Protein 2IP2 (pdb70)

Secondary structure (DSSP, 8-state):
-HHHHHHHHHHHHHHHHHHHHHHHHHTTHHHHHHTT--SHHHHHHHHT--HHHHHHHHHHHHHTTSEEEETTTEEEE-HHHHTTSSSTT-SHHHHHHHTTHHHHHTTTHHHHHHH---HHHHHHSS-HHHHHHH-HHHHHHHHHHHGGGHHHHHHHHHHS--TT-EEEEET-TT-HHHHHHHHH-TT-EEEEEE-TT-THHHHHHTHHHHHTTSEEEEES-TTT---SS-SEEEEES-GGG--HHHHHHHHHHHHHHSPTT-EEEEEE--B-SSS--HHHHHHHHHHHHHHS--PPBHHHHHHHHHHTTEEEEEEEEETTTEEEEEEEE-/-HHHHHHHHHHHHHHHHHHHHHHHHHHTHHHHHHTT--SHHHHHHHHT--HHHHHHHHHHHHHTTSEEEETTTEEEE-HHHHTTSSSTT-SHHHHHHIIIIIHHHHTTHHHHHHH-S-HHHHHHSS-HHHHHHHSTTHHHHHHHHHGGGHHHHHHHHHHS--TT-EEEEET-TT-HHHHHHHHH-TT-EEEEEE-TT--HHHHHHTHHHHHTTSEEEEE--TTT---SS-SEEEEES-GGG--HHHHHHHHHHHHHHSPTT-EEEEEE--B-SSS--HHHHHHHHHHHHHH---PPBHHHHHHHHHHTTEEEEEEEEETTTEEEEEEEE-

Solvent-accessible surface area: 27232 Å² total; per-residue (Å²): 138,87,63,9,2,162,59,0,6,58,8,13,0,6,6,3,17,10,7,0,1,9,0,2,2,100,25,13,0,3,46,38,8,87,86,48,55,47,19,5,106,71,0,5,89,53,26,52,22,58,34,82,41,2,64,16,0,0,59,1,1,41,24,41,134,1,1,92,42,66,37,224,130,11,12,43,13,16,89,10,0,65,10,3,61,102,69,150,49,13,0,47,48,4,3,31,2,21,10,67,11,5,8,33,0,0,60,30,0,6,98,0,4,47,68,20,42,13,0,0,63,56,45,74,69,38,65,5,130,52,23,23,195,151,26,109,90,2,14,126,66,27,75,58,3,59,48,1,11,19,34,1,14,72,50,0,11,167,51,19,55,0,150,72,95,38,1,4,1,0,22,14,34,21,0,22,4,0,47,3,0,7,122,56,34,91,66,1,157,6,35,0,4,31,129,140,86,54,15,51,77,0,128,113,41,1,65,94,27,45,92,34,147,110,6,57,27,55,32,22,44,32,40,110,135,10,27,87,107,2,44,10,0,0,0,14,96,31,3,29,137,24,94,76,71,18,0,63,119,0,0,13,29,0,68,127,16,11,16,68,118,1,63,0,0,0,0,18,44,2,1,37,67,105,158,24,43,51,34,4,0,0,9,0,1,13,47,8,0,6,34,45,20,108,30,48,24,23,116,90,3,48,70,2,3,41,135,2,24,7,47,51,91,85,81,28,105,12,26,26,64,8,44,0,0,3,0,20,105,112,123,120,70,10,5,154,62,0,11,53,6,13,0,6,6,3,20,11,6,0,0,12,0,1,1,118,24,14,0,2,41,39,7,87,91,48,56,47,21,7,108,68,0,6,86,58,28,52,22,59,30,72,43,2,67,9,0,0,49,1,3,42,19,45,126,2,1,93,37,63,34,221,132,13,13,45,11,26,89,7,0,64,22,3,61,102,69,175,66,12,2,49,48,3,3,26,1,24,11,62,6,7,8,32,0,0,57,26,0,2,76,0,4,48,71,23,43,14,0,0,63,78,45,63,66,38,66,6,112,48,9,27,189,128,24,116,73,0,20,137,60,24,75,54,2,73,74,3,23,23,30,4,37,84,26,0,14,187,63,18,64,0,160,57,98,24,0,3,2,0,32,16,39,22,0,21,5,0,46,3,0,1,111,58,38,97,65,2,160,5,34,0,6,29,112,117,86,60,15,43,82,0,126,113,30,0,62,96,24,45,85,50,157,54,9,54,30,45,33,15,40,41,36,133,130,10,29,85,102,2,40,5,0,0,0,14,147,6,1,34,111,20,96,73,66,10,0,57,122,0,0,11,33,0,59,116,23,13,21,71,126,1,70,0,0,0,3,12,45,1,2,33,70,89,164,24,39,51,37,3,1,0,12,1,0,13,47,9,0,8,39,56,18,119,24,29,14,21,90,70,1,44,81,1,1,42,139,2,22,6,47,46,98,91,83,29,106,10,24,27,58,17,44,0,1,6,0,11,104,113

Organism: Pseudomonas aeruginosa (strain ATCC 15692 / DSM 22644 / CIP 104116 / JCM 14847 / LMG 12228 / 1C / PRS 101 / PAO1) (NCBI:txid208964)

InterPro domains:
  IPR001077 O-methyltransferase, C-terminal domain [PF00891] (115-314)
  IPR012967 Caffeic acid 3-O-methyltransferase-like, dimerisation domain [PF08100] (15-88)
  IPR016461 O-methyltransferase-like [PIRSF005739] (4-323)
  IPR016461 O-methyltransferase-like [PS51683] (13-333)
  IPR029063 S-adenosyl-L-methionine-dependent methyltransferase superfamily [G3DSA:3.40.50.150] (89-334)
  IPR029063 S-adenosyl-L-methionine-dependent methyltransferase superfamily [SSF53335] (95-330)
  IPR036388 Winged helix-like DNA-binding domain superfamily [G3DSA:1.10.10.10] (1-88)
  IPR036390 Winged helix DNA-binding domain superfamily [SSF46785] (10-89)

CATH classification: 1.10.10.10 (+1 more: 3.40.50.150)

Nearest PDB structures (foldseek):
  2ip2-assembly1_B  TM=9.983E-01  e=3.965E-62  Pseudomonas aeruginosa PAO1
  6c5b-assembly1_B  TM=8.135E-01  e=4.284E-31  Lysobacter antibioticus
  4d7k-assembly1_A  TM=7.795E-01  e=5.431E-27  Streptomyces davaonensis JCM 4913
  7pga-assembly1_A  TM=7.526E-01  e=9.394E-25  Streptomyces peucetius
  1x19-assembly1_A  TM=7.764E-01  e=3.365E-16  Chlorobaculum tepidum TLS

B-factor: mean 32.58, std 8.49, range [13.43, 64.19]

GO terms:
  GO:0008757 S-adenosylmethionine-dependent methyltransferase activity (F, IDA)
  GO:0102168 5-methyl-phenazine-1-carboxylate N-methyltransferase activity (F, IDA)
  GO:0042802 identical protein binding (F, IDA)
  GO:0042803 protein homodimerization activity (F, IDA)
  GO:0106220 pyocyanine biosynthetic process (P, IDA)
  GO:1904047 S-adenosyl-L-methionine binding (F, IDA)
  GO:0005515 protein binding (F, IPI)

Structure (mmCIF, N/CA/C/O backbone):
data_2IP2
#
_entry.id   2IP2
#
_cell.length_a   46.970
_cell.length_b   62.410
_cell.length_c   68.750
_cell.angle_alpha   97.47
_cell.angle_beta   105.37
_cell.angle_gamma   108.09
#
_symmetry.space_group_name_H-M   'P 1'
#
loop_
_entity.id
_entity.type
_entity.pdbx_description
1 polymer 'Probable phenazine-specific methyltransferase'
2 water water
#
loop_
_atom_site.group_PDB
_atom_site.id
_atom_site.type_symbol
_atom_site.label_atom_id
_atom_site.label_alt_id
_atom_site.label_comp_id
_atom_site.label_asym_id
_atom_site.label_entity_id
_atom_site.label_seq_id
_atom_site.pdbx_PDB_ins_cod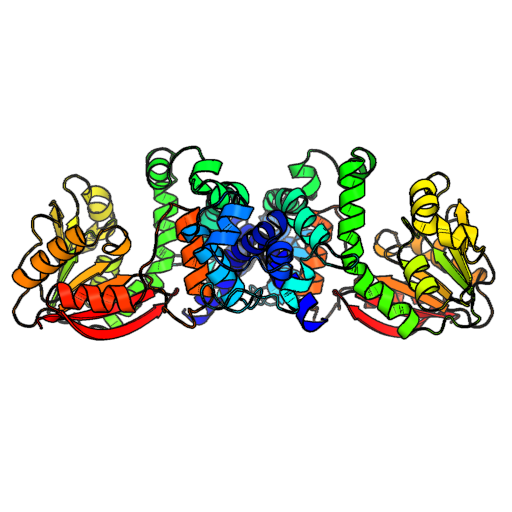e
_atom_site.Cartn_x
_atom_site.Cartn_y
_atom_site.Cartn_z
_atom_site.occupancy
_atom_site.B_iso_or_equiv
_atom_site.auth_seq_id
_atom_site.auth_comp_id
_atom_site.auth_asym_id
_atom_site.auth_atom_id
_atom_site.pdbx_PDB_model_num
ATOM 1 N N . ASN A 1 5 ? -36.414 31.714 11.500 1.00 48.89 5 ASN A N 1
ATOM 2 C CA . ASN A 1 5 ? -37.395 32.722 11.981 1.00 47.15 5 ASN A CA 1
ATOM 3 C C . ASN A 1 5 ? -36.914 34.132 11.689 1.00 45.35 5 ASN A C 1
ATOM 4 O O . ASN A 1 5 ? -35.737 34.453 11.960 1.00 44.30 5 ASN A O 1
ATOM 9 N N . LEU A 1 6 ? -37.849 34.958 11.187 1.00 41.41 6 LEU A N 1
ATOM 10 C CA . LEU A 1 6 ? -37.571 36.232 10.535 1.00 38.25 6 LEU A CA 1
ATOM 11 C C . LEU A 1 6 ? -36.633 37.108 11.363 1.00 35.90 6 LEU A C 1
ATOM 12 O O . LEU A 1 6 ? -35.644 37.570 10.857 1.00 33.28 6 LEU A O 1
ATOM 17 N N . ALA A 1 7 ? -37.063 37.465 12.579 1.00 34.70 7 ALA A N 1
ATOM 18 C CA . ALA A 1 7 ? -36.431 38.457 13.406 1.00 33.70 7 ALA A CA 1
ATOM 19 C C . ALA A 1 7 ? -34.982 38.063 13.781 1.00 32.87 7 ALA A C 1
ATOM 20 O O . ALA A 1 7 ? -34.046 38.909 1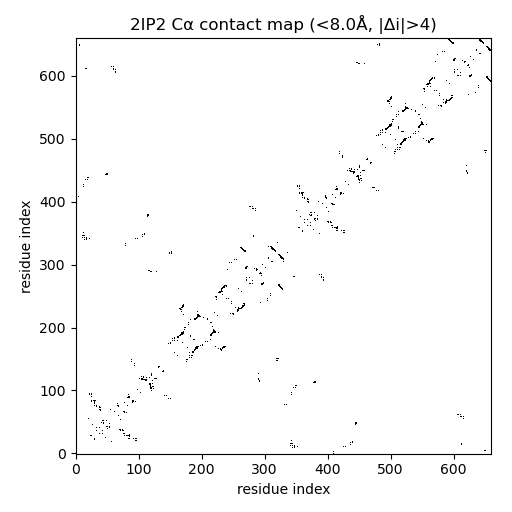3.740 1.00 31.74 7 ALA A O 1
ATOM 22 N N . ALA A 1 8 ? -34.811 36.796 14.143 1.00 30.35 8 ALA A N 1
ATOM 23 C CA . ALA A 1 8 ? -33.484 36.284 14.447 1.00 30.75 8 ALA A CA 1
ATOM 24 C C . ALA A 1 8 ? -32.572 36.315 13.211 1.00 29.19 8 ALA A C 1
ATOM 25 O O . ALA A 1 8 ? -31.378 36.641 13.333 1.00 28.01 8 ALA A O 1
ATOM 27 N N . ALA A 1 9 ? -33.106 35.888 12.071 1.00 27.34 9 ALA A N 1
ATOM 28 C CA . ALA A 1 9 ? -32.332 35.874 10.822 1.00 27.70 9 ALA A CA 1
ATOM 29 C C . ALA A 1 9 ? -31.906 37.301 10.462 1.00 27.61 9 ALA A C 1
ATOM 30 O O . ALA A 1 9 ? -30.761 37.495 10.065 1.00 26.59 9 ALA A O 1
ATOM 32 N N . ARG A 1 10 ? -32.785 38.277 10.668 1.00 27.49 10 ARG A N 1
ATOM 33 C CA . ARG A 1 10 ? -32.483 39.659 10.291 1.00 30.70 10 ARG A CA 1
ATOM 34 C C . ARG A 1 10 ? -31.329 40.172 11.196 1.00 29.76 10 ARG A C 1
ATOM 35 O O . ARG A 1 10 ? -30.422 40.864 10.747 1.00 28.51 10 ARG A O 1
ATOM 43 N N . ASN A 1 11 ? -31.377 39.780 12.460 1.00 28.04 11 ASN A N 1
ATOM 44 C CA . ASN A 1 11 ? -30.349 40.176 13.418 1.00 27.92 11 ASN A CA 1
ATOM 45 C C . ASN A 1 11 ? -29.013 39.526 13.068 1.00 26.66 11 ASN A C 1
ATOM 46 O O . ASN A 1 11 ? -27.956 40.186 13.060 1.00 26.14 11 ASN A O 1
ATOM 51 N N . LEU A 1 12 ? -29.046 38.241 12.752 1.00 25.48 12 LEU A N 1
ATOM 52 C CA . LEU A 1 12 ? -27.796 37.558 12.471 1.00 24.81 12 LEU A CA 1
ATOM 53 C C . LEU A 1 12 ? -27.167 38.182 11.248 1.00 23.95 12 LEU A C 1
ATOM 54 O O . LEU A 1 12 ? -25.975 38.420 11.218 1.00 22.31 12 LEU A O 1
ATOM 59 N N . ILE A 1 13 ? -27.959 38.387 10.194 1.00 24.01 13 ILE A N 1
ATOM 60 C CA . ILE A 1 13 ? -27.386 38.965 8.961 1.00 23.49 13 ILE A CA 1
ATOM 61 C C . ILE A 1 13 ? -26.775 40.376 9.247 1.00 23.72 13 ILE A C 1
ATOM 62 O O . ILE A 1 13 ? -25.710 40.768 8.712 1.00 21.44 13 ILE A O 1
ATOM 67 N N . GLN A 1 14 ? -27.475 41.171 10.044 1.00 21.74 14 GLN A N 1
ATOM 68 C CA . GLN A 1 14 ? -26.890 42.464 10.483 1.00 23.68 14 GLN A CA 1
ATOM 69 C C . GLN A 1 14 ? -25.475 42.292 11.071 1.00 22.23 14 GLN A C 1
ATOM 70 O O . GLN A 1 14 ? -24.541 43.000 10.705 1.00 23.16 14 GLN A O 1
ATOM 76 N N . VAL A 1 15 ? -25.291 41.266 11.897 1.00 21.45 15 VAL A N 1
ATOM 77 C CA . VAL A 1 15 ? -23.987 41.131 12.553 1.00 21.31 15 VAL A CA 1
ATOM 78 C C . VAL A 1 15 ? -22.964 40.616 11.564 1.00 21.60 15 VAL A C 1
ATOM 79 O O . VAL A 1 15 ? -21.836 41.116 11.507 1.00 20.92 15 VAL A O 1
ATOM 83 N N . VAL A 1 16 ? -23.369 39.617 10.802 1.00 19.54 16 VAL A N 1
ATOM 84 C CA . VAL A 1 16 ? -22.460 38.980 9.847 1.00 21.56 16 VAL A CA 1
ATOM 85 C C . VAL A 1 16 ? -21.968 40.012 8.811 1.00 21.96 16 VAL A C 1
ATOM 86 O O . VAL A 1 16 ? -20.790 40.046 8.490 1.00 22.08 16 VAL A O 1
ATOM 90 N N . THR A 1 17 ? -22.856 40.897 8.374 1.00 20.74 17 THR A N 1
ATOM 91 C CA . THR A 1 17 ? -22.511 41.828 7.266 1.00 20.33 17 THR A CA 1
ATOM 92 C C . THR A 1 17 ? -21.965 43.158 7.779 1.00 20.52 17 THR A C 1
ATOM 93 O O . THR A 1 17 ? -21.513 44.063 6.978 1.00 19.61 17 THR A O 1
ATOM 97 N N . GLY A 1 18 ? -21.967 43.312 9.105 1.00 19.01 18 GLY A N 1
ATOM 98 C CA . GLY A 1 18 ? -21.456 44.510 9.724 1.00 19.51 18 GLY A CA 1
ATOM 99 C C . GLY A 1 18 ? -20.028 44.781 9.246 1.00 18.50 18 GLY A C 1
ATOM 100 O O . GLY A 1 18 ? -19.653 45.948 9.069 1.00 20.54 18 GLY A O 1
ATOM 101 N N . GLU A 1 19 ? -19.256 43.721 9.046 1.00 18.12 19 GLU A N 1
ATOM 102 C CA . GLU A 1 19 ? -17.847 43.900 8.604 1.00 18.78 19 GLU A CA 1
ATOM 103 C C . GLU A 1 19 ? -17.823 44.756 7.287 1.00 17.64 19 GLU A C 1
ATOM 104 O O . GLU A 1 19 ? -16.956 45.580 7.071 1.00 19.37 19 GLU A O 1
ATOM 110 N N . TRP A 1 20 ? -18.786 44.564 6.398 1.00 17.65 20 TRP A N 1
ATOM 111 C CA . TRP A 1 20 ? -18.702 45.317 5.116 1.00 18.36 20 TRP A CA 1
ATOM 112 C C . TRP A 1 20 ? -18.890 46.837 5.336 1.00 19.19 20 TRP A C 1
ATOM 113 O O . TRP A 1 20 ? -18.293 47.692 4.611 1.00 19.17 20 TRP A O 1
ATOM 124 N N . LYS A 1 21 ? -19.760 47.208 6.300 1.00 17.12 21 LYS A N 1
ATOM 125 C CA . LYS A 1 21 ? -19.905 48.608 6.642 1.00 19.17 21 LYS A CA 1
ATOM 126 C C . LYS A 1 21 ? -18.563 49.153 7.150 1.00 19.42 21 LYS A C 1
ATOM 127 O O . LYS A 1 21 ? -18.215 50.286 6.825 1.00 18.89 21 LYS A O 1
ATOM 133 N N . SER A 1 22 ? -17.878 48.409 8.023 1.00 19.69 22 SER A N 1
ATOM 134 C CA . SER A 1 22 ? -16.540 48.880 8.499 1.00 18.13 22 SER A CA 1
ATOM 135 C C . SER A 1 22 ? -15.645 49.134 7.299 1.00 20.20 22 SER A C 1
ATOM 136 O O . SER A 1 22 ? -14.951 50.163 7.228 1.00 20.22 22 SER A O 1
ATOM 139 N N . ARG A 1 23 ? -15.695 48.222 6.317 1.00 20.04 23 ARG A N 1
ATOM 140 C CA . ARG A 1 23 ? -14.815 48.360 5.121 1.00 19.50 23 ARG A CA 1
ATOM 141 C C . ARG A 1 23 ? -15.237 49.592 4.334 1.00 20.76 23 ARG A C 1
ATOM 142 O O . ARG A 1 23 ? -14.374 50.316 3.878 1.00 20.58 23 ARG A O 1
ATOM 150 N N . CYS A 1 24 ? -16.545 49.827 4.167 1.00 21.75 24 CYS A N 1
ATOM 151 C CA . CYS A 1 24 ? -17.029 51.037 3.472 1.00 20.17 24 CYS A CA 1
ATOM 152 C C . CYS A 1 24 ? -16.579 52.339 4.155 1.00 21.11 24 CYS A C 1
ATOM 153 O O . CYS A 1 24 ? -16.144 53.273 3.480 1.00 20.16 24 CYS A O 1
ATOM 156 N N . VAL A 1 25 ? -16.591 52.408 5.491 1.00 19.41 25 VAL A N 1
ATOM 157 C CA . VAL A 1 25 ? -16.111 53.645 6.165 1.00 19.33 25 VAL A CA 1
ATOM 158 C C . VAL A 1 25 ? -14.598 53.754 6.001 1.00 20.86 25 VAL A C 1
ATOM 159 O O . VAL A 1 25 ? -14.053 54.857 5.783 1.00 19.96 25 VAL A O 1
ATOM 163 N N . TYR A 1 26 ? -13.916 52.606 6.052 1.00 19.19 26 TYR A N 1
ATOM 164 C CA . TYR A 1 26 ? -12.446 52.630 5.860 1.00 19.62 26 TYR A CA 1
ATOM 165 C C . TYR A 1 26 ? -12.117 53.218 4.461 1.00 20.50 26 TYR A C 1
ATOM 166 O O . TYR A 1 26 ? -11.271 54.106 4.311 1.00 20.49 26 TYR A O 1
ATOM 175 N N . VAL A 1 27 ? -12.840 52.745 3.460 1.00 18.71 27 VAL A N 1
ATOM 176 C CA . VAL A 1 27 ? -12.665 53.243 2.144 1.00 19.26 27 VAL A CA 1
ATOM 177 C C . VAL A 1 27 ? -12.934 54.728 2.020 1.00 18.93 27 VAL A C 1
ATOM 178 O O . VAL A 1 27 ? -12.131 55.463 1.432 1.00 20.09 27 VAL A O 1
ATOM 182 N N . ALA A 1 28 ? -14.060 55.197 2.527 1.00 17.96 28 ALA A N 1
ATOM 183 C CA . ALA A 1 28 ? -14.357 56.648 2.477 1.00 20.10 28 ALA A CA 1
ATOM 184 C C . ALA A 1 28 ? -13.206 57.448 3.128 1.00 20.84 28 ALA A C 1
ATOM 185 O O . ALA A 1 28 ? -12.851 58.548 2.655 1.00 20.12 28 ALA A O 1
ATOM 187 N N . THR A 1 29 ? -12.655 56.886 4.214 1.00 20.04 29 THR A N 1
ATOM 188 C CA . THR A 1 29 ? -11.535 57.516 4.943 1.00 20.61 29 THR A CA 1
ATOM 189 C C . THR A 1 29 ? -10.229 57.533 4.123 1.00 21.20 29 THR A C 1
ATOM 190 O O . THR A 1 29 ? -9.633 58.601 3.948 1.00 22.50 29 THR A O 1
ATOM 194 N N . ARG A 1 30 ? -9.774 56.393 3.647 1.00 22.31 30 ARG A N 1
ATOM 195 C CA . ARG A 1 30 ? -8.592 56.291 2.781 1.00 24.13 30 ARG A CA 1
ATOM 196 C C . ARG A 1 30 ? -8.725 57.242 1.593 1.00 24.64 30 ARG A C 1
ATOM 197 O O . ARG A 1 30 ? -7.757 57.882 1.222 1.00 26.37 30 ARG A O 1
ATOM 205 N N . LEU A 1 31 ? -9.913 57.318 0.995 1.00 23.97 31 LEU A N 1
ATOM 206 C CA . LEU A 1 31 ? -10.114 58.196 -0.175 1.00 25.06 31 LEU A CA 1
ATOM 207 C C . LEU A 1 31 ? -10.238 59.701 0.156 1.00 24.51 31 LEU A C 1
ATOM 208 O O . LEU A 1 31 ? -10.216 60.537 -0.779 1.00 26.52 31 LEU A O 1
ATOM 213 N N . GLY A 1 32 ? -10.379 60.022 1.435 1.00 23.70 32 GLY A N 1
ATOM 214 C CA . GLY A 1 32 ? -10.531 61.419 1.906 1.00 25.18 32 GLY A CA 1
ATOM 215 C C . GLY A 1 32 ? -11.831 62.069 1.428 1.00 24.41 32 GLY A C 1
ATOM 216 O O . GLY A 1 32 ? -11.914 63.281 1.284 1.00 23.39 32 GLY A O 1
ATOM 217 N N . LEU A 1 33 ? -12.877 61.269 1.262 1.00 23.04 33 LEU A N 1
ATOM 218 C CA . LEU A 1 33 ? -14.203 61.785 0.831 1.00 25.00 33 LEU A CA 1
ATOM 219 C C . LEU A 1 33 ? -14.768 62.908 1.720 1.00 24.06 33 LEU A C 1
ATOM 220 O O . LEU A 1 33 ? -15.331 63.880 1.237 1.00 24.28 33 LEU A O 1
ATOM 225 N N . ALA A 1 34 ? -14.614 62.765 3.017 1.00 24.68 34 ALA A N 1
ATOM 226 C CA . ALA A 1 34 ? -15.076 63.790 3.910 1.00 24.32 34 ALA A CA 1
ATOM 227 C C . ALA A 1 34 ? -14.369 65.143 3.713 1.00 24.72 34 ALA A C 1
ATOM 228 O O . ALA A 1 34 ? -15.032 66.184 3.795 1.00 26.47 34 ALA A O 1
ATOM 230 N N . ASP A 1 35 ? -13.057 65.120 3.500 1.00 24.40 35 ASP A N 1
ATOM 231 C CA . ASP A 1 35 ? -12.257 66.319 3.159 1.00 25.76 35 ASP A CA 1
ATOM 232 C C . ASP A 1 35 ? -12.658 66.913 1.824 1.00 26.32 35 ASP A C 1
ATOM 233 O O . ASP A 1 35 ? -12.919 68.122 1.731 1.00 26.35 35 ASP A O 1
ATOM 238 N N . LEU A 1 36 ? -12.728 66.061 0.799 1.00 26.12 36 LEU A N 1
ATOM 239 C CA . LEU A 1 36 ? -13.198 66.501 -0.515 1.00 25.56 36 LEU A CA 1
ATOM 240 C C . LEU A 1 36 ? -14.551 67.176 -0.418 1.00 26.03 36 LEU A C 1
ATOM 241 O O . LEU A 1 36 ? -14.742 68.294 -0.945 1.00 25.60 36 LEU A O 1
ATOM 246 N N . ILE A 1 37 ? -15.500 66.512 0.223 1.00 26.00 37 ILE A N 1
ATOM 247 C CA . ILE A 1 37 ? -16.852 67.071 0.381 1.00 27.19 37 ILE A CA 1
ATOM 248 C C . ILE A 1 37 ? -16.880 68.398 1.121 1.00 28.71 37 ILE A C 1
ATOM 249 O O . ILE A 1 37 ? -17.586 69.335 0.671 1.00 30.59 37 ILE A O 1
ATOM 254 N N . GLU A 1 38 ? -16.137 68.505 2.225 1.00 29.49 38 GLU A N 1
ATOM 255 C CA . GLU A 1 38 ? -16.099 69.756 2.989 1.00 30.21 38 GLU A CA 1
ATOM 256 C C . GLU A 1 38 ? -15.592 70.907 2.133 1.00 31.03 38 GLU A C 1
ATOM 257 O O . GLU A 1 38 ? -16.044 72.047 2.282 1.00 29.18 38 GLU A O 1
ATOM 263 N N . SER A 1 39 ? -14.681 70.610 1.221 1.00 31.19 39 SER A N 1
ATOM 264 C CA . SER A 1 39 ? -14.122 71.669 0.328 1.00 32.13 39 SER A CA 1
ATOM 265 C C . SER A 1 39 ? -15.025 72.006 -0.867 1.00 32.21 39 SER A C 1
ATOM 266 O O . SER A 1 39 ? -14.665 72.852 -1.713 1.00 33.13 39 SER A O 1
ATOM 269 N N . GLY A 1 40 ? -16.161 71.318 -0.958 1.00 32.60 40 GLY A N 1
ATOM 270 C CA . GLY A 1 40 ? -17.169 71.545 -2.008 1.00 32.69 40 GLY A CA 1
ATOM 271 C C . GLY A 1 40 ? -17.143 70.643 -3.224 1.00 31.51 40 GLY A C 1
ATOM 272 O O . GLY A 1 40 ? -17.851 70.878 -4.202 1.00 31.23 40 GLY A O 1
ATOM 273 N N . ILE A 1 41 ? -16.324 69.590 -3.183 1.00 30.79 41 ILE A N 1
ATOM 274 C CA . ILE A 1 41 ? -16.305 68.607 -4.263 1.00 29.77 41 ILE A CA 1
ATOM 275 C C . ILE A 1 41 ? -17.371 67.574 -3.836 1.00 30.22 41 ILE A C 1
ATOM 276 O O . ILE A 1 41 ? -17.175 66.793 -2.870 1.00 30.66 41 ILE A O 1
ATOM 281 N N . ASP A 1 42 ? -18.524 67.642 -4.466 1.00 31.08 42 ASP A N 1
ATOM 282 C CA . ASP A 1 42 ? -19.729 67.161 -3.784 1.00 31.02 42 ASP A CA 1
ATOM 283 C C . ASP A 1 42 ? -20.771 66.524 -4.712 1.00 28.91 42 ASP A C 1
ATOM 284 O O . ASP A 1 42 ? -21.956 66.368 -4.356 1.00 30.23 42 ASP A O 1
ATOM 289 N N . SER A 1 43 ? -20.300 66.089 -5.865 1.00 26.75 43 SER A N 1
ATOM 290 C CA . SER A 1 43 ? -21.113 65.185 -6.702 1.00 26.85 43 SER A CA 1
ATOM 291 C C . SER A 1 43 ? -20.383 63.869 -7.006 1.00 25.40 43 SER A C 1
ATOM 292 O O . SER A 1 43 ? -19.154 63.790 -6.895 1.00 25.27 43 SER A O 1
ATOM 295 N N . ASP A 1 44 ? -21.116 62.869 -7.488 1.00 25.11 44 ASP A N 1
ATOM 296 C CA . ASP A 1 44 ? -20.486 61.566 -7.862 1.00 24.95 44 ASP A CA 1
ATOM 297 C C . ASP A 1 44 ? -19.410 61.785 -8.897 1.00 24.93 44 ASP A C 1
ATOM 298 O O . ASP A 1 44 ? -18.339 61.237 -8.795 1.00 25.76 44 ASP A O 1
ATOM 303 N N . GLU A 1 45 ? -19.694 62.636 -9.877 1.00 25.47 45 GLU A N 1
ATOM 304 C CA . GLU A 1 45 ? -18.760 62.914 -10.954 1.00 27.48 45 GLU A CA 1
ATOM 305 C C . GLU A 1 45 ? -17.449 63.614 -10.490 1.00 25.64 45 GLU A C 1
ATOM 306 O O . GLU A 1 45 ? -16.336 63.193 -10.831 1.00 25.79 45 GLU A O 1
ATOM 312 N N . THR A 1 46 ? -17.582 64.690 -9.725 1.00 26.55 46 THR A N 1
ATOM 313 C CA . THR A 1 46 ? -16.383 65.395 -9.258 1.00 27.10 46 THR A CA 1
ATOM 314 C C . THR A 1 46 ? -15.624 64.614 -8.184 1.00 25.63 46 THR A C 1
ATOM 315 O O . THR A 1 46 ? -14.416 64.591 -8.194 1.00 26.61 46 THR A O 1
ATOM 319 N N . LEU A 1 47 ? -16.354 63.911 -7.320 1.00 25.71 47 LEU A N 1
ATOM 320 C CA . LEU A 1 47 ? -15.679 62.981 -6.366 1.00 25.64 47 LEU A CA 1
ATOM 321 C C . LEU A 1 47 ? -14.875 61.874 -7.087 1.00 24.55 47 LEU A C 1
ATOM 322 O O . LEU A 1 47 ? -13.713 61.665 -6.799 1.00 24.64 47 LEU A O 1
ATOM 327 N N . ALA A 1 48 ? -15.490 61.233 -8.090 1.00 24.87 48 ALA A N 1
ATOM 328 C CA . ALA A 1 48 ? -14.847 60.212 -8.892 1.00 24.43 48 ALA A CA 1
ATOM 329 C C . ALA A 1 48 ? -13.583 60.650 -9.596 1.00 25.06 48 ALA A C 1
ATOM 330 O O . ALA A 1 48 ? -12.564 59.921 -9.582 1.00 26.25 48 ALA A O 1
ATOM 332 N N . ALA A 1 49 ? -13.631 61.852 -10.195 1.00 25.75 49 ALA A N 1
ATOM 333 C CA . ALA A 1 49 ? -12.482 62.417 -10.894 1.00 25.46 49 ALA A CA 1
ATOM 334 C C . ALA A 1 49 ? -11.408 62.703 -9.878 1.00 25.73 49 ALA A C 1
ATOM 335 O O . ALA A 1 49 ? -10.193 62.504 -10.130 1.00 27.18 49 ALA A O 1
ATOM 337 N N . ALA A 1 50 ? -11.844 63.137 -8.715 1.00 24.52 50 ALA A N 1
ATOM 338 C CA . ALA A 1 50 ? -10.889 63.517 -7.678 1.00 25.48 50 ALA A CA 1
ATOM 339 C C . ALA A 1 50 ? -10.096 62.313 -7.103 1.00 25.75 50 ALA A C 1
ATOM 340 O O . ALA A 1 50 ? -8.948 62.476 -6.739 1.00 26.53 50 ALA A O 1
ATOM 342 N N . VAL A 1 51 ? -10.707 61.129 -7.069 1.00 24.95 51 VAL A N 1
ATOM 343 C CA . VAL A 1 51 ? -10.059 59.964 -6.418 1.00 26.11 51 VAL A CA 1
ATOM 344 C C . VAL A 1 51 ? -9.606 58.872 -7.397 1.00 27.15 51 VAL A C 1
ATOM 345 O O . VAL A 1 51 ? -8.874 57.950 -6.998 1.00 28.17 51 VAL A O 1
ATOM 349 N N . GLY A 1 52 ? -10.002 58.994 -8.668 1.00 27.54 52 GLY A N 1
ATOM 350 C CA . GLY A 1 52 ? -9.669 57.998 -9.721 1.00 28.86 52 GLY A CA 1
ATOM 351 C C . GLY A 1 52 ? -10.636 56.806 -9.702 1.00 28.05 52 GLY A C 1
ATOM 352 O O . GLY A 1 52 ? -10.232 55.658 -9.778 1.00 29.48 52 GLY A O 1
ATOM 353 N N . SER A 1 53 ? -11.916 57.111 -9.617 1.00 27.98 53 SER A N 1
ATOM 354 C CA . SER A 1 53 ? -12.960 56.121 -9.627 1.00 28.12 53 SER A CA 1
ATOM 355 C C . SER A 1 53 ? -13.929 56.505 -10.727 1.00 28.74 53 SER A C 1
ATOM 356 O O . SER A 1 53 ? -13.582 57.235 -11.630 1.00 29.18 53 SER A O 1
ATOM 359 N N . ASP A 1 54 ? -15.125 55.960 -10.689 1.00 29.20 54 ASP A N 1
ATOM 360 C CA . ASP A 1 54 ? -16.104 56.225 -11.714 1.00 30.51 54 ASP A CA 1
ATOM 361 C C . ASP A 1 54 ? -17.371 56.665 -10.995 1.00 29.44 54 ASP A C 1
ATOM 362 O O . ASP A 1 54 ? -17.573 56.325 -9.834 1.00 27.55 54 ASP A O 1
ATOM 367 N N . ALA A 1 55 ? -18.191 57.480 -11.645 1.00 28.11 55 ALA A N 1
ATOM 368 C CA . ALA A 1 55 ? -19.320 58.108 -10.988 1.00 25.93 55 ALA A CA 1
ATOM 369 C C . ALA A 1 55 ? -20.302 57.065 -10.405 1.00 26.61 55 ALA A C 1
ATOM 370 O O . ALA A 1 55 ? -20.810 57.257 -9.304 1.00 25.35 55 ALA A O 1
ATOM 372 N N . GLU A 1 56 ? -20.500 55.962 -11.128 1.00 25.39 56 GLU A N 1
ATOM 373 C CA . GLU A 1 56 ? -21.440 54.916 -10.704 1.00 28.05 56 GLU A CA 1
ATOM 374 C C . GLU A 1 56 ? -20.998 54.263 -9.393 1.00 27.18 56 GLU A C 1
ATOM 375 O O . GLU A 1 56 ? -21.824 54.060 -8.496 1.00 28.15 56 GLU A O 1
ATOM 381 N N . ARG A 1 57 ? -19.699 54.000 -9.258 1.00 25.92 57 ARG A N 1
ATOM 382 C CA . ARG A 1 57 ? -19.202 53.358 -8.025 1.00 24.82 57 ARG A CA 1
ATOM 383 C C . ARG A 1 57 ? -19.248 54.312 -6.881 1.00 25.21 57 ARG A C 1
ATOM 384 O O . ARG A 1 57 ? -19.610 53.938 -5.775 1.00 25.18 57 ARG A O 1
ATOM 392 N N . ILE A 1 58 ? -18.874 55.574 -7.127 1.00 23.78 58 ILE A N 1
ATOM 393 C CA . ILE A 1 58 ? -19.028 56.565 -6.079 1.00 24.20 58 ILE A CA 1
ATOM 394 C C . ILE A 1 58 ? -20.457 56.710 -5.632 1.00 23.67 58 ILE A C 1
ATOM 395 O O . ILE A 1 58 ? -20.743 56.791 -4.412 1.00 24.30 58 ILE A O 1
ATOM 400 N N . HIS A 1 59 ? -21.350 56.719 -6.597 1.00 23.26 59 HIS A N 1
ATOM 401 C CA . HIS A 1 59 ? -22.761 56.808 -6.305 1.00 24.09 59 HIS A CA 1
ATOM 402 C C . HIS A 1 59 ? -23.203 55.703 -5.359 1.00 23.63 59 HIS A C 1
ATOM 403 O O . HIS A 1 59 ? -23.968 55.955 -4.373 1.00 24.81 59 HIS A O 1
ATOM 410 N N . ARG A 1 60 ? -22.768 54.471 -5.644 1.00 22.48 60 ARG A N 1
ATOM 411 C CA . ARG A 1 60 ? -23.229 53.339 -4.835 1.00 23.14 60 ARG A CA 1
ATOM 412 C C . ARG A 1 60 ? -22.622 53.343 -3.432 1.00 21.97 60 ARG A C 1
ATOM 413 O O . ARG A 1 60 ? -23.279 52.987 -2.413 1.00 22.23 60 ARG A O 1
ATOM 421 N N . LEU A 1 61 ? -21.349 53.711 -3.371 1.00 20.02 61 LEU A N 1
ATOM 422 C CA . LEU A 1 61 ? -20.721 53.874 -2.059 1.00 21.22 61 LEU A CA 1
ATOM 423 C C . LEU A 1 61 ? -21.436 54.952 -1.249 1.00 21.65 61 LEU A C 1
ATOM 424 O O . LEU A 1 61 ? -21.734 54.771 -0.068 1.00 21.47 61 LEU A O 1
ATOM 429 N N . MET A 1 62 ? -21.647 56.132 -1.868 1.00 22.55 62 MET A N 1
ATOM 430 C CA . MET A 1 62 ? -22.213 57.264 -1.133 1.00 22.39 62 MET A CA 1
ATOM 431 C C . MET A 1 62 ? -23.677 56.959 -0.721 1.00 23.07 62 MET A C 1
ATOM 432 O O . MET A 1 62 ? -24.060 57.338 0.370 1.00 24.73 62 MET A O 1
ATOM 437 N N . ARG A 1 63 ? -24.466 56.320 -1.600 1.00 22.95 63 ARG A N 1
ATOM 438 C CA . ARG A 1 63 ? -25.822 55.888 -1.283 1.00 23.72 63 ARG A CA 1
ATOM 439 C C . ARG A 1 63 ? -25.847 55.064 0.025 1.00 23.00 63 ARG A C 1
ATOM 440 O O . ARG A 1 63 ? -26.683 55.303 0.919 1.00 22.78 63 ARG A O 1
ATOM 448 N N . LEU A 1 64 ? -24.917 54.112 0.112 1.00 22.48 64 LEU A N 1
ATOM 449 C CA . LEU A 1 64 ? -24.745 53.288 1.302 1.00 23.58 64 LEU A CA 1
ATOM 450 C C . LEU A 1 64 ? -24.405 54.125 2.548 1.00 23.54 64 LEU A C 1
ATOM 451 O O . LEU A 1 64 ? -25.037 53.990 3.605 1.00 24.11 64 LEU A O 1
ATOM 460 N N . LEU A 1 65 ? -23.389 54.989 2.445 1.00 23.53 65 LEU A N 1
ATOM 461 C CA . LEU A 1 65 ? -22.920 55.723 3.623 1.00 22.81 65 LEU A CA 1
ATOM 462 C C . LEU A 1 65 ? -24.008 56.690 4.093 1.00 24.95 65 LEU A C 1
ATOM 463 O O . LEU A 1 65 ? -24.190 56.859 5.304 1.00 26.97 65 LEU A O 1
ATOM 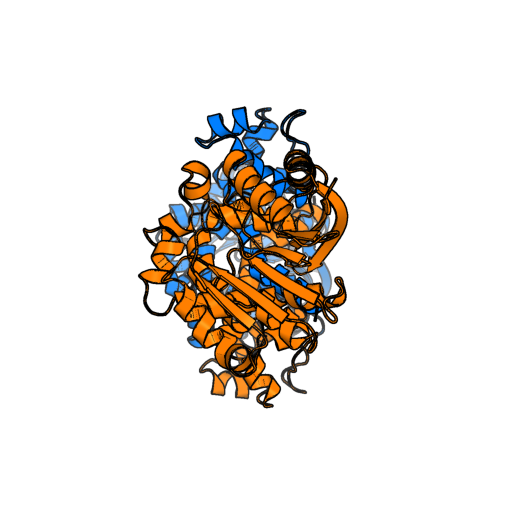468 N N . VAL A 1 66 ? -24.674 57.347 3.150 1.00 26.21 66 VAL A N 1
ATOM 469 C CA . VAL A 1 66 ? -25.804 58.309 3.489 1.00 26.16 66 VAL A CA 1
ATOM 470 C C . VAL A 1 66 ? -26.956 57.549 4.173 1.00 27.01 66 VAL A C 1
ATOM 471 O O . VAL A 1 66 ? -27.565 58.049 5.154 1.00 25.92 66 VAL A O 1
ATOM 475 N N . ALA A 1 67 ? -27.259 56.351 3.668 1.00 26.25 67 ALA A N 1
ATOM 476 C CA . ALA A 1 67 ? -28.372 55.550 4.245 1.00 26.88 67 ALA A CA 1
ATOM 477 C C . ALA A 1 67 ? -28.070 55.191 5.704 1.00 28.08 67 ALA A C 1
ATOM 478 O O . ALA A 1 67 ? -28.981 55.094 6.540 1.00 29.58 67 ALA A O 1
ATOM 480 N N . PHE A 1 68 ? -26.786 55.075 6.049 1.00 26.39 68 PHE A N 1
ATOM 481 C CA . PHE A 1 68 ? -26.377 54.842 7.411 1.00 27.36 68 PHE A CA 1
ATOM 482 C C . PHE A 1 68 ? -25.975 56.157 8.113 1.00 28.10 68 PHE A C 1
ATOM 483 O O . PHE A 1 68 ? -25.276 56.168 9.140 1.00 29.25 68 PHE A O 1
ATOM 491 N N . GLU A 1 69 ? -26.423 57.295 7.575 1.00 28.46 69 GLU A N 1
ATOM 492 C CA . GLU A 1 69 ? -26.237 58.592 8.270 1.00 30.98 69 GLU A CA 1
ATOM 493 C C . GLU A 1 69 ? -24.800 58.978 8.514 1.00 30.05 69 GLU A C 1
ATOM 494 O O . GLU A 1 69 ? -24.485 59.738 9.429 1.00 30.70 69 GLU A O 1
ATOM 500 N N . ILE A 1 70 ? -23.921 58.480 7.662 1.00 28.85 70 ILE A N 1
ATOM 501 C CA . ILE A 1 70 ? -22.524 58.872 7.712 1.00 28.29 70 ILE A CA 1
ATOM 502 C C . ILE A 1 70 ? -22.282 60.130 6.917 1.00 30.86 70 ILE A C 1
ATOM 503 O O . ILE A 1 70 ? -21.740 61.096 7.468 1.00 33.17 70 ILE A O 1
ATOM 508 N N . PHE A 1 71 ? -22.654 60.167 5.650 1.00 29.37 71 PHE A N 1
ATOM 509 C CA . PHE A 1 71 ? -22.766 61.490 4.977 1.00 28.60 71 PHE A CA 1
ATOM 510 C C . PHE A 1 71 ? -24.270 61.859 4.812 1.00 29.78 71 PHE A C 1
ATOM 511 O O . PHE A 1 71 ? -25.141 61.064 5.171 1.00 27.31 71 PHE A O 1
ATOM 519 N N . GLN A 1 72 ? -24.559 63.026 4.220 1.00 29.69 72 GLN A N 1
ATOM 520 C CA . GLN A 1 72 ? -25.943 63.389 3.883 1.00 31.58 72 GLN A CA 1
ATOM 521 C C . GLN A 1 72 ? -26.028 64.067 2.528 1.00 31.95 72 GLN A C 1
ATOM 522 O O . GLN A 1 72 ? -25.000 64.381 1.923 1.00 30.62 72 GLN A O 1
ATOM 528 N N . GLY A 1 73 ? -27.260 64.286 2.078 1.00 31.53 73 GLY A N 1
ATOM 529 C CA . GLY A 1 73 ? -27.535 64.950 0.803 1.00 33.14 73 GLY A CA 1
ATOM 530 C C . GLY A 1 73 ? -27.490 63.971 -0.340 1.00 32.33 73 GLY A C 1
ATOM 531 O O . GLY A 1 73 ? -27.594 62.776 -0.128 1.00 32.11 73 GLY A O 1
ATOM 532 N N . ASP A 1 74 ? -27.278 64.473 -1.551 1.00 33.23 74 ASP A N 1
ATOM 533 C CA . ASP A 1 74 ? -27.340 63.625 -2.753 1.00 34.08 74 ASP A CA 1
ATOM 534 C C . ASP A 1 74 ? -26.502 64.235 -3.845 1.00 32.64 74 ASP A C 1
ATOM 535 O O . ASP A 1 74 ? -26.030 65.311 -3.654 1.00 31.08 74 ASP A O 1
ATOM 540 N N . THR A 1 75 ? -26.252 63.526 -4.936 1.00 32.28 75 THR A N 1
ATOM 541 C CA . THR A 1 75 ? -25.330 64.024 -5.950 1.00 33.95 75 THR A CA 1
ATOM 542 C C . THR A 1 75 ? -25.804 65.322 -6.650 1.00 35.93 75 THR A C 1
ATOM 543 O O . THR A 1 75 ? -24.987 66.131 -7.036 1.00 35.22 75 THR A O 1
ATOM 547 N N . ARG A 1 76 ? -27.113 65.478 -6.818 1.00 38.44 76 ARG A N 1
ATOM 548 C CA . ARG A 1 76 ? -27.638 66.612 -7.581 1.00 41.80 76 ARG A CA 1
ATOM 549 C C . ARG A 1 76 ? -27.430 67.910 -6.807 1.00 42.29 76 ARG A C 1
ATOM 550 O O . ARG A 1 76 ? -26.754 68.812 -7.288 1.00 43.14 76 ARG A O 1
ATOM 558 N N . ASP A 1 77 ? -27.978 67.959 -5.581 1.00 42.28 77 ASP A N 1
ATOM 559 C CA . ASP A 1 77 ? -27.851 69.155 -4.749 1.00 42.77 77 ASP A CA 1
ATOM 560 C C . ASP A 1 77 ? -26.482 69.214 -4.076 1.00 41.71 77 ASP A C 1
ATOM 561 O O . ASP A 1 77 ? -26.044 70.283 -3.614 1.00 41.86 77 ASP A O 1
ATOM 566 N N . GLY A 1 78 ? -25.801 68.067 -4.022 1.00 39.10 78 GLY A N 1
ATOM 567 C CA . GLY A 1 78 ? -24.490 67.997 -3.423 1.00 36.17 78 GLY A CA 1
ATOM 568 C C . GLY A 1 78 ? -24.473 67.199 -2.126 1.00 33.77 78 GLY A C 1
ATOM 569 O O . GLY A 1 78 ? -25.393 67.251 -1.353 1.00 31.72 78 GLY A O 1
ATOM 570 N N . TYR A 1 79 ? -23.468 66.421 -1.896 1.00 31.21 79 TYR A N 1
ATOM 571 C CA . TYR A 1 79 ? -23.257 65.701 -0.623 1.00 28.62 79 TYR A CA 1
ATOM 572 C C . TYR A 1 79 ? -22.757 66.661 0.430 1.00 28.52 79 TYR A C 1
ATOM 573 O O . TYR A 1 79 ? -22.176 67.689 0.094 1.00 26.63 79 TYR A O 1
ATOM 582 N N . ALA A 1 80 ? -22.886 66.293 1.708 1.00 27.50 80 ALA A N 1
ATOM 583 C CA . ALA A 1 80 ? -22.441 67.177 2.779 1.00 26.96 80 ALA A CA 1
ATOM 584 C C . ALA A 1 80 ? -22.052 66.305 3.982 1.00 26.82 80 ALA A C 1
ATOM 585 O O . ALA A 1 80 ? -22.573 65.192 4.143 1.00 26.48 80 ALA A O 1
ATOM 587 N N . ASN A 1 81 ? -21.155 66.808 4.822 1.00 26.66 81 ASN A N 1
ATOM 588 C CA . ASN A 1 81 ? -20.813 66.085 6.047 1.00 27.69 81 ASN A CA 1
ATOM 589 C C . ASN A 1 81 ? -21.939 66.064 7.097 1.00 29.60 81 ASN A C 1
ATOM 590 O O . ASN A 1 81 ? -22.849 66.916 7.066 1.00 29.09 81 ASN A O 1
ATOM 595 N N . THR A 1 82 ? -21.855 65.083 8.008 1.00 30.44 82 THR A N 1
ATOM 596 C CA . THR A 1 82 ? -22.729 64.933 9.172 1.00 30.47 82 THR A CA 1
ATOM 597 C C . THR A 1 82 ? -21.817 64.979 10.417 1.00 32.45 82 THR A C 1
ATOM 598 O O . THR A 1 82 ? -20.580 64.922 10.269 1.00 32.23 82 THR A O 1
ATOM 602 N N . PRO A 1 83 ? -22.381 65.143 11.642 1.00 32.42 83 PRO A N 1
ATOM 603 C CA . PRO A 1 83 ? -21.481 64.982 12.798 1.00 32.40 83 PRO A CA 1
ATOM 604 C C . PRO A 1 83 ? -20.600 63.699 12.762 1.00 31.44 83 PRO A C 1
ATOM 605 O O . PRO A 1 83 ? -19.433 63.762 13.165 1.00 29.99 83 PRO A O 1
ATOM 609 N N . THR A 1 84 ? -21.144 62.593 12.263 1.00 30.49 84 THR A N 1
ATOM 610 C CA . THR A 1 84 ? -20.389 61.341 12.160 1.00 30.90 84 THR A CA 1
ATOM 611 C C . THR A 1 84 ? -19.222 61.488 11.136 1.00 29.73 84 THR A C 1
ATOM 612 O O . THR A 1 84 ? -18.073 61.166 11.465 1.00 28.06 84 THR A O 1
ATOM 616 N N . SER A 1 85 ? -19.514 61.982 9.926 1.00 28.76 85 SER A N 1
ATOM 617 C CA . SER A 1 85 ? -18.458 62.063 8.884 1.00 27.87 85 SER A CA 1
ATOM 618 C C . SER A 1 85 ? -17.378 63.138 9.150 1.00 27.25 85 SER A C 1
ATOM 619 O O . SER A 1 85 ? -16.230 63.016 8.737 1.00 26.85 85 SER A O 1
ATOM 622 N N . HIS A 1 86 ? -17.760 64.204 9.835 1.00 27.31 86 HIS A N 1
ATOM 623 C CA . HIS A 1 86 ? -16.772 65.186 10.356 1.00 28.13 86 HIS A CA 1
ATOM 624 C C . HIS A 1 86 ? -15.672 64.520 11.164 1.00 27.06 86 HIS A C 1
ATOM 625 O O . HIS A 1 86 ? -14.526 64.925 11.132 1.00 25.05 86 HIS A O 1
ATOM 632 N N . LEU A 1 87 ? -16.020 63.443 11.851 1.00 27.41 87 LEU A N 1
ATOM 633 C CA . LEU A 1 87 ? -15.004 62.695 12.597 1.00 28.56 87 LEU A CA 1
ATOM 634 C C . LEU A 1 87 ? -14.027 61.935 11.718 1.00 27.74 87 LEU A C 1
ATOM 635 O O . LEU A 1 87 ? -12.996 61.431 12.199 1.00 29.47 87 LEU A O 1
ATOM 640 N N . LEU A 1 88 ? -14.336 61.833 10.430 1.00 27.19 88 LEU A N 1
ATOM 641 C CA . LEU A 1 88 ? -13.408 61.207 9.511 1.00 26.55 88 LEU A CA 1
ATOM 642 C C . LEU A 1 88 ? -12.447 62.167 8.847 1.00 26.68 88 LEU A C 1
ATOM 643 O O . LEU A 1 88 ? -11.510 61.734 8.137 1.00 27.00 88 LEU A O 1
ATOM 648 N N . ARG A 1 89 ? -12.699 63.481 8.999 1.00 28.70 89 ARG A N 1
ATOM 649 C CA . ARG A 1 89 ? -11.879 64.494 8.320 1.00 30.06 89 ARG A CA 1
ATOM 650 C C . ARG A 1 89 ? -10.462 64.571 8.860 1.00 31.22 89 ARG A C 1
ATOM 651 O O . ARG A 1 89 ? -10.180 64.227 10.018 1.00 31.88 89 ARG A O 1
ATOM 659 N N . ASP A 1 90 ? -9.574 65.067 8.032 1.00 31.31 90 ASP A N 1
ATOM 660 C CA . ASP A 1 90 ? -8.184 65.176 8.394 1.00 34.29 90 ASP A CA 1
ATOM 661 C C . ASP A 1 90 ? -7.985 66.452 9.241 1.00 35.35 90 ASP A C 1
ATOM 662 O O . ASP A 1 90 ? -7.455 67.426 8.760 1.00 35.29 90 ASP A O 1
ATOM 667 N N . VAL A 1 91 ? -8.454 66.407 10.494 1.00 37.85 91 VAL A N 1
ATOM 668 C CA . VAL A 1 91 ? -8.409 67.528 11.428 1.00 39.92 91 VAL A CA 1
ATOM 669 C C . VAL A 1 91 ? -7.908 67.001 12.795 1.00 40.75 91 VAL A C 1
ATOM 670 O O . VAL A 1 91 ? -8.124 65.837 13.159 1.00 40.26 91 VAL A O 1
ATOM 674 N N . GLU A 1 92 ? -7.237 67.872 13.537 1.00 41.98 92 GLU A N 1
ATOM 675 C CA . GLU A 1 92 ? -6.521 67.508 14.776 1.00 43.23 92 GLU A CA 1
ATOM 676 C C . GLU A 1 92 ? -7.095 66.372 15.624 1.00 43.07 92 GLU A C 1
ATOM 677 O O . GLU A 1 92 ? -6.392 65.365 15.882 1.00 44.06 92 GLU A O 1
ATOM 688 N N . GLY A 1 93 ? -8.340 66.506 16.068 1.00 41.96 93 GLY A N 1
ATOM 689 C CA . GLY A 1 93 ? -8.885 65.509 16.987 1.00 42.50 93 GLY A CA 1
ATOM 690 C C . GLY A 1 93 ? -9.923 64.562 16.405 1.00 41.86 93 GLY A C 1
ATOM 691 O O . GLY A 1 93 ? -10.892 64.220 17.080 1.00 42.64 93 GLY A O 1
ATOM 692 N N . SER A 1 94 ? -9.746 64.152 15.140 1.00 39.73 94 SER A N 1
ATOM 693 C CA . SER A 1 94 ? -10.770 63.308 14.503 1.00 36.82 94 SER A CA 1
ATOM 694 C C . SER A 1 94 ? -10.457 61.834 14.769 1.00 35.34 94 SER A C 1
ATOM 695 O O . SER A 1 94 ? -9.413 61.489 15.337 1.00 35.75 94 SER A O 1
ATOM 698 N N . PHE A 1 95 ? -11.354 60.966 14.299 1.00 32.54 95 PHE A N 1
ATOM 699 C CA . PHE A 1 95 ? -11.134 59.500 14.329 1.00 29.51 95 PHE A CA 1
ATOM 700 C C . PHE A 1 95 ? -10.400 58.980 13.090 1.00 28.14 95 PHE A C 1
ATOM 701 O O . PHE A 1 95 ? -10.174 57.756 12.938 1.00 24.13 95 PHE A O 1
ATOM 709 N N . ARG A 1 96 ? -9.988 59.928 12.233 1.00 25.58 96 ARG A N 1
ATOM 710 C CA . ARG A 1 96 ? -9.450 59.556 10.911 1.00 24.98 96 ARG A CA 1
ATOM 711 C C . ARG A 1 96 ? -8.292 58.571 11.019 1.00 24.10 96 ARG A C 1
ATOM 712 O O . ARG A 1 96 ? -8.321 57.514 10.407 1.00 22.25 96 ARG A O 1
ATOM 720 N N . ASP A 1 97 ? -7.244 58.915 11.779 1.00 22.10 97 ASP A N 1
ATOM 721 C CA . ASP A 1 97 ? -6.092 58.014 11.873 1.00 23.43 97 ASP A CA 1
ATOM 722 C C . ASP A 1 97 ? -6.423 56.717 12.575 1.00 22.50 97 ASP A C 1
ATOM 723 O O . ASP A 1 97 ? -5.766 55.726 12.323 1.00 23.39 97 ASP A O 1
ATOM 728 N N . MET A 1 98 ? -7.355 56.765 13.517 1.00 21.27 98 MET A N 1
ATOM 729 C CA . MET A 1 98 ? -7.807 55.513 14.186 1.00 22.92 98 MET A CA 1
ATOM 730 C C . MET A 1 98 ? -8.501 54.583 13.164 1.00 22.76 98 MET A C 1
ATOM 731 O O . MET A 1 98 ? -8.167 53.383 13.056 1.00 21.38 98 MET A O 1
ATOM 736 N N . VAL A 1 99 ? -9.405 55.138 12.368 1.00 22.46 99 VAL A N 1
ATOM 737 C CA . VAL A 1 99 ? -10.091 54.338 11.303 1.00 22.27 99 VAL A CA 1
ATOM 738 C C . VAL A 1 99 ? -9.085 53.636 10.371 1.00 21.89 99 VAL A C 1
ATOM 739 O O . VAL A 1 99 ? -9.220 52.448 10.027 1.00 22.31 99 VAL A O 1
ATOM 743 N N . LEU A 1 100 ? -8.071 54.389 9.946 1.00 22.52 100 LEU A N 1
ATOM 744 C CA . LEU A 1 100 ? -7.050 53.862 9.020 1.00 22.31 100 LEU A CA 1
ATOM 745 C C . LEU A 1 100 ? -6.256 52.736 9.651 1.00 21.91 100 LEU A C 1
ATOM 746 O O . LEU A 1 100 ? -6.124 51.686 9.035 1.00 21.14 100 LEU A O 1
ATOM 751 N N . PHE A 1 101 ? -5.782 52.935 10.887 1.00 20.45 101 PHE A N 1
ATOM 752 C CA . PHE A 1 101 ? -4.984 51.903 11.580 1.00 20.14 101 PHE A CA 1
ATOM 753 C C . PHE A 1 101 ? -5.843 50.674 11.840 1.00 19.78 101 PHE A C 1
ATOM 754 O O . PHE A 1 101 ? -5.449 49.535 11.620 1.00 21.42 101 PHE A O 1
ATOM 762 N N . TYR A 1 102 ? -7.092 50.910 12.200 1.00 20.07 102 TYR A N 1
ATOM 763 C CA . TYR A 1 102 ? -7.979 49.777 12.532 1.00 20.78 102 TYR A CA 1
ATOM 764 C C . TYR A 1 102 ? -8.328 48.975 11.291 1.00 20.84 102 TYR A C 1
ATOM 765 O O . TYR A 1 102 ? -8.439 47.738 11.328 1.00 20.24 102 TYR A O 1
ATOM 774 N N . GLY A 1 103 ? -8.433 49.691 10.165 1.00 19.77 103 GLY A N 1
ATOM 775 C CA . GLY A 1 103 ? -8.742 49.062 8.859 1.00 21.70 103 GLY A CA 1
ATOM 776 C C . GLY A 1 103 ? -7.553 48.471 8.125 1.00 22.95 103 GLY A C 1
ATOM 777 O O . GLY A 1 103 ? -7.723 47.868 7.065 1.00 23.22 103 GLY A O 1
ATOM 778 N N . GLU A 1 104 ? -6.371 48.572 8.725 1.00 22.20 104 GLU A N 1
ATOM 779 C CA . GLU A 1 104 ? -5.136 48.048 8.125 1.00 21.65 104 GLU A CA 1
ATOM 780 C C . GLU A 1 104 ? -4.591 47.057 9.100 1.00 21.60 104 GLU A C 1
ATOM 781 O O . GLU A 1 104 ? -5.025 45.909 9.087 1.00 21.17 104 GLU A O 1
ATOM 787 N N . GLU A 1 105 ? -3.682 47.480 10.015 1.00 21.98 105 GLU A N 1
ATOM 788 C CA . GLU A 1 105 ? -3.083 46.550 10.939 1.00 23.16 105 GLU A CA 1
ATOM 789 C C . GLU A 1 105 ? -4.121 45.712 11.719 1.00 21.50 105 GLU A C 1
ATOM 790 O O . GLU A 1 105 ? -3.939 44.518 11.863 1.00 21.00 105 GLU A O 1
ATOM 796 N N . PHE A 1 106 ? -5.152 46.340 12.278 1.00 20.42 106 PHE A N 1
ATOM 797 C CA . PHE A 1 106 ? -6.101 45.515 13.056 1.00 19.60 106 PHE A CA 1
ATOM 798 C C . PHE A 1 106 ? -7.090 44.677 12.237 1.00 18.87 106 PHE A C 1
ATOM 799 O O . PHE A 1 106 ? -7.612 43.657 12.718 1.00 19.42 106 PHE A O 1
ATOM 807 N N . HIS A 1 107 ? -7.338 45.090 11.012 1.00 19.15 107 HIS A N 1
ATOM 808 C CA . HIS A 1 107 ? -8.086 44.210 10.069 1.00 19.55 107 HIS A CA 1
ATOM 809 C C . HIS A 1 107 ? -7.248 42.946 9.789 1.00 19.45 107 HIS A C 1
ATOM 810 O O . HIS A 1 107 ? -7.765 41.815 9.773 1.00 20.18 107 HIS A O 1
ATOM 817 N N . ALA A 1 108 ? -5.946 43.142 9.553 1.00 20.37 108 ALA A N 1
ATOM 818 C CA . ALA A 1 108 ? -5.065 41.988 9.437 1.00 20.39 108 ALA A CA 1
ATOM 819 C C . ALA A 1 108 ? -5.068 41.120 10.680 1.00 19.55 108 ALA A C 1
ATOM 820 O O . ALA A 1 108 ? -5.093 39.875 10.593 1.00 20.54 108 ALA A O 1
ATOM 822 N N . ALA A 1 109 ? -5.038 41.764 11.836 1.00 19.88 109 ALA A N 1
ATOM 823 C CA . ALA A 1 109 ? -4.998 41.064 13.172 1.00 19.79 109 ALA A CA 1
ATOM 824 C C . ALA A 1 109 ? -6.213 40.215 13.425 1.00 20.62 109 ALA A C 1
ATOM 825 O O . ALA A 1 109 ? -6.162 39.143 14.125 1.00 21.16 109 ALA A O 1
ATOM 827 N N . TRP A 1 110 ? -7.350 40.737 12.967 1.00 18.93 110 TRP A N 1
ATOM 828 C CA . TRP A 1 110 ? -8.609 40.073 13.209 1.00 18.38 110 TRP A CA 1
ATOM 829 C C . TRP A 1 110 ? -8.948 39.013 12.184 1.00 18.52 110 TRP A C 1
ATOM 830 O O . TRP A 1 110 ? -9.980 38.322 12.282 1.00 19.21 110 TRP A O 1
ATOM 841 N N . THR A 1 111 ? -8.106 38.853 11.172 1.00 19.29 111 THR A N 1
ATOM 842 C CA . THR A 1 111 ? -8.340 37.785 10.191 1.00 19.68 111 THR A CA 1
ATOM 843 C C . THR A 1 111 ? -8.148 36.385 10.853 1.00 20.10 111 THR A C 1
ATOM 844 O O . THR A 1 111 ? -9.062 35.591 10.829 1.00 20.84 111 THR A O 1
ATOM 848 N N . PRO A 1 112 ? -6.976 36.109 11.509 1.00 21.40 112 PRO A N 1
ATOM 849 C CA . PRO A 1 112 ? -6.828 34.767 12.147 1.00 21.30 112 PRO A CA 1
ATOM 850 C C . PRO A 1 112 ? -7.449 34.661 13.532 1.00 22.13 112 PRO A C 1
ATOM 851 O O . PRO A 1 112 ? -6.897 34.006 14.453 1.00 22.56 112 PRO A O 1
ATOM 855 N N . ALA A 1 113 ? -8.627 35.250 13.708 1.00 21.70 113 ALA A N 1
ATOM 856 C CA . ALA A 1 113 ? -9.195 35.333 15.037 1.00 21.59 113 ALA A CA 1
ATOM 857 C C . ALA A 1 113 ? -9.460 33.918 15.622 1.00 22.70 113 ALA A C 1
ATOM 858 O O . ALA A 1 113 ? -9.374 33.705 16.840 1.00 21.79 113 ALA A O 1
ATOM 860 N N . CYS A 1 114 ? -9.838 32.976 14.763 1.00 22.54 114 CYS A N 1
ATOM 861 C CA . CYS A 1 114 ? -10.131 31.603 15.257 1.00 23.43 114 CYS A CA 1
ATOM 862 C C . CYS A 1 114 ? -8.868 30.968 15.844 1.00 22.79 114 CYS A C 1
ATOM 863 O O . CYS A 1 114 ? -8.853 30.566 16.989 1.00 22.79 114 CYS A O 1
ATOM 866 N N . GLU A 1 115 ? -7.798 30.978 15.059 1.00 23.55 115 GLU A N 1
ATOM 867 C CA . GLU A 1 115 ? -6.534 30.379 15.472 1.00 25.12 115 GLU A CA 1
ATOM 868 C C . GLU A 1 115 ? -6.024 31.082 16.772 1.00 24.64 115 GLU A C 1
ATOM 869 O O . GLU A 1 115 ? -5.462 30.430 17.699 1.00 25.92 115 GLU A O 1
ATOM 880 N N . ALA A 1 116 ? -6.265 32.391 16.854 1.00 23.83 116 ALA A N 1
ATOM 881 C CA . ALA A 1 116 ? -5.854 33.240 17.980 1.00 22.75 116 ALA A CA 1
ATOM 882 C C . ALA A 1 116 ? -6.571 32.805 19.256 1.00 22.56 116 ALA A C 1
ATOM 883 O O . ALA A 1 116 ? -5.924 32.554 20.275 1.00 22.31 116 ALA A O 1
ATOM 885 N N . LEU A 1 117 ? -7.901 32.699 19.221 1.00 21.66 117 LEU A N 1
ATOM 886 C CA . LEU A 1 117 ? -8.630 32.382 20.447 1.00 21.82 117 LEU A CA 1
ATOM 887 C C . LEU A 1 117 ? -8.403 30.927 20.903 1.00 22.98 117 LEU A C 1
ATOM 888 O O . LEU A 1 117 ? -8.540 30.626 22.104 1.00 24.36 117 LEU A O 1
ATOM 893 N N . LEU A 1 118 ? -8.114 30.049 19.959 1.00 25.49 118 LEU A N 1
ATOM 894 C CA . LEU A 1 118 ? -7.748 28.650 20.294 1.00 25.80 118 LEU A CA 1
ATOM 895 C C . LEU A 1 118 ? -6.342 28.605 20.927 1.00 26.05 118 LEU A C 1
ATOM 896 O O . LEU A 1 118 ? -6.167 28.160 22.074 1.00 26.78 118 LEU A O 1
ATOM 901 N N . SER A 1 119 ? -5.350 29.110 20.205 1.00 24.90 119 SER A N 1
ATOM 902 C CA . SER A 1 119 ? -3.930 28.953 20.606 1.00 25.77 119 SER A CA 1
ATOM 903 C C . SER A 1 119 ? -3.522 29.885 21.779 1.00 25.60 119 SER A C 1
ATOM 904 O O . SER A 1 119 ? -2.578 29.621 22.551 1.00 24.82 119 SER A O 1
ATOM 907 N N . GLY A 1 120 ? -4.189 31.025 21.875 1.00 24.82 120 GLY A N 1
ATOM 908 C CA . GLY A 1 120 ? -3.736 32.060 22.791 1.00 25.41 120 GLY A CA 1
ATOM 909 C C . GLY A 1 120 ? -2.726 33.058 22.244 1.00 24.42 120 GLY A C 1
ATOM 910 O O . GLY A 1 120 ? -2.381 34.004 22.947 1.00 23.96 120 GLY A O 1
ATOM 911 N N . THR A 1 121 ? -2.273 32.875 20.999 1.00 24.73 121 THR A N 1
ATOM 912 C CA . THR A 1 121 ? -1.372 33.825 20.362 1.00 25.10 121 THR A CA 1
ATOM 913 C C . THR A 1 121 ? -2.276 34.907 19.770 1.00 24.32 121 THR A C 1
ATOM 914 O O . THR A 1 121 ? -3.190 34.598 19.049 1.00 24.67 121 THR A O 1
ATOM 918 N N . PRO A 1 122 ? -2.037 36.174 20.100 1.00 25.17 122 PRO A N 1
ATOM 919 C CA . PRO A 1 122 ? -2.880 37.284 19.600 1.00 23.54 122 PRO A CA 1
ATOM 920 C C . PRO A 1 122 ? -2.925 37.239 18.067 1.00 22.52 122 PRO A C 1
ATOM 921 O O . PRO A 1 122 ? -1.944 36.880 17.440 1.00 22.67 122 PRO A O 1
ATOM 925 N N . GLY A 1 123 ? -4.086 37.519 17.476 1.00 22.53 123 GLY A N 1
ATOM 926 C CA . GLY A 1 123 ? -4.185 37.587 16.009 1.00 20.15 123 GLY A CA 1
ATOM 927 C C . GLY A 1 123 ? -3.173 38.529 15.384 1.00 21.32 123 GLY A C 1
ATOM 928 O O . GLY A 1 123 ? -2.635 38.230 14.308 1.00 22.95 123 GLY A O 1
ATOM 929 N N . PHE A 1 124 ? -2.842 39.607 16.084 1.00 20.32 124 PHE A N 1
ATOM 930 C CA . PHE A 1 124 ? -1.816 40.521 15.533 1.00 22.46 124 PHE A CA 1
ATOM 931 C C . PHE A 1 124 ? -0.493 39.717 15.313 1.00 22.34 124 PHE A C 1
ATOM 932 O O . PHE A 1 124 ? 0.120 39.769 14.252 1.00 22.80 124 PHE A O 1
ATOM 940 N N . GLU A 1 125 ? -0.089 38.983 16.332 1.00 22.81 125 GLU A N 1
ATOM 941 C CA . GLU A 1 125 ? 1.149 38.180 16.254 1.00 23.11 125 GLU A CA 1
ATOM 942 C C . GLU A 1 125 ? 1.040 37.090 15.175 1.00 23.81 125 GLU A C 1
ATOM 943 O O . GLU A 1 125 ? 2.012 36.836 14.393 1.00 24.04 125 GLU A O 1
ATOM 949 N N . LEU A 1 126 ? -0.127 36.409 15.105 1.00 23.14 126 LEU A N 1
ATOM 950 C CA . LEU A 1 126 ? -0.313 35.454 14.008 1.00 23.96 126 LEU A CA 1
ATOM 951 C C . LEU A 1 126 ? -0.157 36.089 12.630 1.00 25.67 126 LEU A C 1
ATOM 952 O O . LEU A 1 126 ? 0.507 35.519 11.753 1.00 26.85 126 LEU A O 1
ATOM 957 N N . ALA A 1 127 ? -0.785 37.255 12.443 1.00 25.25 127 ALA A N 1
ATOM 958 C CA . ALA A 1 127 ? -0.808 37.974 11.163 1.00 26.53 127 ALA A CA 1
ATOM 959 C C . ALA A 1 127 ? 0.572 38.519 10.749 1.00 27.03 127 ALA A C 1
ATOM 960 O O . ALA A 1 127 ? 0.905 38.535 9.565 1.00 28.46 127 ALA A O 1
ATOM 962 N N . PHE A 1 128 ? 1.330 39.023 11.713 1.00 26.33 128 PHE A N 1
ATOM 963 C CA . PHE A 1 128 ? 2.556 39.807 11.349 1.00 27.42 128 PHE A CA 1
ATOM 964 C C . PHE A 1 128 ? 3.824 38.997 11.670 1.00 28.56 128 PHE A C 1
ATOM 965 O O . PHE A 1 128 ? 4.950 39.363 11.253 1.00 29.22 128 PHE A O 1
ATOM 973 N N . GLY A 1 129 ? 3.652 37.919 12.428 1.00 28.56 129 GLY A N 1
ATOM 974 C CA . GLY A 1 129 ? 4.798 37.075 12.800 1.00 30.17 129 GLY A CA 1
ATOM 975 C C . GLY A 1 129 ? 5.661 37.760 13.852 1.00 29.85 129 GLY A C 1
ATOM 976 O O . GLY A 1 129 ? 6.872 37.476 13.961 1.00 31.05 129 GLY A O 1
ATOM 977 N N . GLU A 1 130 ? 5.048 38.651 14.616 1.00 29.75 130 GLU A N 1
ATOM 978 C CA . GLU A 1 130 ? 5.752 39.544 15.536 1.00 29.65 130 GLU A CA 1
ATOM 979 C C . GLU A 1 130 ? 4.772 40.145 16.548 1.00 29.57 130 GLU A C 1
ATOM 980 O O . GLU A 1 130 ? 3.638 40.521 16.165 1.00 29.87 130 GLU A O 1
ATOM 986 N N . ASP A 1 131 ? 5.175 40.288 17.808 1.00 27.61 131 ASP A N 1
ATOM 987 C CA . ASP A 1 131 ? 4.239 40.817 18.760 1.00 28.91 131 ASP A CA 1
ATOM 988 C C . ASP A 1 131 ? 4.014 42.308 18.535 1.00 27.68 131 ASP A C 1
ATOM 989 O O . ASP A 1 131 ? 4.893 43.012 18.008 1.00 26.44 131 ASP A O 1
ATOM 994 N N . PHE A 1 132 ? 2.833 42.779 18.926 1.00 27.10 132 PHE A N 1
ATOM 995 C CA . PHE A 1 132 ? 2.384 44.141 18.630 1.00 27.16 132 PHE A CA 1
ATOM 996 C C . PHE A 1 132 ? 3.366 45.262 19.065 1.00 26.47 132 PHE A C 1
ATOM 997 O O . PHE A 1 132 ? 3.728 46.130 18.258 1.00 26.28 132 PHE A O 1
ATOM 1005 N N . TYR A 1 133 ? 3.726 45.277 20.343 1.00 27.60 133 TYR A N 1
ATOM 1006 C CA . TYR A 1 133 ? 4.629 46.332 20.836 1.00 29.95 133 TYR A CA 1
ATOM 1007 C C . TYR A 1 133 ? 6.044 46.196 20.292 1.00 29.18 133 TYR A C 1
ATOM 1008 O O . TYR A 1 133 ? 6.692 47.215 20.073 1.00 31.01 133 TYR A O 1
ATOM 1017 N N . SER A 1 134 ? 6.484 44.976 20.013 1.00 28.36 134 SER A N 1
ATOM 1018 C CA . SER A 1 134 ? 7.797 44.812 19.317 1.00 28.98 134 SER A CA 1
ATOM 1019 C C . SER A 1 134 ? 7.744 45.433 17.931 1.00 28.88 134 SER A C 1
ATOM 1020 O O . SER A 1 134 ? 8.688 46.152 17.544 1.00 27.67 134 SER A O 1
ATOM 1023 N N . TYR A 1 135 ? 6.649 45.147 17.199 1.00 28.48 135 TYR A N 1
ATOM 1024 C CA . TYR A 1 135 ? 6.356 45.763 15.869 1.00 29.11 135 TYR A CA 1
ATOM 1025 C C . TYR A 1 135 ? 6.358 47.286 15.881 1.00 28.16 135 TYR A C 1
ATOM 1026 O O . TYR A 1 135 ? 6.936 47.891 14.972 1.00 28.87 135 TYR A O 1
ATOM 1035 N N . LEU A 1 136 ? 5.663 47.903 16.844 1.00 28.09 136 LEU A N 1
ATOM 1036 C CA . LEU A 1 136 ? 5.604 49.372 16.970 1.00 29.04 136 LEU A CA 1
ATOM 1037 C C . LEU A 1 136 ? 6.980 50.002 17.249 1.00 30.64 136 LEU A C 1
ATOM 1038 O O . LEU A 1 136 ? 7.323 51.015 16.634 1.00 30.60 136 LEU A O 1
ATOM 1043 N N . LYS A 1 137 ? 7.730 49.376 18.149 1.00 32.70 137 LYS A N 1
ATOM 1044 C CA . LYS A 1 137 ? 9.061 49.886 18.524 1.00 34.55 137 LYS A CA 1
ATOM 1045 C C . LYS A 1 137 ? 10.017 49.700 17.343 1.00 35.33 137 LYS A C 1
ATOM 1046 O O . LYS A 1 137 ? 10.862 50.557 17.099 1.00 35.82 137 LYS A O 1
ATOM 1057 N N . ARG A 1 138 ? 9.870 48.607 16.606 1.00 36.23 138 ARG A N 1
ATOM 1058 C CA . ARG A 1 138 ? 10.757 48.350 15.458 1.00 37.93 138 ARG A CA 1
ATOM 1059 C C . ARG A 1 138 ? 10.448 49.224 14.249 1.00 39.17 138 ARG A C 1
ATOM 1060 O O . ARG A 1 138 ? 11.374 49.699 13.552 1.00 38.68 138 ARG A O 1
ATOM 1068 N N . CYS A 1 139 ? 9.158 49.439 13.987 1.00 38.87 139 CYS A N 1
ATOM 1069 C CA . CYS A 1 139 ? 8.747 50.092 12.756 1.00 38.90 139 CYS A CA 1
ATOM 1070 C C . CYS A 1 139 ? 8.296 51.483 13.126 1.00 39.29 139 CYS A C 1
ATOM 1071 O O . CYS A 1 139 ? 7.139 51.691 13.532 1.00 39.31 139 CYS A O 1
ATOM 1076 N N . PRO A 1 140 ? 9.208 52.461 12.990 1.00 38.76 140 PRO A N 1
ATOM 1077 C CA . PRO A 1 140 ? 8.863 53.812 13.399 1.00 37.38 140 PRO A CA 1
ATOM 1078 C C . PRO A 1 140 ? 7.581 54.389 12.750 1.00 35.47 140 PRO A C 1
ATOM 1079 O O . PRO A 1 140 ? 6.831 55.080 13.427 1.00 33.75 140 PRO A O 1
ATOM 1083 N N . ASP A 1 141 ? 7.342 54.109 11.464 1.00 35.05 141 ASP A N 1
ATOM 1084 C CA . ASP A 1 141 ? 6.139 54.638 10.795 1.00 33.56 141 ASP A CA 1
ATOM 1085 C C . ASP A 1 141 ? 4.876 54.048 11.423 1.00 31.83 141 ASP A C 1
ATOM 1086 O O . ASP A 1 141 ? 3.902 54.760 11.569 1.00 30.25 141 ASP A O 1
ATOM 1095 N N . ALA A 1 142 ? 4.924 52.764 11.802 1.00 30.38 142 ALA A N 1
ATOM 1096 C CA . ALA A 1 142 ? 3.758 52.091 12.409 1.00 30.09 142 ALA A CA 1
ATOM 1097 C C . ALA A 1 142 ? 3.535 52.680 13.802 1.00 28.73 142 ALA A C 1
ATOM 1098 O O . ALA A 1 142 ? 2.409 53.045 14.192 1.00 28.05 142 ALA A O 1
ATOM 1100 N N . GLY A 1 143 ? 4.631 52.838 14.524 1.00 27.79 143 GLY A N 1
ATOM 1101 C CA . GLY A 1 143 ? 4.586 53.499 15.822 1.00 27.42 143 GLY A CA 1
ATOM 1102 C C . GLY A 1 143 ? 3.964 54.901 15.758 1.00 27.70 143 GLY A C 1
ATOM 1103 O O . GLY A 1 143 ? 3.080 55.222 16.555 1.00 26.99 143 GLY A O 1
ATOM 1104 N N . ARG A 1 144 ? 4.438 55.725 14.819 1.00 26.91 144 ARG A N 1
ATOM 1105 C CA . ARG A 1 144 ? 3.834 57.032 14.529 1.00 27.80 144 ARG A CA 1
ATOM 1106 C C . ARG A 1 144 ? 2.326 56.957 14.250 1.00 26.88 144 ARG A C 1
ATOM 1107 O O . ARG A 1 144 ? 1.519 57.671 14.848 1.00 26.74 144 ARG A O 1
ATOM 1122 N N . ARG A 1 145 ? 1.944 56.073 13.354 1.00 25.55 145 ARG A N 1
ATOM 1123 C CA . ARG A 1 145 ? 0.506 55.911 13.057 1.00 24.69 145 ARG A CA 1
ATOM 1124 C C . ARG A 1 145 ? -0.341 55.443 14.227 1.00 24.03 145 ARG A C 1
ATOM 1125 O O . ARG A 1 145 ? -1.558 55.834 14.378 1.00 23.65 145 ARG A O 1
ATOM 1133 N N . PHE A 1 146 ? 0.251 54.599 15.070 1.00 23.91 146 PHE A N 1
ATOM 1134 C CA . PHE A 1 146 ? -0.545 54.080 16.193 1.00 24.55 146 PHE A CA 1
ATOM 1135 C C . PHE A 1 146 ? -0.833 55.196 17.199 1.00 25.01 146 PHE A C 1
ATOM 1136 O O . PHE A 1 146 ? -1.964 55.286 17.770 1.00 25.73 146 PHE A O 1
ATOM 1144 N N . LEU A 1 147 ? 0.181 56.044 17.430 1.00 27.53 147 LEU A N 1
ATOM 1145 C CA . LEU A 1 147 ? 0.035 57.187 18.305 1.00 27.82 147 LEU A CA 1
ATOM 1146 C C . LEU A 1 147 ? -1.076 58.112 17.775 1.00 28.32 147 LEU A C 1
ATOM 1147 O O . LEU A 1 147 ? -1.933 58.538 18.538 1.00 28.19 147 LEU A O 1
ATOM 1152 N N . LEU A 1 148 ? -1.077 58.395 16.473 1.00 27.43 148 LEU A N 1
ATOM 1153 C CA . LEU A 1 148 ? -2.148 59.188 15.866 1.00 28.85 148 LEU A CA 1
ATOM 1154 C C . LEU A 1 148 ? -3.511 58.484 16.032 1.00 28.44 148 LEU A C 1
ATOM 1155 O O . LEU A 1 148 ? -4.540 59.117 16.266 1.00 28.05 148 LEU A O 1
ATOM 1160 N N . ALA A 1 149 ? -3.521 57.170 15.917 1.00 27.26 149 ALA A N 1
ATOM 1161 C CA . ALA A 1 149 ? -4.789 56.454 16.136 1.00 28.64 149 ALA A CA 1
ATOM 1162 C C . ALA A 1 149 ? -5.260 56.563 17.595 1.00 29.56 149 ALA A C 1
ATOM 1163 O O . ALA A 1 149 ? -6.465 56.630 17.874 1.00 30.15 149 ALA A O 1
ATOM 1165 N N . MET A 1 150 ? -4.311 56.561 18.534 1.00 29.88 150 MET A N 1
ATOM 1166 C CA . MET A 1 150 ? -4.659 56.632 19.972 1.00 31.29 150 MET A CA 1
ATOM 1167 C C . MET A 1 150 ? -5.170 58.021 20.372 1.00 33.60 150 MET A C 1
ATOM 1168 O O . MET A 1 150 ? -5.882 58.176 21.369 1.00 34.18 150 MET A O 1
ATOM 1173 N N . LYS A 1 151 ? -4.861 59.022 19.554 1.00 35.16 151 LYS A N 1
ATOM 1174 C CA . LYS A 1 151 ? -5.455 60.347 19.738 1.00 37.14 151 LYS A CA 1
ATOM 1175 C C . LYS A 1 151 ? -6.986 60.398 19.736 1.00 38.56 151 LYS A C 1
ATOM 1176 O O . LYS A 1 151 ? -7.572 61.331 20.337 1.00 37.81 151 LYS A O 1
ATOM 1182 N N . ALA A 1 152 ? -7.648 59.420 19.100 1.00 39.27 152 ALA A N 1
ATOM 1183 C CA . ALA A 1 152 ? -9.119 59.388 19.119 1.00 42.20 152 ALA A CA 1
ATOM 1184 C C . ALA A 1 152 ? -9.631 59.357 20.571 1.00 43.90 152 ALA A C 1
ATOM 1185 O O . ALA A 1 152 ? -10.701 59.897 20.889 1.00 45.15 152 ALA A O 1
ATOM 1187 N N . SER A 1 153 ? -8.828 58.774 21.450 1.00 45.46 153 SER A N 1
ATOM 1188 C CA . SER A 1 153 ? -9.150 58.664 22.883 1.00 47.26 153 SER A CA 1
ATOM 1189 C C . SER A 1 153 ? -8.829 59.922 23.713 1.00 47.23 153 SER A C 1
ATOM 1190 O O . SER A 1 153 ? -9.118 59.971 24.906 1.00 47.67 153 SER A O 1
ATOM 1193 N N . ASN A 1 154 ? -8.278 60.949 23.061 1.00 46.94 154 ASN A N 1
ATOM 1194 C CA . ASN A 1 154 ? -8.193 62.290 23.643 1.00 46.21 154 ASN A CA 1
ATOM 1195 C C . ASN A 1 154 ? -9.578 62.833 23.985 1.00 46.45 154 ASN A C 1
ATOM 1196 O O . ASN A 1 154 ? -9.707 63.761 24.790 1.00 44.52 154 ASN A O 1
ATOM 1201 N N . LEU A 1 155 ? -10.612 62.216 23.392 1.00 45.93 155 LEU A N 1
ATOM 1202 C CA . LEU A 1 155 ? -11.997 62.507 23.772 1.00 45.64 155 LEU A CA 1
ATOM 1203 C C . LEU A 1 155 ? -12.180 62.338 25.285 1.00 44.18 155 LEU A C 1
ATOM 1204 O O . LEU A 1 155 ? -12.812 63.175 25.941 1.00 44.88 155 LEU A O 1
ATOM 1209 N N . ALA A 1 156 ? -11.633 61.263 25.834 1.00 41.68 156 ALA A N 1
ATOM 1210 C CA . ALA A 1 156 ? -11.808 60.984 27.253 1.00 40.13 156 ALA A CA 1
ATOM 1211 C C . ALA A 1 156 ? -10.924 61.941 28.055 1.00 39.13 156 ALA A C 1
ATOM 1212 O O . ALA A 1 156 ? -11.382 62.529 29.050 1.00 39.35 156 ALA A O 1
ATOM 1214 N N . PHE A 1 157 ? -9.677 62.104 27.606 1.00 36.25 157 PHE A N 1
ATOM 1215 C CA . PHE A 1 157 ? -8.704 62.958 28.308 1.00 34.39 157 PHE A CA 1
ATOM 1216 C C . PHE A 1 157 ? -9.193 64.397 28.445 1.00 33.89 157 PHE A C 1
ATOM 1217 O O . PHE A 1 157 ? -8.873 65.028 29.430 1.00 33.27 157 PHE A O 1
ATOM 1225 N N . HIS A 1 158 ? -9.906 64.926 27.441 1.00 32.91 158 HIS A N 1
ATOM 1226 C CA . HIS A 1 158 ? -10.355 66.309 27.484 1.00 34.33 158 HIS A CA 1
ATOM 1227 C C . HIS A 1 158 ? -11.448 66.502 28.516 1.00 34.63 158 HIS A C 1
ATOM 1228 O O . HIS A 1 158 ? -11.627 67.627 29.023 1.00 34.57 158 HIS A O 1
ATOM 1235 N N . GLU A 1 159 ? -12.185 65.427 28.820 1.00 35.03 159 GLU A N 1
ATOM 1236 C CA . GLU A 1 159 ? -13.176 65.461 29.925 1.00 35.51 159 GLU A CA 1
ATOM 1237 C C . GLU A 1 159 ? -12.539 65.527 31.287 1.00 35.05 159 GLU A C 1
ATOM 1238 O O . GLU A 1 159 ? -13.144 66.068 32.199 1.00 34.72 159 GLU A O 1
ATOM 1244 N N . ILE A 1 160 ? -11.342 64.974 31.440 1.00 34.21 160 ILE A N 1
ATOM 1245 C CA . ILE A 1 160 ? -10.742 64.872 32.780 1.00 33.82 160 ILE A CA 1
ATOM 1246 C C . ILE A 1 160 ? -10.622 66.231 33.527 1.00 34.14 160 ILE A C 1
ATOM 1247 O O . ILE A 1 160 ? -11.130 66.383 34.663 1.00 34.91 160 ILE A O 1
ATOM 1252 N N . PRO A 1 161 ? -9.973 67.233 32.903 1.00 35.25 161 PRO A N 1
ATOM 1253 C CA . PRO A 1 161 ? -9.875 68.530 33.587 1.00 35.09 161 PRO A CA 1
ATOM 1254 C C . PRO A 1 161 ? -11.200 69.297 33.684 1.00 36.89 161 PRO A C 1
ATOM 1255 O O . PRO A 1 161 ? -11.221 70.369 34.325 1.00 36.17 161 PRO A O 1
ATOM 1259 N N . ARG A 1 162 ? -12.258 68.806 33.021 1.00 37.60 162 ARG A N 1
ATOM 1260 C CA . ARG A 1 162 ? -13.625 69.331 33.230 1.00 39.90 162 ARG A CA 1
ATOM 1261 C C . ARG A 1 162 ? -14.265 68.672 34.449 1.00 39.89 162 ARG A C 1
ATOM 1262 O O . ARG A 1 162 ? -15.108 69.283 35.098 1.00 41.63 162 ARG A O 1
ATOM 1270 N N . LEU A 1 163 ? -13.890 67.431 34.761 1.00 38.83 163 LEU A N 1
ATOM 1271 C CA . LEU A 1 163 ? -14.439 66.751 35.961 1.00 37.21 163 LEU A CA 1
ATOM 1272 C C . LEU A 1 163 ? -13.608 66.986 37.231 1.00 36.61 163 LEU A C 1
ATOM 1273 O O . LEU A 1 163 ? -14.142 66.929 38.339 1.00 37.26 163 LEU A O 1
ATOM 1278 N N . LEU A 1 164 ? -12.314 67.220 37.083 1.00 34.95 164 LEU A N 1
ATOM 1279 C CA . LEU A 1 164 ? -11.461 67.474 38.228 1.00 34.78 164 LEU A CA 1
ATOM 1280 C C . LEU A 1 164 ? -10.959 68.896 38.151 1.00 36.07 164 LEU A C 1
ATOM 1281 O O . LEU A 1 164 ? -10.769 69.432 37.063 1.00 35.89 164 LEU A O 1
ATOM 1286 N N . ASP A 1 165 ? -10.719 69.507 39.311 1.00 36.34 165 ASP A N 1
ATOM 1287 C CA . ASP A 1 165 ? -10.230 70.856 39.346 1.00 37.88 165 ASP A CA 1
ATOM 1288 C C . ASP A 1 165 ? -8.685 70.854 39.422 1.00 37.43 165 ASP A C 1
ATOM 1289 O O . ASP A 1 165 ? -8.109 70.478 40.424 1.00 37.39 165 ASP A O 1
ATOM 1294 N N . PHE A 1 166 ? -8.013 71.249 38.349 1.00 36.68 166 PHE A N 1
ATOM 1295 C CA . PHE A 1 166 ? -6.557 71.360 38.379 1.00 37.30 166 PHE A CA 1
ATOM 1296 C C . PHE A 1 166 ? -6.078 72.781 38.665 1.00 38.91 166 PHE A C 1
ATOM 1297 O O . PHE A 1 166 ? -4.873 73.026 38.700 1.00 38.74 166 PHE A O 1
ATOM 1305 N N . ARG A 1 167 ? -7.015 73.727 38.839 1.00 41.12 167 ARG A N 1
ATOM 1306 C CA . ARG A 1 167 ? -6.615 75.117 39.114 1.00 43.18 167 ARG A CA 1
ATOM 1307 C C . ARG A 1 167 ? -5.796 75.149 40.405 1.00 43.61 167 ARG A C 1
ATOM 1308 O O . ARG A 1 167 ? -6.224 74.654 41.470 1.00 43.76 167 ARG A O 1
ATOM 1316 N N . GLY A 1 168 ? -4.588 75.676 40.274 1.00 44.32 168 GLY A N 1
ATOM 1317 C CA . GLY A 1 168 ? -3.722 75.873 41.425 1.00 44.22 168 GLY A CA 1
ATOM 1318 C C . GLY A 1 168 ? -2.984 74.611 41.773 1.00 44.25 168 GLY A C 1
ATOM 1319 O O . GLY A 1 168 ? -1.998 74.684 42.484 1.00 46.00 168 GLY A O 1
ATOM 1320 N N . ARG A 1 169 ? -3.432 73.462 41.257 1.00 42.65 169 ARG A N 1
ATOM 1321 C CA . ARG A 1 169 ? -2.939 72.181 41.753 1.00 41.15 169 ARG A CA 1
ATOM 1322 C C . ARG A 1 169 ? -1.778 71.575 40.954 1.00 37.73 169 ARG A C 1
ATOM 1323 O O . ARG A 1 169 ? -1.473 72.004 39.847 1.00 37.49 169 ARG A O 1
ATOM 1331 N N . SER A 1 170 ? -1.122 70.590 41.547 1.00 35.21 170 SER A N 1
ATOM 1332 C CA . SER A 1 170 ? -0.019 69.899 40.879 1.00 33.58 170 SER A CA 1
ATOM 1333 C C . SER A 1 170 ? -0.456 68.447 40.542 1.00 31.64 170 SER A C 1
ATOM 1334 O O . SER A 1 170 ? -1.146 67.794 41.316 1.00 30.81 170 SER A O 1
ATOM 1337 N N . PHE A 1 171 ? -0.036 67.932 39.404 1.00 29.86 171 PHE A N 1
ATOM 1338 C CA . PHE A 1 171 ? -0.326 66.538 39.160 1.00 28.29 171 PHE A CA 1
ATOM 1339 C C . PHE A 1 171 ? 0.917 65.765 38.754 1.00 26.60 171 PHE A C 1
ATOM 1340 O O . PHE A 1 171 ? 1.923 66.380 38.378 1.00 26.84 171 PHE A O 1
ATOM 1348 N N . VAL A 1 172 ? 0.834 64.427 38.822 1.00 25.04 172 VAL A N 1
ATOM 1349 C CA . VAL A 1 172 ? 1.927 63.526 38.371 1.00 25.80 172 VAL A CA 1
ATOM 1350 C C . VAL A 1 172 ? 1.302 62.504 37.439 1.00 28.07 172 VAL A C 1
ATOM 1351 O O . VAL A 1 172 ? 0.395 61.764 37.841 1.00 28.15 172 VAL A O 1
ATOM 1355 N N . ASP A 1 173 ? 1.755 62.503 36.193 1.00 27.98 173 ASP A N 1
ATOM 1356 C CA . ASP A 1 173 ? 1.265 61.612 35.161 1.00 30.24 173 ASP A CA 1
ATOM 1357 C C . ASP A 1 173 ? 2.181 60.380 35.192 1.00 32.34 173 ASP A C 1
ATOM 1358 O O . ASP A 1 173 ? 3.268 60.408 34.627 1.00 32.58 173 ASP A O 1
ATOM 1363 N N . VAL A 1 174 ? 1.764 59.316 35.897 1.00 32.01 174 VAL A N 1
ATOM 1364 C CA . VAL A 1 174 ? 2.630 58.153 36.022 1.00 35.52 174 VAL A CA 1
ATOM 1365 C C . VAL A 1 174 ? 2.451 57.204 34.787 1.00 36.55 174 VAL A C 1
ATOM 1366 O O . VAL A 1 174 ? 1.347 56.749 34.479 1.00 38.52 174 VAL A O 1
ATOM 1370 N N . GLY A 1 175 ? 3.521 56.925 34.065 1.00 37.42 175 GLY A N 1
ATOM 1371 C CA . GLY A 1 175 ? 3.438 56.136 32.843 1.00 37.67 175 GLY A CA 1
ATOM 1372 C C . GLY A 1 175 ? 2.870 56.938 31.704 1.00 38.85 175 GLY A C 1
ATOM 1373 O O . GLY A 1 175 ? 2.027 56.458 30.942 1.00 38.68 175 GLY A O 1
ATOM 1374 N N . GLY A 1 176 ? 3.318 58.175 31.570 1.00 38.27 176 GLY A N 1
ATOM 1375 C CA . GLY A 1 176 ? 2.637 59.098 30.661 1.00 36.95 176 GLY A CA 1
ATOM 1376 C C . GLY A 1 176 ? 2.789 58.896 29.158 1.00 36.39 176 GLY A C 1
ATOM 1377 O O . GLY A 1 176 ? 2.020 59.527 28.365 1.00 35.80 176 GLY A O 1
ATOM 1378 N N . GLY A 1 177 ? 3.779 58.077 28.748 1.00 35.74 177 GLY A N 1
ATOM 1379 C CA . GLY A 1 177 ? 3.947 57.750 27.314 1.00 34.09 177 GLY A CA 1
ATOM 1380 C C . GLY A 1 177 ? 4.318 58.972 26.471 1.00 33.76 177 GLY A C 1
ATOM 1381 O O . GLY A 1 177 ? 5.289 59.661 26.787 1.00 32.23 177 GLY A O 1
ATOM 1382 N N . SER A 1 178 ? 3.557 59.233 25.407 1.00 32.41 178 SER A N 1
ATOM 1383 C CA . SER A 1 178 ? 3.773 60.411 24.567 1.00 33.70 178 SER A CA 1
ATOM 1384 C C . SER A 1 178 ? 3.288 61.694 25.236 1.00 32.91 178 SER A C 1
ATOM 1385 O O . SER A 1 178 ? 3.588 62.771 24.772 1.00 34.05 178 SER A O 1
ATOM 1388 N N . GLY A 1 179 ? 2.511 61.566 26.307 1.00 32.01 179 GLY A N 1
ATOM 1389 C CA . GLY A 1 179 ? 2.108 62.735 27.083 1.00 30.00 179 GLY A CA 1
ATOM 1390 C C . GLY A 1 179 ? 0.780 63.385 26.777 1.00 29.78 179 GLY A C 1
ATOM 1391 O O . GLY A 1 179 ? 0.557 64.538 27.159 1.00 28.97 179 GLY A O 1
ATOM 1392 N N . GLU A 1 180 ? -0.129 62.682 26.094 1.00 29.38 180 GLU A N 1
ATOM 1393 C CA . GLU A 1 180 ? -1.380 63.345 25.687 1.00 28.30 180 GLU A CA 1
ATOM 1394 C C . GLU A 1 180 ? -2.254 63.797 26.850 1.00 28.27 180 GLU A C 1
ATOM 1395 O O . GLU A 1 180 ? -2.908 64.828 26.758 1.00 27.01 180 GLU A O 1
ATOM 1401 N N . LEU A 1 181 ? -2.279 63.009 27.926 1.00 28.13 181 LEU A N 1
ATOM 1402 C CA . LEU A 1 181 ? -3.086 63.360 29.107 1.00 28.95 181 LEU A CA 1
ATOM 1403 C C . LEU A 1 181 ? -2.570 64.626 29.785 1.00 29.90 181 LEU A C 1
ATOM 1404 O O . LEU A 1 181 ? -3.336 65.585 30.061 1.00 30.01 181 LEU A O 1
ATOM 1409 N N . THR A 1 182 ? -1.261 64.661 29.992 1.00 29.22 182 THR A N 1
ATOM 1410 C CA . THR A 1 182 ? -0.615 65.864 30.533 1.00 30.11 182 THR A CA 1
ATOM 1411 C C . THR A 1 182 ? -0.920 67.080 29.637 1.00 30.74 182 THR A C 1
ATOM 1412 O O . THR A 1 182 ? -1.307 68.145 30.133 1.00 30.95 182 THR A O 1
ATOM 1416 N N . LYS A 1 183 ? -0.791 66.906 28.322 1.00 30.52 183 LYS A N 1
ATOM 1417 C CA . LYS A 1 183 ? -1.040 68.024 27.424 1.00 31.84 183 LYS A CA 1
ATOM 1418 C C . LYS A 1 183 ? -2.505 68.493 27.458 1.00 30.95 183 LYS A C 1
ATOM 1419 O O . LYS A 1 183 ? -2.744 69.689 27.527 1.00 32.46 183 LYS A O 1
ATOM 1425 N N . ALA A 1 184 ? -3.469 67.555 27.431 1.00 30.28 184 ALA A N 1
ATOM 1426 C CA . ALA A 1 184 ? -4.894 67.867 27.605 1.00 28.58 184 ALA A CA 1
ATOM 1427 C C . ALA A 1 184 ? -5.119 68.682 28.903 1.00 29.99 184 ALA A C 1
ATOM 1428 O O . ALA A 1 184 ? -5.806 69.741 28.902 1.00 29.40 184 ALA A O 1
ATOM 1430 N N . ILE A 1 185 ? -4.471 68.280 29.987 1.00 29.05 185 ILE A N 1
ATOM 1431 C CA . ILE A 1 185 ? -4.691 68.983 31.250 1.00 30.65 185 ILE A CA 1
ATOM 1432 C C . ILE A 1 185 ? -4.173 70.435 31.178 1.00 32.63 185 ILE A C 1
ATOM 1433 O O . ILE A 1 185 ? -4.901 71.386 31.530 1.00 33.65 185 ILE A O 1
ATOM 1438 N N . LEU A 1 186 ? -2.936 70.606 30.716 1.00 34.75 186 LEU A N 1
ATOM 1439 C CA . LEU A 1 186 ? -2.342 71.931 30.671 1.00 36.79 186 LEU A CA 1
ATOM 1440 C C . LEU A 1 186 ? -2.979 72.841 29.624 1.00 38.13 186 LEU A C 1
ATOM 1441 O O . LEU A 1 186 ? -2.920 74.079 29.768 1.00 39.34 186 LEU A O 1
ATOM 1446 N N . GLN A 1 187 ? -3.594 72.261 28.590 1.00 38.35 187 GLN A N 1
ATOM 1447 C CA . GLN A 1 187 ? -4.249 73.103 27.612 1.00 39.38 187 GLN A CA 1
ATOM 1448 C C . GLN A 1 187 ? -5.603 73.597 28.138 1.00 40.00 187 GLN A C 1
ATOM 1449 O O . GLN A 1 187 ? -6.000 74.717 27.852 1.00 40.64 187 GLN A O 1
ATOM 1460 N N . ALA A 1 188 ? -6.266 72.782 28.963 1.00 39.41 188 ALA A N 1
ATOM 1461 C CA . ALA A 1 188 ? -7.551 73.139 29.576 1.00 38.95 188 ALA A CA 1
ATOM 1462 C C . ALA A 1 188 ? -7.370 74.117 30.747 1.00 39.28 188 ALA A C 1
ATOM 1463 O O . ALA A 1 188 ? -8.199 75.018 30.961 1.00 39.90 188 ALA A O 1
ATOM 1465 N N . GLU A 1 189 ? -6.287 73.940 31.495 1.00 38.67 189 GLU A N 1
ATOM 1466 C CA . GLU A 1 189 ? -6.075 74.687 32.715 1.00 38.90 189 GLU A CA 1
ATOM 1467 C C . GLU A 1 189 ? -4.647 75.210 32.704 1.00 39.64 189 GLU A C 1
ATOM 1468 O O . GLU A 1 189 ? -3.727 74.547 33.148 1.00 39.05 189 GLU A O 1
ATOM 1479 N N . PRO A 1 190 ? -4.467 76.437 32.174 1.00 41.59 190 PRO A N 1
ATOM 1480 C CA . PRO A 1 190 ? -3.135 76.990 31.939 1.00 41.60 190 PRO A CA 1
ATOM 1481 C C . PRO A 1 190 ? -2.355 77.180 33.249 1.00 41.74 190 PRO A C 1
ATOM 1482 O O . PRO A 1 190 ? -1.118 77.206 33.233 1.00 42.47 190 PRO A O 1
ATOM 1486 N N . SER A 1 191 ? -3.057 77.255 34.372 1.00 41.19 191 SER A N 1
ATOM 1487 C CA . SER A 1 191 ? -2.388 77.407 35.675 1.00 40.88 191 SER A CA 1
ATOM 1488 C C . SER A 1 191 ? -2.043 76.058 36.402 1.00 40.76 191 SER A C 1
ATOM 1489 O O . SER A 1 191 ? -1.534 76.047 37.548 1.00 42.35 191 SER A O 1
ATOM 1492 N N . ALA A 1 192 ? -2.339 74.931 35.765 1.00 38.99 192 ALA A N 1
ATOM 1493 C CA . ALA A 1 192 ? -1.992 73.627 36.343 1.00 37.96 192 ALA A CA 1
ATOM 1494 C C . ALA A 1 192 ? -0.483 73.459 36.204 1.00 37.96 192 ALA A C 1
ATOM 1495 O O . ALA A 1 192 ? 0.109 74.013 35.280 1.00 37.72 192 ALA A O 1
ATOM 1497 N N . ARG A 1 193 ? 0.138 72.714 37.112 1.00 36.92 193 ARG A N 1
ATOM 1498 C CA . ARG A 1 193 ? 1.546 72.356 36.950 1.00 37.11 193 ARG A CA 1
ATOM 1499 C C . ARG A 1 193 ? 1.661 70.854 37.146 1.00 36.83 193 ARG A C 1
ATOM 1500 O O . ARG A 1 193 ? 0.939 70.285 37.962 1.00 35.50 193 ARG A O 1
ATOM 1515 N N . GLY A 1 194 ? 2.560 70.221 36.397 1.00 36.81 194 GLY A N 1
ATOM 1516 C CA . GLY A 1 194 ? 2.614 68.778 36.385 1.00 35.66 194 GLY A CA 1
ATOM 1517 C C . GLY A 1 194 ? 3.978 68.195 36.101 1.00 34.58 194 GLY A C 1
ATOM 1518 O O . GLY A 1 194 ? 4.846 68.849 35.520 1.00 32.69 194 GLY A O 1
ATOM 1519 N N . VAL A 1 195 ? 4.123 66.938 36.498 1.00 32.83 195 VAL A N 1
ATOM 1520 C CA . VAL A 1 195 ? 5.281 66.121 36.194 1.00 32.32 195 VAL A CA 1
ATOM 1521 C C . VAL A 1 195 ? 4.820 64.868 35.466 1.00 32.97 195 VAL A C 1
ATOM 1522 O O . VAL A 1 195 ? 3.844 64.196 35.886 1.00 32.57 195 VAL A O 1
ATOM 1526 N N . MET A 1 196 ? 5.497 64.557 34.376 1.00 32.60 196 MET A N 1
ATOM 1527 C CA . MET A 1 196 ? 5.282 63.281 33.735 1.00 34.59 196 MET A CA 1
ATOM 1528 C C . MET A 1 196 ? 6.467 62.365 33.992 1.00 34.37 196 MET A C 1
ATOM 1529 O O . MET A 1 196 ? 7.622 62.688 33.684 1.00 33.55 196 MET A O 1
ATOM 1538 N N . LEU A 1 197 ? 6.150 61.200 34.535 1.00 35.16 197 LEU A N 1
ATOM 1539 C CA . LEU A 1 197 ? 7.109 60.134 34.754 1.00 33.98 197 LEU A CA 1
ATOM 1540 C C . LEU A 1 197 ? 6.981 59.086 33.648 1.00 36.24 197 LEU A C 1
ATOM 1541 O O . LEU A 1 197 ? 5.890 58.678 33.282 1.00 37.56 197 LEU A O 1
ATOM 1546 N N . ASP A 1 198 ? 8.104 58.623 33.147 1.00 39.30 198 ASP A N 1
ATOM 1547 C CA . ASP A 1 198 ? 8.151 57.368 32.404 1.00 43.00 198 ASP A CA 1
ATOM 1548 C C . ASP A 1 198 ? 9.532 56.776 32.621 1.00 44.08 198 ASP A C 1
ATOM 1549 O O . ASP A 1 198 ? 10.314 57.343 33.377 1.00 43.99 198 ASP A O 1
ATOM 1554 N N . ARG A 1 199 ? 9.800 55.624 31.997 1.00 46.48 199 ARG A N 1
ATOM 1555 C CA . ARG A 1 199 ? 11.074 54.880 32.151 1.00 49.08 199 ARG A CA 1
ATOM 1556 C C . ARG A 1 199 ? 12.216 55.688 31.540 1.00 49.78 199 ARG A C 1
ATOM 1557 O O . ARG A 1 199 ? 12.038 56.287 30.484 1.00 50.31 199 ARG A O 1
ATOM 1565 N N . GLU A 1 200 ? 13.387 55.743 32.170 1.00 51.33 200 GLU A N 1
ATOM 1566 C CA . GLU A 1 200 ? 14.461 56.527 31.534 1.00 52.23 200 GLU A CA 1
ATOM 1567 C C . GLU A 1 200 ? 14.857 55.899 30.191 1.00 52.07 200 GLU A C 1
ATOM 1568 O O . GLU A 1 200 ? 14.928 54.656 30.058 1.00 51.86 200 GLU A O 1
ATOM 1574 N N . GLY A 1 201 ? 15.048 56.757 29.194 1.00 50.68 201 GLY A N 1
ATOM 1575 C CA . GLY A 1 201 ? 15.295 56.285 27.845 1.00 49.87 201 GLY A CA 1
ATOM 1576 C C . GLY A 1 201 ? 14.026 56.225 27.015 1.00 49.47 201 GLY A C 1
ATOM 1577 O O . GLY A 1 201 ? 14.084 55.933 25.817 1.00 49.93 201 GLY A O 1
ATOM 1578 N N . SER A 1 202 ? 12.875 56.501 27.638 1.00 48.24 202 SER A N 1
ATOM 1579 C CA . SER A 1 202 ? 11.593 56.454 26.926 1.00 47.12 202 SER A CA 1
ATOM 1580 C C . SER A 1 202 ? 11.016 57.831 26.633 1.00 45.74 202 SER A C 1
ATOM 1581 O O . SER A 1 202 ? 10.048 57.957 25.880 1.00 45.66 202 SER A O 1
ATOM 1584 N N . LEU A 1 203 ? 11.656 58.853 27.195 1.00 44.48 203 LEU A N 1
ATOM 1585 C CA . LEU A 1 203 ? 11.135 60.239 27.194 1.00 42.54 203 LEU A CA 1
ATOM 1586 C C . LEU A 1 203 ? 11.263 61.022 25.881 1.00 42.15 203 LEU A C 1
ATOM 1587 O O . LEU A 1 203 ? 10.711 62.113 25.758 1.00 40.89 203 LEU A O 1
ATOM 1592 N N . GLY A 1 204 ? 11.977 60.448 24.913 1.00 41.03 204 GLY A N 1
ATOM 1593 C CA . GLY A 1 204 ? 12.144 61.040 23.585 1.00 40.51 204 GLY A CA 1
ATOM 1594 C C . GLY A 1 204 ? 10.857 61.574 22.985 1.00 40.56 204 GLY A C 1
ATOM 1595 O O . GLY A 1 204 ? 10.773 62.759 22.624 1.00 40.09 204 GLY A O 1
ATOM 1596 N N . VAL A 1 205 ? 9.850 60.711 22.887 1.00 39.81 205 VAL A N 1
ATOM 1597 C CA . VAL A 1 205 ? 8.580 61.069 22.233 1.00 39.73 205 VAL A CA 1
ATOM 1598 C C . VAL A 1 205 ? 7.901 62.236 22.936 1.00 39.19 205 VAL A C 1
ATOM 1599 O O . VAL A 1 205 ? 7.505 63.225 22.295 1.00 38.43 205 VAL A O 1
ATOM 1603 N N . ALA A 1 206 ? 7.804 62.120 24.254 1.00 37.68 206 ALA A N 1
ATOM 1604 C CA . ALA A 1 206 ? 7.189 63.147 25.085 1.00 37.13 206 ALA A CA 1
ATOM 1605 C C . ALA A 1 206 ? 7.973 64.469 25.087 1.00 37.01 206 ALA A C 1
ATOM 1606 O O . ALA A 1 206 ? 7.398 65.558 25.196 1.00 35.55 206 ALA A O 1
ATOM 1608 N N . ARG A 1 207 ? 9.283 64.375 24.987 1.00 35.78 207 ARG A N 1
ATOM 1609 C CA . ARG A 1 207 ? 10.124 65.568 25.024 1.00 37.93 207 ARG A CA 1
ATOM 1610 C C . ARG A 1 207 ? 9.794 66.367 23.772 1.00 37.62 207 ARG A C 1
ATOM 1611 O O . ARG A 1 207 ? 9.743 67.599 23.801 1.00 37.91 207 ARG A O 1
ATOM 1619 N N . ASP A 1 208 ? 9.504 65.647 22.693 1.00 36.98 208 ASP A N 1
ATOM 1620 C CA . ASP A 1 208 ? 9.085 66.249 21.441 1.00 37.37 208 ASP A CA 1
ATOM 1621 C C . ASP A 1 208 ? 7.619 66.713 21.456 1.00 36.60 208 ASP A C 1
ATOM 1622 O O . ASP A 1 208 ? 7.311 67.879 21.115 1.00 35.70 208 ASP A O 1
ATOM 1627 N N . ASN A 1 209 ? 6.721 65.809 21.876 1.00 33.72 209 ASN A N 1
ATOM 1628 C CA . ASN A 1 209 ? 5.285 66.081 21.836 1.00 32.84 209 ASN A CA 1
ATOM 1629 C C . ASN A 1 209 ? 4.893 67.237 22.748 1.00 31.81 209 ASN A 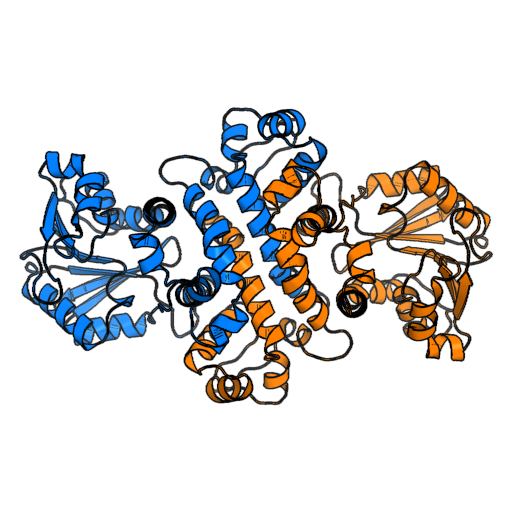C 1
ATOM 1630 O O . ASN A 1 209 ? 3.949 67.984 22.468 1.00 32.79 209 ASN A O 1
ATOM 1635 N N . LEU A 1 210 ? 5.645 67.381 23.831 1.00 31.11 210 LEU A N 1
ATOM 1636 C CA . LEU A 1 210 ? 5.439 68.381 24.852 1.00 31.34 210 LEU A CA 1
ATOM 1637 C C . LEU A 1 210 ? 6.466 69.510 24.796 1.00 30.56 210 LEU A C 1
ATOM 1638 O O . LEU A 1 210 ? 6.620 70.214 25.793 1.00 29.07 210 LEU A O 1
ATOM 1643 N N . SER A 1 211 ? 7.139 69.704 23.657 1.00 31.89 211 SER A N 1
ATOM 1644 C CA . SER A 1 211 ? 8.201 70.705 23.608 1.00 32.84 211 SER A CA 1
ATOM 1645 C C . SER A 1 211 ? 7.770 72.087 24.107 1.00 33.04 211 SER A C 1
ATOM 1646 O O . SER A 1 211 ? 8.476 72.702 24.923 1.00 34.10 211 SER A O 1
ATOM 1649 N N . SER A 1 212 ? 6.622 72.570 23.633 1.00 32.89 212 SER A N 1
ATOM 1650 C CA . SER A 1 212 ? 6.177 73.908 23.967 1.00 33.09 212 SER A CA 1
ATOM 1651 C C . SER A 1 212 ? 6.008 74.040 25.459 1.00 32.49 212 SER A C 1
ATOM 1652 O O . SER A 1 212 ? 6.514 74.985 26.067 1.00 31.57 212 SER A O 1
ATOM 1655 N N . LEU A 1 213 ? 5.314 73.060 26.053 1.00 32.15 213 LEU A N 1
ATOM 1656 C CA . LEU A 1 213 ? 4.923 73.151 27.457 1.00 32.00 213 LEU A CA 1
ATOM 1657 C C . LEU A 1 213 ? 6.149 73.015 28.336 1.00 31.34 213 LEU A C 1
ATOM 1658 O O . LEU A 1 213 ? 6.238 73.673 29.348 1.00 32.42 213 LEU A O 1
ATOM 1667 N N . LEU A 1 214 ? 7.115 72.208 27.906 1.00 31.77 214 LEU A N 1
ATOM 1668 C CA . LEU A 1 214 ? 8.401 72.101 28.590 1.00 32.84 214 LEU A CA 1
ATOM 1669 C C . LEU A 1 214 ? 9.185 73.438 28.541 1.00 33.68 214 LEU A C 1
ATOM 1670 O O . LEU A 1 214 ? 9.834 73.836 29.522 1.00 32.86 214 LEU A O 1
ATOM 1675 N N . ALA A 1 215 ? 9.074 74.123 27.403 1.00 34.61 215 ALA A N 1
ATOM 1676 C CA . ALA A 1 215 ? 9.731 75.422 27.199 1.00 35.03 215 ALA A CA 1
ATOM 1677 C C . ALA A 1 215 ? 9.089 76.505 28.078 1.00 36.20 215 ALA A C 1
ATOM 1678 O O . ALA A 1 215 ? 9.785 77.417 28.533 1.00 36.18 215 ALA A O 1
ATOM 1680 N N . GLY A 1 216 ? 7.769 76.403 28.289 1.00 36.09 216 GLY A N 1
ATOM 1681 C CA . GLY A 1 216 ? 7.022 77.255 29.239 1.00 37.59 216 GLY A CA 1
ATOM 1682 C C . GLY A 1 216 ? 7.280 76.944 30.707 1.00 38.79 216 GLY A C 1
ATOM 1683 O O . GLY A 1 216 ? 6.803 77.665 31.606 1.00 39.48 216 GLY A O 1
ATOM 1684 N N . GLU A 1 217 ? 8.034 75.865 30.986 1.00 40.12 217 GLU A N 1
ATOM 1685 C CA . GLU A 1 217 ? 8.325 75.441 32.393 1.00 40.74 217 GLU A CA 1
ATOM 1686 C C . GLU A 1 217 ? 7.047 75.065 33.260 1.00 40.91 217 GLU A C 1
ATOM 1687 O O . GLU A 1 217 ? 7.069 75.059 34.502 1.00 41.33 217 GLU A O 1
ATOM 1698 N N . ARG A 1 218 ? 5.946 74.767 32.575 1.00 41.23 218 ARG A N 1
ATOM 1699 C CA . ARG A 1 218 ? 4.681 74.292 33.170 1.00 41.47 218 ARG A CA 1
ATOM 1700 C C . ARG A 1 218 ? 4.727 72.791 33.573 1.00 40.19 218 ARG A C 1
ATOM 1701 O O . ARG A 1 218 ? 4.090 72.355 34.574 1.00 40.94 218 ARG A O 1
ATOM 1709 N N . VAL A 1 219 ? 5.469 72.014 32.797 1.00 36.90 219 VAL A N 1
ATOM 1710 C CA . VAL A 1 219 ? 5.610 70.607 33.066 1.00 35.53 219 VAL A CA 1
ATOM 1711 C C . VAL A 1 219 ? 7.089 70.317 33.065 1.00 34.71 219 VAL A C 1
ATOM 1712 O O . VAL A 1 219 ? 7.846 71.039 32.407 1.00 33.56 219 VAL A O 1
ATOM 1716 N N . SER A 1 220 ? 7.500 69.268 33.790 1.00 33.88 220 SER A N 1
ATOM 1717 C CA . SER A 1 220 ? 8.808 68.658 33.580 1.00 33.31 220 SER A CA 1
ATOM 1718 C C . SER A 1 220 ? 8.638 67.163 33.394 1.00 34.71 220 SER A C 1
ATOM 1719 O O . SER A 1 220 ? 7.568 66.615 33.743 1.00 33.11 220 SER A O 1
ATOM 1722 N N . LEU A 1 221 ? 9.672 66.509 32.857 1.00 34.87 221 LEU A N 1
ATOM 1723 C CA . LEU A 1 221 ? 9.687 65.071 32.703 1.00 36.28 221 LEU A CA 1
ATOM 1724 C C . LEU A 1 221 ? 10.657 64.454 33.698 1.00 36.73 221 LEU A C 1
ATOM 1725 O O . LEU A 1 221 ? 11.724 65.005 33.958 1.00 37.26 221 LEU A O 1
ATOM 1730 N N . VAL A 1 222 ? 10.326 63.293 34.236 1.00 36.65 222 VAL A N 1
ATOM 1731 C CA . VAL A 1 222 ? 11.353 62.533 34.962 1.00 37.51 222 VAL A CA 1
ATOM 1732 C C . VAL A 1 222 ? 11.473 61.085 34.489 1.00 36.94 222 VAL A C 1
ATOM 1733 O O . VAL A 1 222 ? 10.472 60.464 34.143 1.00 35.27 222 VAL A O 1
ATOM 1737 N N . GLY A 1 223 ? 12.718 60.592 34.402 1.00 36.55 223 GLY A N 1
ATOM 1738 C CA . GLY A 1 223 ? 12.959 59.210 33.992 1.00 36.80 223 GLY A CA 1
ATOM 1739 C C . GLY A 1 223 ? 13.125 58.419 35.279 1.00 37.39 223 GLY A C 1
ATOM 1740 O O . GLY A 1 223 ? 13.856 58.842 36.176 1.00 38.44 223 GLY A O 1
ATOM 1741 N N . GLY A 1 224 ? 12.445 57.293 35.390 1.00 36.63 224 GLY A N 1
ATOM 1742 C CA . GLY A 1 224 ? 12.528 56.529 36.609 1.00 36.86 224 GLY A CA 1
ATOM 1743 C C . GLY A 1 224 ? 11.566 55.381 36.536 1.00 37.15 224 GLY A C 1
ATOM 1744 O O . GLY A 1 224 ? 10.758 55.296 35.601 1.00 36.68 224 GLY A O 1
ATOM 1745 N N . ASP A 1 225 ? 11.641 54.490 37.518 1.00 37.06 225 ASP A N 1
ATOM 1746 C CA . ASP A 1 225 ? 10.758 53.333 37.518 1.00 36.61 225 ASP A CA 1
ATOM 1747 C C . ASP A 1 225 ? 9.716 53.590 38.579 1.00 36.31 225 ASP A C 1
ATOM 1748 O O . ASP A 1 225 ? 10.035 53.744 39.759 1.00 35.08 225 ASP A O 1
ATOM 1753 N N . MET A 1 226 ? 8.461 53.649 38.133 1.00 35.72 226 MET A N 1
ATOM 1754 C CA . MET A 1 226 ? 7.344 53.982 39.005 1.00 35.17 226 MET A CA 1
ATOM 1755 C C . MET A 1 226 ? 7.147 52.953 40.115 1.00 35.34 226 MET A C 1
ATOM 1756 O O . MET A 1 226 ? 6.480 53.227 41.111 1.00 36.09 226 MET A O 1
ATOM 1761 N N . LEU A 1 227 ? 7.688 51.757 39.919 1.00 36.06 227 LEU A N 1
ATOM 1762 C CA . LEU A 1 227 ? 7.540 50.678 40.878 1.00 38.92 227 LEU A CA 1
ATOM 1763 C C . LEU A 1 227 ? 8.506 50.857 42.047 1.00 40.17 227 LEU A C 1
ATOM 1764 O O . LEU A 1 227 ? 8.256 50.328 43.144 1.00 39.79 227 LEU A O 1
ATOM 1769 N N . GLN A 1 228 ? 9.585 51.623 41.823 1.00 41.89 228 GLN A N 1
ATOM 1770 C CA . GLN A 1 228 ? 10.460 52.015 42.937 1.00 43.85 228 GLN A CA 1
ATOM 1771 C C . GLN A 1 228 ? 10.166 53.378 43.546 1.00 43.07 228 GLN A C 1
ATOM 1772 O O . GLN A 1 228 ? 10.187 53.561 44.762 1.00 43.09 228 GLN A O 1
ATOM 1783 N N . GLU A 1 229 ? 9.808 54.335 42.691 1.00 40.84 229 GLU A N 1
ATOM 1784 C CA . GLU A 1 229 ? 9.662 55.722 43.116 1.00 39.73 229 GLU A CA 1
ATOM 1785 C C . GLU A 1 229 ? 8.721 56.522 42.222 1.00 37.94 229 GLU A C 1
ATOM 1786 O O . GLU A 1 229 ? 8.735 56.340 41.008 1.00 36.80 229 GLU A O 1
ATOM 1792 N N . VAL A 1 230 ? 7.937 57.426 42.817 1.00 35.95 230 VAL A N 1
ATOM 1793 C CA . VAL A 1 230 ? 7.219 58.454 42.026 1.00 36.23 230 VAL A CA 1
ATOM 1794 C C . VAL A 1 230 ? 7.462 59.860 42.579 1.00 34.96 230 VAL A C 1
ATOM 1795 O O . VAL A 1 230 ? 7.726 59.985 43.757 1.00 35.25 230 VAL A O 1
ATOM 1799 N N . PRO A 1 231 ? 7.385 60.902 41.725 1.00 34.41 231 PRO A N 1
ATOM 1800 C CA . PRO A 1 231 ? 7.520 62.303 42.161 1.00 34.01 231 PRO A CA 1
ATOM 1801 C C . PRO A 1 231 ? 6.583 62.648 43.325 1.00 33.87 231 PRO A C 1
ATOM 1802 O O . PRO A 1 231 ? 5.417 62.174 43.382 1.00 33.11 231 PRO A O 1
ATOM 1806 N N . SER A 1 232 ? 7.120 63.431 44.270 1.00 33.26 232 SER A N 1
ATOM 1807 C CA . SER A 1 232 ? 6.444 63.682 45.546 1.00 31.92 232 SER A CA 1
ATOM 1808 C C . SER A 1 232 ? 5.525 64.913 45.561 1.00 30.63 232 SER A C 1
ATOM 1809 O O . SER A 1 232 ? 5.642 65.845 44.725 1.00 30.40 232 SER A O 1
ATOM 1814 N N . ASN A 1 233 ? 4.649 64.916 46.568 1.00 31.32 233 ASN A N 1
ATOM 1815 C CA . ASN A 1 233 ? 3.823 66.083 46.928 1.00 30.67 233 ASN A CA 1
ATOM 1816 C C . ASN A 1 233 ? 2.772 66.482 45.884 1.00 31.20 233 ASN A C 1
ATOM 1817 O O . ASN A 1 233 ? 2.320 67.619 45.874 1.00 29.62 233 ASN A O 1
ATOM 1822 N N . GLY A 1 234 ? 2.386 65.545 45.010 1.00 30.23 234 GLY A N 1
ATOM 1823 C CA . GLY A 1 234 ? 1.388 65.814 43.986 1.00 29.62 234 GLY A CA 1
ATOM 1824 C C . GLY A 1 234 ? 0.033 65.869 44.654 1.00 28.93 234 GLY A C 1
ATOM 1825 O O . GLY A 1 234 ? -0.220 65.115 45.574 1.00 29.75 234 GLY A O 1
ATOM 1826 N N . ASP A 1 235 ? -0.825 66.764 44.191 1.00 28.96 235 ASP A N 1
ATOM 1827 C CA . ASP A 1 235 ? -2.251 66.770 44.564 1.00 29.12 235 ASP A CA 1
ATOM 1828 C C . ASP A 1 235 ? -3.040 65.674 43.836 1.00 29.03 235 ASP A C 1
ATOM 1829 O O . ASP A 1 235 ? -3.948 65.052 44.418 1.00 27.91 235 ASP A O 1
ATOM 1834 N N . ILE A 1 236 ? -2.697 65.457 42.563 1.00 28.33 236 ILE A N 1
ATOM 1835 C CA . ILE A 1 236 ? -3.436 64.470 41.750 1.00 29.21 236 ILE A CA 1
ATOM 1836 C C . ILE A 1 236 ? -2.414 63.526 41.059 1.00 28.31 236 ILE A C 1
ATOM 1837 O O . ILE A 1 236 ? -1.519 64.008 40.334 1.00 29.25 236 ILE A O 1
ATOM 1842 N N . TYR A 1 237 ? -2.552 62.220 41.292 1.00 26.25 237 TYR A N 1
ATOM 1843 C CA . TYR A 1 237 ? -1.704 61.163 40.670 1.00 26.45 237 TYR A CA 1
ATOM 1844 C C . TYR A 1 237 ? -2.572 60.423 39.654 1.00 26.82 237 TYR A C 1
ATOM 1845 O O . TYR A 1 237 ? -3.495 59.712 40.027 1.00 27.36 237 TYR A O 1
ATOM 1854 N N . LEU A 1 238 ? -2.229 60.602 38.384 1.00 27.07 238 LEU A N 1
ATOM 1855 C CA . LEU A 1 238 ? -3.010 60.047 37.252 1.00 25.92 238 LEU A CA 1
ATOM 1856 C C . LEU A 1 238 ? -2.346 58.755 36.862 1.00 26.34 238 LEU A C 1
ATOM 1857 O O . LEU A 1 238 ? -1.136 58.740 36.572 1.00 26.27 238 LEU A O 1
ATOM 1862 N N . LEU A 1 239 ? -3.132 57.668 36.855 1.00 26.12 239 LEU A N 1
ATOM 1863 C CA . LEU A 1 239 ? -2.718 56.324 36.498 1.00 27.28 239 LEU A CA 1
ATOM 1864 C C . LEU A 1 239 ? -3.558 55.923 35.272 1.00 27.43 239 LEU A C 1
ATOM 1865 O O . LEU A 1 239 ? -4.628 55.360 35.427 1.00 25.49 239 LEU A O 1
ATOM 1870 N N . SER A 1 240 ? -3.094 56.302 34.074 1.00 29.66 240 SER A N 1
ATOM 1871 C CA . SER A 1 240 ? -3.908 56.163 32.860 1.00 31.00 240 SER A CA 1
ATOM 1872 C C . SER A 1 240 ? -3.392 54.972 32.109 1.00 32.76 240 SER A C 1
ATOM 1873 O O . SER A 1 240 ? -2.209 54.934 31.713 1.00 31.77 240 SER A O 1
ATOM 1876 N N . ARG A 1 241 ? -4.263 53.989 31.928 1.00 34.71 241 ARG A N 1
ATOM 1877 C CA . ARG A 1 241 ? -3.905 52.787 31.190 1.00 37.58 241 ARG A CA 1
ATOM 1878 C C . ARG A 1 241 ? -2.583 52.201 31.687 1.00 38.83 241 ARG A C 1
ATOM 1879 O O . ARG A 1 241 ? -1.743 51.827 30.885 1.00 39.67 241 ARG A O 1
ATOM 1887 N N . ILE A 1 242 ? -2.398 52.167 33.005 1.00 38.66 242 ILE A N 1
ATOM 1888 C CA . ILE A 1 242 ? -1.160 51.681 33.578 1.00 39.80 242 ILE A CA 1
ATOM 1889 C C . ILE A 1 242 ? -1.404 50.444 34.462 1.00 40.25 242 ILE A C 1
ATOM 1890 O O . ILE A 1 242 ? -0.655 49.502 34.411 1.00 41.02 242 ILE A O 1
ATOM 1899 N N . ILE A 1 243 ? -2.451 50.452 35.255 1.00 41.66 243 ILE A N 1
ATOM 1900 C CA . ILE A 1 243 ? -2.733 49.337 36.149 1.00 43.60 243 ILE A CA 1
ATOM 1901 C C . ILE A 1 243 ? -3.053 48.037 35.369 1.00 44.40 243 ILE A C 1
ATOM 1902 O O . ILE A 1 243 ? -2.591 46.938 35.742 1.00 43.06 243 ILE A O 1
ATOM 1907 N N . GLY A 1 244 ? -3.809 48.183 34.274 1.00 44.66 244 GLY A N 1
ATOM 1908 C CA . GLY A 1 244 ? -4.245 47.038 33.443 1.00 45.19 244 GLY A CA 1
ATOM 1909 C C . GLY A 1 244 ? -3.128 46.069 33.103 1.00 45.81 244 GLY A C 1
ATOM 1910 O O . GLY A 1 244 ? -3.339 44.858 32.944 1.00 46.30 244 GLY A O 1
ATOM 1911 N N . ASP A 1 245 ? -1.916 46.595 33.010 1.00 45.37 245 ASP A N 1
ATOM 1912 C CA . ASP A 1 245 ? -0.822 45.781 32.562 1.00 45.07 245 ASP A CA 1
ATOM 1913 C C . ASP A 1 245 ? -0.022 45.166 33.714 1.00 44.96 245 ASP A C 1
ATOM 1914 O O . ASP A 1 245 ? 0.906 44.380 33.461 1.00 46.17 245 ASP A O 1
ATOM 1923 N N . LEU A 1 246 ? -0.403 45.499 34.956 1.00 42.58 246 LEU A N 1
ATOM 1924 C CA . LEU A 1 246 ? 0.375 45.196 36.159 1.00 41.16 246 LEU A CA 1
ATOM 1925 C C . LEU A 1 246 ? -0.246 44.048 36.947 1.00 40.52 246 LEU A C 1
ATOM 1926 O O . LEU A 1 246 ? -1.460 43.992 37.076 1.00 38.94 246 LEU A O 1
ATOM 1931 N N . ASP A 1 247 ? 0.588 43.137 37.457 1.00 40.57 247 ASP A N 1
ATOM 1932 C CA . ASP A 1 247 ? 0.091 42.091 38.385 1.00 40.63 247 ASP A CA 1
ATOM 1933 C C . ASP A 1 247 ? -0.199 42.664 39.784 1.00 40.99 247 ASP A C 1
ATOM 1934 O O . ASP A 1 247 ? 0.020 43.867 40.028 1.00 40.33 247 ASP A O 1
ATOM 1939 N N . GLU A 1 248 ? -0.694 41.817 40.693 1.00 40.30 248 GLU A N 1
ATOM 1940 C CA . GLU A 1 248 ? -0.987 42.198 42.072 1.00 40.70 248 GLU A CA 1
ATOM 1941 C C . GLU A 1 248 ? 0.176 42.877 42.774 1.00 39.91 248 GLU A C 1
ATOM 1942 O O . GLU A 1 248 ? 0.036 43.988 43.304 1.00 40.55 248 GLU A O 1
ATOM 1948 N N . ALA A 1 249 ? 1.302 42.169 42.816 1.00 39.61 249 ALA A N 1
ATOM 1949 C CA . ALA A 1 249 ? 2.519 42.668 43.449 1.00 38.47 249 ALA A CA 1
ATOM 1950 C C . ALA A 1 249 ? 2.903 44.069 42.945 1.00 37.21 249 ALA A C 1
ATOM 1951 O O . ALA A 1 249 ? 3.114 44.985 43.760 1.00 35.92 249 ALA A O 1
ATOM 1953 N N . ALA A 1 250 ? 3.042 44.190 41.617 1.00 35.86 250 ALA A N 1
ATOM 1954 C CA . ALA A 1 250 ? 3.452 45.448 40.973 1.00 34.93 250 ALA A CA 1
ATOM 1955 C C . ALA A 1 250 ? 2.456 46.574 41.239 1.00 34.74 250 ALA A C 1
ATOM 1956 O O . ALA A 1 250 ? 2.872 47.703 41.558 1.00 34.85 250 ALA A O 1
ATOM 1958 N N . SER A 1 251 ? 1.153 46.258 41.178 1.00 34.57 251 SER A N 1
ATOM 1959 C CA . SER A 1 251 ? 0.125 47.261 41.431 1.00 34.82 251 SER A CA 1
ATOM 1960 C C . SER A 1 251 ? 0.166 47.747 42.856 1.00 34.52 251 SER A C 1
ATOM 1961 O O . SER A 1 251 ? -0.117 48.919 43.123 1.00 34.09 251 SER A O 1
ATOM 1964 N N . LEU A 1 252 ? 0.511 46.857 43.792 1.00 34.21 252 LEU A N 1
ATOM 1965 C CA . LEU A 1 252 ? 0.528 47.295 45.175 1.00 35.16 252 LEU A CA 1
ATOM 1966 C C . LEU A 1 252 ? 1.792 48.130 45.426 1.00 34.88 252 LEU A C 1
ATOM 1967 O O . LEU A 1 252 ? 1.733 49.088 46.197 1.00 36.56 252 LEU A O 1
ATOM 1972 N N . ARG A 1 253 ? 2.897 47.821 44.752 1.00 35.44 253 ARG A N 1
ATOM 1973 C CA . ARG A 1 253 ? 4.079 48.694 44.876 1.00 36.48 253 ARG A CA 1
ATOM 1974 C C . ARG A 1 253 ? 3.765 50.106 44.352 1.00 35.41 253 ARG A C 1
ATOM 1975 O O . ARG A 1 253 ? 4.064 51.086 45.014 1.00 34.57 253 ARG A O 1
ATOM 1983 N N . LEU A 1 254 ? 3.109 50.194 43.196 1.00 34.09 254 LEU A N 1
ATOM 1984 C CA . LEU A 1 254 ? 2.808 51.499 42.600 1.00 32.87 254 LEU A CA 1
ATOM 1985 C C . LEU A 1 254 ? 1.866 52.307 43.518 1.00 32.47 254 LEU A C 1
ATOM 1986 O O . LEU A 1 254 ? 2.101 53.485 43.846 1.00 33.27 254 LEU A O 1
ATOM 1991 N N . LEU A 1 255 ? 0.802 51.667 43.942 1.00 32.29 255 LEU A N 1
ATOM 1992 C CA . LEU A 1 255 ? -0.190 52.319 44.760 1.00 32.16 255 LEU A CA 1
ATOM 1993 C C . LEU A 1 255 ? 0.390 52.822 46.086 1.00 33.03 255 LEU A C 1
ATOM 1994 O O . LEU A 1 255 ? 0.016 53.904 46.554 1.00 32.71 255 LEU A O 1
ATOM 1999 N N . GLY A 1 256 ? 1.295 52.031 46.666 1.00 33.50 256 GLY A N 1
ATOM 2000 C CA . GLY A 1 256 ? 2.013 52.421 47.907 1.00 34.51 256 GLY A CA 1
ATOM 2001 C C . GLY A 1 256 ? 2.953 53.588 47.680 1.00 34.67 256 GLY A C 1
ATOM 2002 O O . GLY A 1 256 ? 3.031 54.536 48.503 1.00 35.55 256 GLY A O 1
ATOM 2003 N N . ASN A 1 257 ? 3.668 53.528 46.551 1.00 35.00 257 ASN A N 1
ATOM 2004 C CA . ASN A 1 257 ? 4.481 54.671 46.071 1.00 34.95 257 ASN A CA 1
ATOM 2005 C C . ASN A 1 257 ? 3.676 55.963 45.979 1.00 34.97 257 ASN A C 1
ATOM 2006 O O . ASN A 1 257 ? 4.081 57.009 46.520 1.00 33.04 257 ASN A O 1
ATOM 2011 N N . CYS A 1 258 ? 2.521 55.889 45.326 1.00 34.03 258 CYS A N 1
ATOM 2012 C CA . CYS A 1 258 ? 1.608 57.029 45.292 1.00 34.45 258 CYS A CA 1
ATOM 2013 C C . CYS A 1 258 ? 1.127 57.466 46.700 1.00 34.83 258 CYS A C 1
ATOM 2014 O O . CYS A 1 258 ? 1.154 58.646 47.006 1.00 33.68 258 CYS A O 1
ATOM 2017 N N . ARG A 1 259 ? 0.726 56.504 47.533 1.00 33.81 259 ARG A N 1
ATOM 2018 C CA . ARG A 1 259 ? 0.075 56.783 48.806 1.00 34.92 259 ARG A CA 1
ATOM 2019 C C . ARG A 1 259 ? 1.000 57.571 49.738 1.00 35.45 259 ARG A C 1
ATOM 2020 O O . ARG A 1 259 ? 0.563 58.477 50.447 1.00 35.24 259 ARG A O 1
ATOM 2028 N N . GLU A 1 260 ? 2.262 57.209 49.695 1.00 35.55 260 GLU A N 1
ATOM 2029 C CA . GLU A 1 260 ? 3.271 57.811 50.523 1.00 38.38 260 GLU A CA 1
ATOM 2030 C C . GLU A 1 260 ? 3.828 59.107 49.946 1.00 38.40 260 GLU A C 1
ATOM 2031 O O . GLU A 1 260 ? 4.365 59.909 50.689 1.00 39.12 260 GLU A O 1
ATOM 2037 N N . ALA A 1 261 ? 3.707 59.313 48.639 1.00 37.96 261 ALA A N 1
ATOM 2038 C CA . ALA A 1 261 ? 4.333 60.478 47.984 1.00 37.76 261 ALA A CA 1
ATOM 2039 C C . ALA A 1 261 ? 3.429 61.683 47.935 1.00 38.16 261 ALA A C 1
ATOM 2040 O O . ALA A 1 261 ? 3.890 62.832 47.982 1.00 38.22 261 ALA A O 1
ATOM 2042 N N . MET A 1 262 ? 2.125 61.420 47.869 1.00 38.43 262 MET A N 1
ATOM 2043 C CA . MET A 1 262 ? 1.145 62.458 47.596 1.00 39.90 262 MET A CA 1
ATOM 2044 C C . MET A 1 262 ? 0.986 63.453 48.745 1.00 39.94 262 MET A C 1
ATOM 2045 O O . MET A 1 262 ? 1.287 63.106 49.879 1.00 40.62 262 MET A O 1
ATOM 2050 N N . ALA A 1 263 ? 0.551 64.677 48.415 1.00 40.39 263 ALA A N 1
ATOM 2051 C CA . ALA A 1 263 ? 0.146 65.715 49.388 1.00 40.43 263 ALA A CA 1
ATOM 2052 C C . ALA A 1 263 ? -1.022 65.301 50.288 1.00 41.34 263 ALA A C 1
ATOM 2053 O O . ALA A 1 263 ? -1.735 64.333 49.972 1.00 41.99 263 ALA A O 1
ATOM 2055 N N . GLY A 1 264 ? -1.222 66.045 51.397 1.00 39.88 264 GLY A N 1
ATOM 2056 C CA . GLY A 1 264 ? -2.420 65.938 52.227 1.00 39.24 264 GLY A CA 1
ATOM 2057 C C . GLY A 1 264 ? -3.710 66.089 51.419 1.00 38.95 264 GLY A C 1
ATOM 2058 O O . GLY A 1 264 ? -3.890 67.075 50.695 1.00 37.20 264 GLY A O 1
ATOM 2059 N N . ASP A 1 265 ? -4.618 65.117 51.538 1.00 39.24 265 ASP A N 1
ATOM 2060 C CA . ASP A 1 265 ? -5.880 65.216 50.795 1.00 40.15 265 ASP A CA 1
ATOM 2061 C C . ASP A 1 265 ? -5.636 65.014 49.266 1.00 38.84 265 ASP A C 1
ATOM 2062 O O . ASP A 1 265 ? -6.485 65.401 48.438 1.00 39.67 265 ASP A O 1
ATOM 2067 N N . GLY A 1 266 ? -4.485 64.406 48.913 1.00 36.35 266 GLY A N 1
ATOM 2068 C CA . GLY A 1 266 ? -4.168 64.095 47.497 1.00 34.90 266 GLY A CA 1
ATOM 2069 C C . GLY A 1 266 ? -5.138 63.050 46.972 1.00 33.32 266 GLY A C 1
ATOM 2070 O O . GLY A 1 266 ? -5.838 62.388 47.760 1.00 32.51 266 GLY A O 1
ATOM 2071 N N . ARG A 1 267 ? -5.150 62.857 45.641 1.00 31.42 267 ARG A N 1
ATOM 2072 C CA . ARG A 1 267 ? -6.060 61.888 45.037 1.00 31.02 267 ARG A CA 1
ATOM 2073 C C . ARG A 1 267 ? -5.221 61.025 44.118 1.00 29.18 267 ARG A C 1
ATOM 2074 O O . ARG A 1 267 ? -4.253 61.503 43.562 1.00 28.27 267 ARG A O 1
ATOM 2082 N N . VAL A 1 268 ? -5.590 59.751 44.011 1.00 28.95 268 VAL A N 1
ATOM 2083 C CA . VAL A 1 268 ? -5.113 58.896 42.927 1.00 29.89 268 VAL A CA 1
ATOM 2084 C C . VAL A 1 268 ? -6.302 58.758 41.977 1.00 29.03 268 VAL A C 1
ATOM 2085 O O . VAL A 1 268 ? -7.464 58.620 42.412 1.00 28.25 268 VAL A O 1
ATOM 2089 N N . VAL A 1 269 ? -6.018 58.866 40.673 1.00 28.16 269 VAL A N 1
ATOM 2090 C CA . VAL A 1 269 ? -7.075 58.869 39.665 1.00 27.80 269 VAL A CA 1
ATOM 2091 C C . VAL A 1 269 ? -6.690 57.805 38.620 1.00 27.52 269 VAL A C 1
ATOM 2092 O O . VAL A 1 269 ? -5.661 57.933 37.940 1.00 25.82 269 VAL A O 1
ATOM 2096 N N . VAL A 1 270 ? -7.480 56.730 38.561 1.00 27.36 270 VAL A N 1
ATOM 2097 C CA . VAL A 1 270 ? -7.226 55.631 37.656 1.00 27.13 270 VAL A CA 1
ATOM 2098 C C . VAL A 1 270 ? -8.127 55.835 36.429 1.00 27.06 270 VAL A C 1
ATOM 2099 O O . VAL A 1 270 ? -9.366 56.032 36.551 1.00 26.62 270 VAL A O 1
ATOM 2103 N N . ILE A 1 271 ? -7.514 55.872 35.250 1.00 27.43 271 ILE A N 1
ATOM 2104 C CA . ILE A 1 271 ? -8.291 56.087 34.021 1.00 27.85 271 ILE A CA 1
ATOM 2105 C C . ILE A 1 271 ? -8.072 54.830 33.238 1.00 28.37 271 ILE A C 1
ATOM 2106 O O . ILE A 1 271 ? -6.933 54.572 32.845 1.00 27.97 271 ILE A O 1
ATOM 2111 N N . GLU A 1 272 ? -9.133 54.013 33.045 1.00 28.60 272 GLU A N 1
ATOM 2112 C CA . GLU A 1 272 ? -8.952 52.709 32.419 1.00 28.93 272 GLU A CA 1
ATOM 2113 C C . GLU A 1 272 ? -10.277 52.163 31.935 1.00 27.97 272 GLU A C 1
ATOM 2114 O O . GLU A 1 272 ? -11.322 52.507 32.488 1.00 27.03 272 GLU A O 1
ATOM 2120 N N . ARG A 1 273 ? -10.279 51.365 30.880 1.00 26.34 273 ARG A N 1
ATOM 2121 C CA . ARG A 1 273 ? -11.570 50.693 30.586 1.00 28.21 273 ARG A CA 1
ATOM 2122 C C . ARG A 1 273 ? -11.764 49.553 31.577 1.00 27.99 273 ARG A C 1
ATOM 2123 O O . ARG A 1 273 ? -10.897 48.734 31.727 1.00 28.71 273 ARG A O 1
ATOM 2131 N N . THR A 1 274 ? -12.893 49.500 32.256 1.00 29.61 274 THR A N 1
ATOM 2132 C CA . THR A 1 274 ? -13.144 48.326 33.099 1.00 30.42 274 THR A CA 1
ATOM 2133 C C . THR A 1 274 ? -14.472 47.691 32.661 1.00 31.39 274 THR A C 1
ATOM 2134 O O . THR A 1 274 ? -15.316 48.385 32.126 1.00 32.76 274 THR A O 1
ATOM 2138 N N . ILE A 1 275 ? -14.658 46.398 32.943 1.00 33.59 275 ILE A N 1
ATOM 2139 C CA . ILE A 1 275 ? -15.853 45.665 32.602 1.00 35.45 275 ILE A CA 1
ATOM 2140 C C . ILE A 1 275 ? -16.749 45.591 33.862 1.00 37.10 275 ILE A C 1
ATOM 2141 O O . ILE A 1 275 ? -16.296 45.156 34.917 1.00 36.09 275 ILE A O 1
ATOM 2146 N N . SER A 1 276 ? -17.983 46.089 33.772 1.00 38.17 276 SER A N 1
ATOM 2147 C CA . SER A 1 276 ? -18.992 45.839 34.795 1.00 40.26 276 SER A CA 1
ATOM 2148 C C . SER A 1 276 ? -19.228 44.320 34.852 1.00 41.82 276 SER A C 1
ATOM 2149 O O . SER A 1 276 ? -19.739 43.732 33.899 1.00 42.58 276 SER A O 1
ATOM 2154 N N . ALA A 1 277 ? -18.816 43.694 35.954 1.00 43.18 277 ALA A N 1
ATOM 2155 C CA . ALA A 1 277 ? -18.960 42.238 36.165 1.00 44.41 277 ALA A CA 1
ATOM 2156 C C . ALA A 1 277 ? -20.396 41.684 36.053 1.00 45.05 277 ALA A C 1
ATOM 2157 O O . ALA A 1 277 ? -20.574 40.568 35.601 1.00 45.91 277 ALA A O 1
ATOM 2159 N N . SER A 1 278 ? -21.406 42.459 36.446 1.00 46.10 278 SER A N 1
ATOM 2160 C CA . SER A 1 278 ? -22.781 41.990 36.335 1.00 47.35 278 SER A CA 1
ATOM 2161 C C . SER A 1 278 ? -23.295 42.154 34.913 1.00 47.04 278 SER A C 1
ATOM 2162 O O . SER A 1 278 ? -23.263 41.185 34.157 1.00 48.96 278 SER A O 1
ATOM 2165 N N . GLU A 1 279 ? -23.760 43.344 34.539 1.00 45.45 279 GLU A N 1
ATOM 2166 C CA . GLU A 1 279 ? -24.338 43.509 33.190 1.00 43.87 279 GLU A CA 1
ATOM 2167 C C . GLU A 1 279 ? -23.450 44.374 32.286 1.00 40.06 279 GLU A C 1
ATOM 2168 O O . GLU A 1 279 ? -23.744 45.539 32.038 1.00 39.96 279 GLU A O 1
ATOM 2174 N N . PRO A 1 280 ? -22.392 43.787 31.724 1.00 37.45 280 PRO A N 1
ATOM 2175 C CA . PRO A 1 280 ? -21.450 44.658 31.024 1.00 35.06 280 PRO A CA 1
ATOM 2176 C C . PRO A 1 280 ? -22.036 45.278 29.747 1.00 34.34 280 PRO A C 1
ATOM 2177 O O . PRO A 1 280 ? -22.870 44.635 29.045 1.00 33.37 280 PRO A O 1
ATOM 2181 N N . SER A 1 281 ? -21.565 46.480 29.407 1.00 32.67 281 SER A N 1
ATOM 2182 C CA . SER A 1 281 ? -21.950 47.102 28.142 1.00 31.76 281 SER A CA 1
ATOM 2183 C C . SER A 1 281 ? -21.366 46.300 27.008 1.00 29.91 281 SER A C 1
ATOM 2184 O O . SER A 1 281 ? -20.199 45.904 27.075 1.00 30.02 281 SER A O 1
ATOM 2187 N N . PRO A 1 282 ? -22.187 45.999 25.992 1.00 28.83 282 PRO A N 1
ATOM 2188 C CA . PRO A 1 282 ? -21.647 45.236 24.851 1.00 28.43 282 PRO A CA 1
ATOM 2189 C C . PRO A 1 282 ? -20.342 45.809 24.298 1.00 27.53 282 PRO A C 1
ATOM 2190 O O . PRO A 1 282 ? -19.383 45.055 24.040 1.00 28.44 282 PRO A O 1
ATOM 2194 N N . MET A 1 283 ? -20.279 47.121 24.144 1.00 26.61 283 MET A N 1
ATOM 2195 C CA . MET A 1 283 ? -19.026 47.721 23.632 1.00 26.36 283 MET A CA 1
ATOM 2196 C C . MET A 1 283 ? -17.783 47.513 24.535 1.00 25.85 283 MET A C 1
ATOM 2197 O O . MET A 1 283 ? -16.693 47.367 24.045 1.00 25.42 283 MET A O 1
ATOM 2202 N N . SER A 1 284 ? -17.940 47.456 25.856 1.00 25.18 284 SER A N 1
ATOM 2203 C CA . SER A 1 284 ? -16.789 47.255 26.751 1.00 24.07 284 SER A CA 1
ATOM 2204 C C . SER A 1 284 ? -16.185 45.853 26.556 1.00 23.89 284 SER A C 1
ATOM 2205 O O . SER A 1 284 ? -14.936 45.651 26.592 1.00 25.10 284 SER A O 1
ATOM 2208 N N . VAL A 1 285 ? -17.062 44.889 26.323 1.00 24.66 285 VAL A N 1
ATOM 2209 C CA . VAL A 1 285 ? -16.625 43.532 26.164 1.00 24.57 285 VAL A CA 1
ATOM 2210 C C . VAL A 1 285 ? -16.014 43.310 24.758 1.00 24.41 285 VAL A C 1
ATOM 2211 O O . VAL A 1 285 ? -15.052 42.568 24.618 1.00 23.57 285 VAL A O 1
ATOM 2215 N N . LEU A 1 286 ? -16.542 43.998 23.763 1.00 23.33 286 LEU A N 1
ATOM 2216 C CA . LEU A 1 286 ? -15.912 43.986 22.439 1.00 22.92 286 LEU A CA 1
ATOM 2217 C C . LEU A 1 286 ? -14.471 44.559 22.538 1.00 22.78 286 LEU A C 1
ATOM 2218 O O . LEU A 1 286 ? -13.495 43.987 21.969 1.00 21.15 286 LEU A O 1
ATOM 2223 N N . TRP A 1 287 ? -14.324 45.699 23.216 1.00 22.44 287 TRP A N 1
ATOM 2224 C CA . TRP A 1 287 ? -12.948 46.211 23.498 1.00 21.82 287 TRP A CA 1
ATOM 2225 C C . TRP A 1 287 ? -12.056 45.171 24.200 1.00 22.35 287 TRP A C 1
ATOM 2226 O O . TRP A 1 287 ? -10.837 45.048 23.917 1.00 21.10 287 TRP A O 1
ATOM 2237 N N . ASP A 1 288 ? -12.644 44.406 25.120 1.00 23.43 288 ASP A N 1
ATOM 2238 C CA . ASP A 1 288 ? -11.848 43.404 25.837 1.00 22.10 288 ASP A CA 1
ATOM 2239 C C . ASP A 1 288 ? -11.291 42.309 24.925 1.00 22.01 288 ASP A C 1
ATOM 2240 O O . ASP A 1 288 ? -10.113 41.944 25.043 1.00 22.30 288 ASP A O 1
ATOM 2245 N N . VAL A 1 289 ? -12.127 41.832 23.988 1.00 21.94 289 VAL A N 1
ATOM 2246 C CA . VAL A 1 289 ? -11.671 40.769 23.086 1.00 21.57 289 VAL A CA 1
ATOM 2247 C C . VAL A 1 289 ? -10.649 41.345 22.121 1.00 20.09 289 VAL A C 1
ATOM 2248 O O . VAL A 1 289 ? -9.627 40.717 21.810 1.00 19.24 289 VAL A O 1
ATOM 2252 N N . HIS A 1 290 ? -10.896 42.586 21.712 1.00 20.66 290 HIS A N 1
ATOM 2253 C CA . HIS A 1 290 ? -9.940 43.264 20.847 1.00 20.42 290 HIS A CA 1
ATOM 2254 C C . HIS A 1 290 ? -8.562 43.407 21.518 1.00 21.00 290 HIS A C 1
ATOM 2255 O O . HIS A 1 290 ? -7.503 43.219 20.864 1.00 20.30 290 HIS A O 1
ATOM 2262 N N . LEU A 1 291 ? -8.552 43.719 22.820 1.00 21.51 291 LEU A N 1
ATOM 2263 C CA . LEU A 1 291 ? -7.277 43.844 23.560 1.00 23.33 291 LEU A CA 1
ATOM 2264 C C . LEU A 1 291 ? -6.459 42.546 23.530 1.00 22.97 291 LEU A C 1
ATOM 2265 O O . LEU A 1 291 ? -5.227 42.577 23.357 1.00 23.59 291 LEU A O 1
ATOM 2270 N N . PHE A 1 292 ? -7.143 41.402 23.673 1.00 23.06 292 PHE A N 1
ATOM 2271 C CA . PHE A 1 292 ? -6.524 40.133 23.466 1.00 23.55 292 PHE A CA 1
ATOM 2272 C C . PHE A 1 292 ? -6.004 40.005 22.016 1.00 23.27 292 PHE A C 1
ATOM 2273 O O . PHE A 1 292 ? -4.846 39.617 21.782 1.00 21.34 292 PHE A O 1
ATOM 2281 N N . MET A 1 293 ? -6.877 40.341 21.054 1.00 22.35 293 MET A N 1
ATOM 2282 C CA . MET A 1 293 ? -6.563 40.091 19.619 1.00 22.77 293 MET A CA 1
ATOM 2283 C C . MET A 1 293 ? -5.337 40.918 19.230 1.00 23.34 293 MET A C 1
ATOM 2284 O O . MET A 1 293 ? -4.516 40.463 18.427 1.00 24.47 293 MET A O 1
ATOM 2289 N N . ALA A 1 294 ? -5.179 42.092 19.856 1.00 23.14 294 ALA A N 1
ATOM 2290 C CA . ALA A 1 294 ? -4.074 42.987 19.494 1.00 24.81 294 ALA A CA 1
ATOM 2291 C C . ALA A 1 294 ? -2.761 42.616 20.210 1.00 25.09 294 ALA A C 1
ATOM 2292 O O . ALA A 1 294 ? -1.728 42.546 19.601 1.00 25.41 294 ALA A O 1
ATOM 2294 N N . CYS A 1 295 ? -2.830 42.343 21.508 1.00 26.69 295 CYS A N 1
ATOM 2295 C CA . CYS A 1 295 ? -1.590 42.216 22.266 1.00 27.84 295 CYS A CA 1
ATOM 2296 C C . CYS A 1 295 ? -1.709 41.377 23.537 1.00 29.03 295 CYS A C 1
ATOM 2297 O O . CYS A 1 295 ? -0.880 41.559 24.478 1.00 28.84 295 CYS A O 1
ATOM 2300 N N . ALA A 1 296 ? -2.702 40.496 23.594 1.00 29.36 296 ALA A N 1
ATOM 2301 C CA . ALA A 1 296 ? -2.912 39.588 24.755 1.00 30.48 296 ALA A CA 1
ATOM 2302 C C . ALA A 1 296 ? -3.110 40.367 26.051 1.00 30.63 296 ALA A C 1
ATOM 2303 O O . ALA A 1 296 ? -2.795 39.869 27.137 1.00 30.44 296 ALA A O 1
ATOM 2305 N N . GLY A 1 297 ? -3.617 41.575 25.967 1.00 30.54 297 GLY A N 1
ATOM 2306 C CA . GLY A 1 297 ? -3.951 42.278 27.181 1.00 33.16 297 GLY A CA 1
ATOM 2307 C C . GLY A 1 297 ? -5.317 41.819 27.634 1.00 34.32 297 GLY A C 1
ATOM 2308 O O . GLY A 1 297 ? -5.985 41.045 26.920 1.00 32.95 297 GLY A O 1
ATOM 2309 N N . ARG A 1 298 ? -5.738 42.302 28.802 1.00 35.65 298 ARG A N 1
ATOM 2310 C CA . ARG A 1 298 ? -7.139 42.161 29.221 1.00 38.72 298 ARG A CA 1
ATOM 2311 C C . ARG A 1 298 ? -7.582 43.301 30.144 1.00 38.61 298 ARG A C 1
ATOM 2312 O O . ARG A 1 298 ? -6.745 43.964 30.738 1.00 38.79 298 ARG A O 1
ATOM 2320 N N . HIS A 1 299 ? -8.892 43.514 30.249 1.00 38.09 299 HIS A N 1
ATOM 2321 C CA . HIS A 1 299 ? -9.432 44.510 31.172 1.00 38.01 299 HIS A CA 1
ATOM 2322 C C . HIS A 1 299 ? -9.814 43.856 32.516 1.00 37.63 299 HIS A C 1
ATOM 2323 O O . HIS A 1 299 ? -10.145 42.662 32.583 1.00 39.51 299 HIS A O 1
ATOM 2330 N N . ARG A 1 300 ? -9.708 44.619 33.611 1.00 35.70 300 ARG A N 1
ATOM 2331 C CA . ARG A 1 300 ? -10.240 44.187 34.895 1.00 33.15 300 ARG A CA 1
ATOM 2332 C C . ARG A 1 300 ? -11.704 44.546 35.036 1.00 31.34 300 ARG A C 1
ATOM 2333 O O . ARG A 1 300 ? -12.208 45.443 34.391 1.00 31.99 300 ARG A O 1
ATOM 2341 N N . THR A 1 301 ? -12.410 43.872 35.929 1.00 31.63 301 THR A N 1
ATOM 2342 C CA . THR A 1 301 ? -13.730 44.351 36.254 1.00 30.08 301 THR A CA 1
ATOM 2343 C C . THR A 1 301 ? -13.538 45.586 37.127 1.00 30.75 301 THR A C 1
ATOM 2344 O O . THR A 1 301 ? -12.482 45.779 37.788 1.00 29.24 301 THR A O 1
ATOM 2348 N N . THR A 1 302 ? -14.549 46.418 37.118 1.00 29.73 302 THR A N 1
ATOM 2349 C CA . THR A 1 302 ? -14.586 47.618 37.959 1.00 32.05 302 THR A CA 1
ATOM 2350 C C . THR A 1 302 ? -14.381 47.226 39.416 1.00 32.43 302 THR A C 1
ATOM 2351 O O . THR A 1 302 ? -13.587 47.861 40.135 1.00 29.78 302 THR A O 1
ATOM 2355 N N . GLU A 1 303 ? -15.125 46.193 39.842 1.00 33.47 303 GLU A N 1
ATOM 2356 C CA . GLU A 1 303 ? -14.977 45.627 41.196 1.00 35.95 303 GLU A CA 1
ATOM 2357 C C . GLU A 1 303 ? -13.523 45.269 41.518 1.00 34.17 303 GLU A C 1
ATOM 2358 O O . GLU A 1 303 ? -13.032 45.606 42.591 1.00 36.10 303 GLU A O 1
ATOM 2364 N N . GLU A 1 304 ? -12.851 44.551 40.621 1.00 33.60 304 GLU A N 1
ATOM 2365 C CA . GLU A 1 304 ? -11.449 44.199 40.815 1.00 32.36 304 GLU A CA 1
ATOM 2366 C C . GLU A 1 304 ? -10.620 45.474 41.007 1.00 32.06 304 GLU A C 1
ATOM 2367 O O . GLU A 1 304 ? -9.690 45.478 41.814 1.00 31.27 304 GLU A O 1
ATOM 2373 N N . VAL A 1 305 ? -10.952 46.559 40.307 1.00 31.09 305 VAL A N 1
ATOM 2374 C CA . VAL A 1 305 ? -10.085 47.748 40.425 1.00 31.96 305 VAL A CA 1
ATOM 2375 C C . VAL A 1 305 ? -10.318 48.428 41.786 1.00 32.50 305 VAL A C 1
ATOM 2376 O O . VAL A 1 305 ? -9.397 48.827 42.476 1.00 32.01 305 VAL A O 1
ATOM 2380 N N . VAL A 1 306 ? -11.573 48.497 42.173 1.00 33.39 306 VAL A N 1
ATOM 2381 C CA . VAL A 1 306 ? -11.959 49.070 43.458 1.00 34.12 306 VAL A CA 1
ATOM 2382 C C . VAL A 1 306 ? -11.305 48.273 44.606 1.00 34.87 306 VAL A C 1
ATOM 2383 O O . VAL A 1 306 ? -10.691 48.879 45.521 1.00 33.26 306 VAL A O 1
ATOM 2387 N N . ASP A 1 307 ? -11.383 46.939 44.532 1.00 34.67 307 ASP A N 1
ATOM 2388 C CA . ASP A 1 307 ? -10.783 46.067 45.564 1.00 34.92 307 ASP A CA 1
ATOM 2389 C C . ASP A 1 307 ? -9.251 46.163 45.622 1.00 35.01 307 ASP A C 1
ATOM 2390 O O . ASP A 1 307 ? -8.642 46.077 46.687 1.00 34.29 307 ASP A O 1
ATOM 2395 N N . LEU A 1 308 ? -8.634 46.335 44.458 1.00 34.57 308 LEU A N 1
ATOM 2396 C CA . LEU A 1 308 ? -7.195 46.483 44.368 1.00 34.20 308 LEU A CA 1
ATOM 2397 C C . LEU A 1 308 ? -6.785 47.802 45.002 1.00 34.33 308 LEU A C 1
ATOM 2398 O O . LEU A 1 308 ? -5.773 47.864 45.745 1.00 34.56 308 LEU A O 1
ATOM 2403 N N . LEU A 1 309 ? -7.573 48.843 44.735 1.00 34.40 309 LEU A N 1
ATOM 2404 C CA . LEU A 1 309 ? -7.358 50.187 45.334 1.00 34.84 309 LEU A CA 1
ATOM 2405 C C . LEU A 1 309 ? -7.389 50.123 46.858 1.00 36.74 309 LEU A C 1
ATOM 2406 O O . LEU A 1 309 ? -6.463 50.623 47.508 1.00 37.45 309 LEU A O 1
ATOM 2411 N N . GLY A 1 310 ? -8.442 49.496 47.401 1.00 37.58 310 GLY A N 1
ATOM 2412 C CA . GLY A 1 310 ? -8.572 49.251 48.848 1.00 37.93 310 GLY A CA 1
ATOM 2413 C C . GLY A 1 310 ? -7.379 48.507 49.418 1.00 39.38 310 GLY A C 1
ATOM 2414 O O . GLY A 1 310 ? -6.881 48.888 50.477 1.00 39.69 310 GLY A O 1
ATOM 2415 N N . ARG A 1 311 ? -6.898 47.477 48.713 1.00 38.78 311 ARG A N 1
ATOM 2416 C CA . ARG A 1 311 ? -5.760 46.669 49.165 1.00 39.82 311 ARG A CA 1
ATOM 2417 C C . ARG A 1 311 ? -4.535 47.586 49.233 1.00 40.22 311 ARG A C 1
ATOM 2418 O O . ARG A 1 311 ? -3.643 47.414 50.081 1.00 39.54 311 ARG A O 1
ATOM 2426 N N . GLY A 1 312 ? -4.510 48.603 48.369 1.00 39.81 312 GLY A N 1
ATOM 2427 C CA . GLY A 1 312 ? -3.395 49.533 48.366 1.00 38.78 312 GLY A CA 1
ATOM 2428 C C . GLY A 1 312 ? -3.585 50.708 49.313 1.00 38.68 312 GLY A C 1
ATOM 2429 O O . GLY A 1 312 ? -2.846 51.692 49.241 1.00 37.30 312 GLY A O 1
ATOM 2430 N N . GLY A 1 313 ? -4.565 50.624 50.223 1.00 39.32 313 GLY A N 1
ATOM 2431 C CA . GLY A 1 313 ? -4.782 51.708 51.187 1.00 38.12 313 GLY A CA 1
ATOM 2432 C C . GLY A 1 313 ? -5.497 52.902 50.614 1.00 37.42 313 GLY A C 1
ATOM 2433 O O . GLY A 1 313 ? -5.259 54.043 51.048 1.00 37.12 313 GLY A O 1
ATOM 2434 N N . PHE A 1 314 ? -6.362 52.653 49.623 1.00 36.75 314 PHE A N 1
ATOM 2435 C CA . PHE A 1 314 ? -7.252 53.682 49.076 1.00 36.43 314 PHE A CA 1
ATOM 2436 C C . PHE A 1 314 ? -8.771 53.435 49.211 1.00 36.67 314 PHE A C 1
ATOM 2437 O O . PHE A 1 314 ? -9.222 52.288 49.200 1.00 37.17 314 PHE A O 1
ATOM 2445 N N . ALA A 1 315 ? -9.519 54.540 49.320 1.00 36.48 315 ALA A N 1
ATOM 2446 C CA . ALA A 1 315 ? -10.983 54.574 49.358 1.00 36.54 315 ALA A CA 1
ATOM 2447 C C . ALA A 1 315 ? -11.550 55.286 48.119 1.00 35.92 315 ALA A C 1
ATOM 2448 O O . ALA A 1 315 ? -11.291 56.454 47.926 1.00 35.35 315 ALA A O 1
ATOM 2450 N N . VAL A 1 316 ? -12.348 54.584 47.308 1.00 36.26 316 VAL A N 1
ATOM 2451 C CA . VAL A 1 316 ? -12.993 55.211 46.140 1.00 36.40 316 VAL A CA 1
ATOM 2452 C C . VAL A 1 316 ? -13.963 56.278 46.537 1.00 36.96 316 VAL A C 1
ATOM 2453 O O . VAL A 1 316 ? -14.854 56.058 47.369 1.00 37.45 316 VAL A O 1
ATOM 2457 N N . GLU A 1 317 ? -13.784 57.439 45.926 1.00 37.33 317 GLU A N 1
ATOM 2458 C CA . GLU A 1 317 ? -14.623 58.610 46.147 1.00 38.69 317 GLU A CA 1
ATOM 2459 C C . GLU A 1 317 ? -15.670 58.790 45.046 1.00 38.83 317 GLU A C 1
ATOM 2460 O O . GLU A 1 317 ? -16.804 59.222 45.286 1.00 38.29 317 GLU A O 1
ATOM 2466 N N . ARG A 1 318 ? -15.280 58.470 43.814 1.00 37.84 318 ARG A N 1
ATOM 2467 C CA . ARG A 1 318 ? -16.135 58.742 42.676 1.00 37.66 318 ARG A CA 1
ATOM 2468 C C . ARG A 1 318 ? -15.809 57.768 41.598 1.00 36.29 318 ARG A C 1
ATOM 2469 O O . ARG A 1 318 ? -14.635 57.476 41.400 1.00 35.16 318 ARG A O 1
ATOM 2477 N N . ILE A 1 319 ? -16.824 57.330 40.851 1.00 34.78 319 ILE A N 1
ATOM 2478 C CA . ILE A 1 319 ? -16.577 56.626 39.593 1.00 34.10 319 ILE A CA 1
ATOM 2479 C C . ILE A 1 319 ? -17.332 57.358 38.522 1.00 33.73 319 ILE A C 1
ATOM 2480 O O . ILE A 1 319 ? -18.549 57.583 38.669 1.00 33.43 319 ILE A O 1
ATOM 2485 N N . VAL A 1 320 ? -16.649 57.709 37.429 1.00 32.78 320 VAL A N 1
ATOM 2486 C CA . VAL A 1 320 ? -17.302 58.448 36.334 1.00 32.88 320 VAL A CA 1
ATOM 2487 C C . VAL A 1 320 ? -17.122 57.688 35.013 1.00 33.44 320 VAL A C 1
ATOM 2488 O O . VAL A 1 320 ? -16.009 57.231 34.717 1.00 33.46 320 VAL A O 1
ATOM 2492 N N . ASP A 1 321 ? -18.194 57.552 34.226 1.00 32.80 321 ASP A N 1
ATOM 2493 C CA . ASP A 1 321 ? -18.106 56.997 32.881 1.00 32.73 321 ASP A CA 1
ATOM 2494 C C . ASP A 1 321 ? -17.672 58.052 31.906 1.00 33.53 321 ASP A C 1
ATOM 2495 O O . ASP A 1 321 ? -18.385 59.058 31.702 1.00 32.98 321 ASP A O 1
ATOM 2500 N N . LEU A 1 322 ? -16.510 57.830 31.300 1.00 33.23 322 LEU A N 1
ATOM 2501 C CA . LEU A 1 322 ? -15.961 58.752 30.283 1.00 33.39 322 LEU A CA 1
ATOM 2502 C C . LEU A 1 322 ? -16.255 58.251 28.855 1.00 34.04 322 LEU A C 1
ATOM 2503 O O . LEU A 1 322 ? -16.708 57.121 28.672 1.00 32.85 322 LEU A O 1
ATOM 2508 N N . PRO A 1 323 ? -16.003 59.092 27.825 1.00 34.88 323 PRO A N 1
ATOM 2509 C CA . PRO A 1 323 ? -16.192 58.594 26.453 1.00 36.16 323 PRO A CA 1
ATOM 2510 C C . PRO A 1 323 ? -15.389 57.346 26.105 1.00 37.97 323 PRO A C 1
ATOM 2511 O O . PRO A 1 323 ? -14.342 57.068 26.720 1.00 37.04 323 PRO A O 1
ATOM 2515 N N . MET A 1 324 ? -15.900 56.619 25.098 1.00 38.60 324 MET A N 1
ATOM 2516 C CA . MET A 1 324 ? -15.277 55.443 24.520 1.00 40.73 324 MET A CA 1
ATOM 2517 C C . MET A 1 324 ? -14.996 54.383 25.558 1.00 39.56 324 MET A C 1
ATOM 2518 O O . MET A 1 324 ? -13.867 53.875 25.659 1.00 39.17 324 MET A O 1
ATOM 2523 N N . GLU A 1 325 ? -16.035 54.081 26.347 1.00 37.34 325 GLU A N 1
ATOM 2524 C CA . GLU A 1 325 ? -16.013 52.992 27.306 1.00 36.07 325 GLU A CA 1
ATOM 2525 C C . GLU A 1 325 ? -14.852 53.078 28.322 1.00 34.12 325 GLU A C 1
ATOM 2526 O O . GLU A 1 325 ? -14.380 52.053 28.804 1.00 34.65 325 GLU A O 1
ATOM 2532 N N . THR A 1 326 ? -14.432 54.290 28.695 1.00 31.75 326 THR A N 1
ATOM 2533 C CA . THR A 1 326 ? -13.330 54.382 29.685 1.00 28.97 326 THR A CA 1
ATOM 2534 C C . THR A 1 326 ? -13.882 54.862 31.019 1.00 28.83 326 THR A C 1
ATOM 2535 O O . THR A 1 326 ? -14.929 55.497 31.066 1.00 29.55 326 THR A O 1
ATOM 2542 N N . ARG A 1 327 ? -13.205 54.510 32.098 1.00 27.91 327 ARG A N 1
ATOM 2543 C CA . ARG A 1 327 ? -13.730 54.836 33.427 1.00 28.15 327 ARG A CA 1
ATOM 2544 C C . ARG A 1 327 ? -12.756 55.758 34.084 1.00 27.53 327 ARG A C 1
ATOM 2545 O O . ARG A 1 327 ? -11.542 55.624 33.870 1.00 26.44 327 ARG A O 1
ATOM 2553 N N . MET A 1 328 ? -13.265 56.639 34.942 1.00 28.01 328 MET A N 1
ATOM 2554 C CA . MET A 1 328 ? -12.362 57.455 35.769 1.00 29.73 328 MET A CA 1
ATOM 2555 C C . MET A 1 328 ? -12.713 57.077 37.197 1.00 29.40 328 MET A C 1
ATOM 2556 O O . MET A 1 328 ? -13.858 57.245 37.594 1.00 30.58 328 MET A O 1
ATOM 2561 N N . ILE A 1 329 ? -11.751 56.544 37.927 1.00 28.01 329 ILE A N 1
ATOM 2562 C CA . ILE A 1 329 ? -11.973 56.155 39.346 1.00 27.68 329 ILE A CA 1
ATOM 2563 C C . ILE A 1 329 ? -11.093 57.079 40.218 1.00 28.80 329 ILE A C 1
ATOM 2564 O O . ILE A 1 329 ? -9.860 57.003 40.143 1.00 27.55 329 ILE A O 1
ATOM 2569 N N . VAL A 1 330 ? -11.741 57.933 41.035 1.00 28.81 330 VAL A N 1
ATOM 2570 C CA . VAL A 1 330 ? -11.013 58.822 41.948 1.00 29.71 330 VAL A CA 1
ATOM 2571 C C . VAL A 1 330 ? -10.981 58.197 43.365 1.00 32.06 330 VAL A C 1
ATOM 2572 O O . VAL A 1 330 ? -12.028 57.774 43.895 1.00 30.70 330 VAL A O 1
ATOM 2576 N N . ALA A 1 331 ? -9.792 58.094 43.957 1.00 32.25 331 ALA A N 1
ATOM 2577 C CA . ALA A 1 331 ? -9.703 57.524 45.300 1.00 33.24 331 ALA A CA 1
ATOM 2578 C C . ALA A 1 331 ? -8.842 58.452 46.172 1.00 35.17 331 ALA A C 1
ATOM 2579 O O . ALA A 1 331 ? -7.936 59.130 45.668 1.00 32.96 331 ALA A O 1
ATOM 2581 N N . ALA A 1 332 ? -9.180 58.523 47.460 1.00 36.59 332 ALA A N 1
ATOM 2582 C CA . ALA A 1 332 ? -8.325 59.227 48.456 1.00 39.32 332 ALA A CA 1
ATOM 2583 C C . ALA A 1 332 ? -7.714 58.235 49.427 1.00 40.67 332 ALA A C 1
ATOM 2584 O O . ALA A 1 332 ? -8.080 57.049 49.472 1.00 39.48 332 ALA A O 1
ATOM 2586 N N . ARG A 1 333 ? -6.741 58.722 50.185 1.00 44.07 333 ARG A N 1
ATOM 2587 C CA . ARG A 1 333 ? -6.190 57.978 51.318 1.00 46.98 333 ARG A CA 1
ATOM 2588 C C . ARG A 1 333 ? -7.312 57.455 52.216 1.00 47.40 333 ARG A C 1
ATOM 2589 O O . ARG A 1 333 ? -8.153 58.237 52.695 1.00 47.61 333 ARG A O 1
ATOM 2597 N N . ALA A 1 334 ? -7.366 56.140 52.390 1.00 48.82 334 ALA A N 1
ATOM 2598 C CA . ALA A 1 334 ? -8.291 55.555 53.369 1.00 50.43 334 ALA A CA 1
ATOM 2599 C C . ALA A 1 334 ? -7.890 56.002 54.784 1.00 51.97 334 ALA A C 1
ATOM 2600 O O . ALA A 1 334 ? -8.707 56.599 55.509 1.00 52.96 334 ALA A O 1
ATOM 2603 N N . ASN B 1 5 ? -21.705 65.385 18.987 1.00 52.92 5 ASN B N 1
ATOM 2604 C CA . ASN B 1 5 ? -20.341 64.791 18.865 1.00 53.07 5 ASN B CA 1
ATOM 2605 C C . ASN B 1 5 ? -20.169 63.465 19.644 1.00 52.14 5 ASN B C 1
ATOM 2606 O O . ASN B 1 5 ? -19.492 62.566 19.152 1.00 51.73 5 ASN B O 1
ATOM 2611 N N . LEU B 1 6 ? -20.786 63.356 20.831 1.00 50.71 6 LEU B N 1
ATOM 2612 C CA . LEU B 1 6 ? -20.788 62.115 21.661 1.00 49.15 6 LEU B CA 1
ATOM 2613 C C . LEU B 1 6 ? -21.562 60.942 21.060 1.00 47.78 6 LEU B C 1
ATOM 2614 O O . LEU B 1 6 ? -21.037 59.830 20.940 1.00 46.47 6 LEU B O 1
ATOM 2619 N N . ALA B 1 7 ? -22.843 61.177 20.785 1.00 45.76 7 ALA B N 1
ATOM 2620 C CA . ALA B 1 7 ? -23.665 60.192 20.097 1.00 44.76 7 ALA B CA 1
ATOM 2621 C C . ALA B 1 7 ? -23.007 59.807 18.763 1.00 43.70 7 ALA B C 1
ATOM 2622 O O . ALA B 1 7 ? -23.002 58.622 18.405 1.00 44.16 7 ALA B O 1
ATOM 2624 N N . ALA B 1 8 ? -22.461 60.813 18.059 1.00 41.93 8 ALA B N 1
ATOM 2625 C CA . ALA B 1 8 ? -21.782 60.647 16.762 1.00 39.36 8 ALA B CA 1
ATOM 2626 C C . ALA B 1 8 ? -20.485 59.816 16.858 1.00 37.95 8 ALA B C 1
ATOM 2627 O O . ALA B 1 8 ? -20.240 58.982 15.998 1.00 37.74 8 ALA B O 1
ATOM 2629 N N . ALA B 1 9 ? -19.668 60.060 17.887 1.00 35.29 9 ALA B N 1
ATOM 2630 C CA . ALA B 1 9 ? -18.495 59.247 18.129 1.00 34.25 9 ALA B CA 1
ATOM 2631 C C . ALA B 1 9 ? -18.949 57.838 18.497 1.00 33.07 9 ALA B C 1
ATOM 2632 O O . ALA B 1 9 ? -18.364 56.866 18.027 1.00 32.37 9 ALA B O 1
ATOM 2634 N N . ARG B 1 10 ? -20.001 57.716 19.306 1.00 31.65 10 ARG B N 1
ATOM 2635 C CA . ARG B 1 10 ? -20.420 56.373 19.701 1.00 33.10 10 ARG B CA 1
ATOM 2636 C C . ARG B 1 10 ? -20.972 55.609 18.494 1.00 33.38 10 ARG B C 1
ATOM 2637 O O . ARG B 1 10 ? -20.678 54.432 18.319 1.00 32.91 10 ARG B O 1
ATOM 2645 N N . ASN B 1 11 ? -21.741 56.278 17.642 1.00 33.37 11 ASN B N 1
ATOM 2646 C CA . ASN B 1 11 ? -22.249 55.539 16.490 1.00 33.38 11 ASN B CA 1
ATOM 2647 C C . ASN B 1 11 ? -21.139 55.167 15.526 1.00 31.91 11 ASN B C 1
ATOM 2648 O O . ASN B 1 11 ? -21.129 54.067 15.017 1.00 32.83 11 ASN B O 1
ATOM 2653 N N . LEU B 1 12 ? -20.187 56.071 15.327 1.00 30.58 12 LEU B N 1
ATOM 2654 C CA . LEU B 1 12 ? -19.087 55.820 14.449 1.00 28.92 12 LEU B CA 1
ATOM 2655 C C . LEU B 1 12 ? -18.246 54.650 14.935 1.00 28.59 12 LEU B C 1
ATOM 2656 O O . LEU B 1 12 ? -17.761 53.844 14.143 1.00 26.81 12 LEU B O 1
ATOM 2661 N N . ILE B 1 13 ? -18.032 54.571 16.234 1.00 26.80 13 ILE B N 1
ATOM 2662 C CA . ILE B 1 13 ? -17.189 53.526 16.733 1.00 26.53 13 ILE B CA 1
ATOM 2663 C C . ILE B 1 13 ? -17.892 52.180 16.558 1.00 24.30 13 ILE B C 1
ATOM 2664 O O . ILE B 1 13 ? -17.225 51.176 16.273 1.00 23.50 13 ILE B O 1
ATOM 2669 N N . GLN B 1 14 ? -19.206 52.160 16.759 1.00 22.35 14 GLN B N 1
ATOM 2670 C CA . GLN B 1 14 ? -20.008 50.949 16.526 1.00 23.45 14 GLN B CA 1
ATOM 2671 C C . GLN B 1 14 ? -19.751 50.441 15.102 1.00 22.21 14 GLN B C 1
ATOM 2672 O O . GLN B 1 14 ? -19.586 49.253 14.875 1.00 21.95 14 GLN B O 1
ATOM 2678 N N . VAL B 1 15 ? -19.780 51.366 14.149 1.00 22.43 15 VAL B N 1
ATOM 2679 C CA . VAL B 1 15 ? -19.690 50.966 12.729 1.00 22.64 15 VAL B CA 1
ATOM 2680 C C . VAL B 1 15 ? -18.265 50.478 12.449 1.00 21.60 15 VAL B C 1
ATOM 2681 O O . VAL B 1 15 ? -18.087 49.465 11.801 1.00 21.47 15 VAL B O 1
ATOM 2685 N N . VAL B 1 16 ? -17.261 51.257 12.889 1.00 20.19 16 VAL B N 1
ATOM 2686 C CA . VAL B 1 16 ? -15.827 50.905 12.718 1.00 18.79 16 VAL B CA 1
ATOM 2687 C C . VAL B 1 16 ? -15.488 49.512 13.293 1.00 20.22 16 VAL B C 1
ATOM 2688 O O . VAL B 1 16 ? -14.816 48.696 12.628 1.00 19.97 16 VAL B O 1
ATOM 2692 N N . THR B 1 17 ? -16.023 49.206 14.485 1.00 19.35 17 THR B N 1
ATOM 2693 C CA . THR B 1 17 ? -15.684 47.973 15.132 1.00 19.98 17 THR B CA 1
ATOM 2694 C C . THR B 1 17 ? -16.654 46.847 14.852 1.00 19.91 17 THR B C 1
ATOM 2695 O O . THR B 1 17 ? -16.430 45.751 15.339 1.00 20.10 17 THR B O 1
ATOM 2699 N N . GLY B 1 18 ? -17.688 47.108 14.054 1.00 19.31 18 GLY B N 1
ATOM 2700 C CA . GLY B 1 18 ? -18.670 46.069 13.644 1.00 19.09 18 GLY B CA 1
ATOM 2701 C C . GLY B 1 18 ? -17.970 44.862 13.078 1.00 20.22 18 GLY B C 1
ATOM 2702 O O . GLY B 1 18 ? -18.420 43.729 13.266 1.00 20.34 18 GLY B O 1
ATOM 2703 N N . GLU B 1 19 ? -16.883 45.081 12.323 1.00 19.11 19 GLU B N 1
ATOM 2704 C CA . GLU B 1 19 ? -16.180 43.916 11.766 1.00 18.56 19 GLU B CA 1
ATOM 2705 C C . GLU B 1 19 ? -15.717 42.901 12.828 1.00 19.56 19 GLU B C 1
ATOM 2706 O O . GLU B 1 19 ? -15.698 41.676 12.587 1.00 19.86 19 GLU B O 1
ATOM 2712 N N . TRP B 1 20 ? -15.259 43.412 13.985 1.00 17.54 20 TRP B N 1
ATOM 2713 C CA . TRP B 1 20 ? -14.775 42.491 15.036 1.00 18.81 20 TRP B CA 1
ATOM 2714 C C . TRP B 1 20 ? -15.892 41.608 15.561 1.00 18.24 20 TRP B C 1
ATOM 2715 O O . TRP B 1 20 ? -15.681 40.413 15.731 1.00 20.11 20 TRP B O 1
ATOM 2726 N N . LYS B 1 21 ? -17.095 42.150 15.709 1.00 19.20 21 LYS B N 1
ATOM 2727 C CA . LYS B 1 21 ? -18.280 41.303 15.981 1.00 19.68 21 LYS B CA 1
ATOM 2728 C C . LYS B 1 21 ? -18.534 40.268 14.918 1.00 19.32 21 LYS B C 1
ATOM 2729 O O . LYS B 1 21 ? -18.813 39.111 15.252 1.00 18.35 21 LYS B O 1
ATOM 2735 N N . SER B 1 22 ? -18.392 40.643 13.625 1.00 17.45 22 SER B N 1
ATOM 2736 C CA . SER B 1 22 ? -18.490 39.597 12.541 1.00 18.16 22 SER B CA 1
ATOM 2737 C C . SER B 1 22 ? -17.486 38.484 12.737 1.00 17.97 22 SER B C 1
ATOM 2738 O O . SER B 1 22 ? -17.857 37.303 12.687 1.00 16.95 22 SER B O 1
ATOM 2741 N N . ARG B 1 23 ? -16.252 38.849 13.090 1.00 17.62 23 ARG B N 1
ATOM 2742 C CA . ARG B 1 23 ? -15.240 37.846 13.281 1.00 17.97 23 ARG B CA 1
ATOM 2743 C C . ARG B 1 23 ? -15.588 36.910 14.424 1.00 19.69 23 ARG B C 1
ATOM 2744 O O . ARG B 1 23 ? -15.401 35.685 14.294 1.00 19.23 23 ARG B O 1
ATOM 2752 N N . CYS B 1 24 ? -16.074 37.485 15.520 1.00 20.88 24 CYS B N 1
ATOM 2753 C CA . CYS B 1 24 ? -16.396 36.711 16.702 1.00 20.92 24 CYS B CA 1
ATOM 2754 C C . CYS B 1 24 ? -17.562 35.704 16.413 1.00 21.75 24 CYS B C 1
ATOM 2755 O O . CYS B 1 24 ? -17.558 34.559 16.922 1.00 19.94 24 CYS B O 1
ATOM 2758 N N . VAL B 1 25 ? -18.589 36.170 15.699 1.00 19.89 25 VAL B N 1
ATOM 2759 C CA . VAL B 1 25 ? -19.625 35.248 15.241 1.00 20.20 25 VAL B CA 1
ATOM 2760 C C . VAL B 1 25 ? -19.054 34.130 14.339 1.00 21.22 25 VAL B C 1
ATOM 2761 O O . VAL B 1 25 ? -19.379 32.942 14.476 1.00 18.20 25 VAL B O 1
ATOM 2765 N N . TYR B 1 26 ? -18.138 34.511 13.459 1.00 20.58 26 TYR B N 1
ATOM 2766 C CA . TYR B 1 26 ? -17.529 33.537 12.567 1.00 20.68 26 TYR B CA 1
ATOM 2767 C C . TYR B 1 26 ? -16.737 32.509 13.385 1.00 20.22 26 TYR B C 1
ATOM 2768 O O . TYR B 1 26 ? -16.821 31.292 13.123 1.00 21.65 26 TYR B O 1
ATOM 2777 N N . VAL B 1 27 ? -16.004 32.977 14.397 1.00 20.39 27 VAL B N 1
ATOM 2778 C CA . VAL B 1 27 ? -15.253 32.032 15.235 1.00 19.39 27 VAL B CA 1
ATOM 2779 C C . VAL B 1 27 ? -16.188 31.136 16.021 1.00 19.32 27 VAL B C 1
ATOM 2780 O O . VAL B 1 27 ? -15.969 29.916 16.052 1.00 20.08 27 VAL B O 1
ATOM 2787 N N . ALA B 1 28 ? -17.270 31.703 16.547 1.00 17.79 28 ALA B N 1
ATOM 2788 C CA . ALA B 1 28 ? -18.217 30.878 17.270 1.00 20.80 28 ALA B CA 1
ATOM 2789 C C . ALA B 1 28 ? -18.773 29.790 16.340 1.00 21.18 28 ALA B C 1
ATOM 2790 O O . ALA B 1 28 ? -19.046 28.659 16.801 1.00 21.04 28 ALA B O 1
ATOM 2792 N N . THR B 1 29 ? -18.923 30.107 15.048 1.00 19.78 29 THR B N 1
ATOM 2793 C CA . THR B 1 29 ? -19.468 29.118 14.079 1.00 21.01 29 THR B CA 1
ATOM 2794 C C . THR B 1 29 ? -18.418 28.056 13.723 1.00 22.25 29 THR B C 1
ATOM 2795 O O . THR B 1 29 ? -18.690 26.850 13.767 1.00 23.20 29 THR B O 1
ATOM 2799 N N . ARG B 1 30 ? -17.227 28.471 13.400 1.00 22.27 30 ARG B N 1
ATOM 2800 C CA . ARG B 1 30 ? -16.155 27.530 13.115 1.00 24.03 30 ARG B CA 1
ATOM 2801 C C . ARG B 1 30 ? -15.962 26.550 14.258 1.00 25.08 30 ARG B C 1
ATOM 2802 O O . ARG B 1 30 ? -15.697 25.387 14.004 1.00 26.77 30 ARG B O 1
ATOM 2810 N N . LEU B 1 31 ? -16.015 27.035 15.492 1.00 21.97 31 LEU B N 1
ATOM 2811 C CA . LEU B 1 31 ? -15.789 26.183 16.676 1.00 24.27 31 LEU B CA 1
ATOM 2812 C C . LEU B 1 31 ? -16.978 25.281 17.041 1.00 24.12 31 LEU B C 1
ATOM 2813 O O . LEU B 1 31 ? -16.801 24.376 17.838 1.00 25.04 31 LEU B O 1
ATOM 2818 N N . GLY B 1 32 ? -18.149 25.541 16.453 1.00 24.52 32 GLY B N 1
ATOM 2819 C CA . GLY B 1 32 ? -19.341 24.724 16.657 1.00 24.97 32 GLY B CA 1
ATOM 2820 C C . GLY B 1 32 ? -19.872 24.936 18.055 1.00 25.26 32 GLY B C 1
ATOM 2821 O O . GLY B 1 32 ? -20.606 24.075 18.591 1.00 25.50 32 GLY B O 1
ATOM 2822 N N . LEU B 1 33 ? -19.590 26.112 18.644 1.00 23.72 33 LEU B N 1
ATOM 2823 C CA . LEU B 1 33 ? -20.077 26.397 20.004 1.00 24.08 33 LEU B CA 1
ATOM 2824 C C . LEU B 1 33 ? -21.610 26.218 20.141 1.00 24.92 33 LEU B C 1
ATOM 2825 O O . LEU B 1 33 ? -22.084 25.700 21.204 1.00 23.16 33 LEU B O 1
ATOM 2830 N N . ALA B 1 34 ? -22.349 26.630 19.108 1.00 22.87 34 ALA B N 1
ATOM 2831 C CA . ALA B 1 34 ? -23.827 26.548 19.207 1.00 26.57 34 ALA B CA 1
ATOM 2832 C C . ALA B 1 34 ? -24.297 25.096 19.350 1.00 28.10 34 ALA B C 1
ATOM 2833 O O . ALA B 1 34 ? -25.261 24.842 20.119 1.00 28.03 34 ALA B O 1
ATOM 2835 N N . ASP B 1 35 ? -23.619 24.200 18.625 1.00 26.97 35 ASP B N 1
ATOM 2836 C CA . ASP B 1 35 ? -23.839 22.743 18.701 1.00 28.61 35 ASP B CA 1
ATOM 2837 C C . ASP B 1 35 ? -23.421 22.134 20.004 1.00 28.44 35 ASP B C 1
ATOM 2838 O O . ASP B 1 35 ? -24.206 21.416 20.632 1.00 28.84 35 ASP B O 1
ATOM 2843 N N . LEU B 1 36 ? -22.200 22.419 20.428 1.00 27.33 36 LEU B N 1
ATOM 2844 C CA . LEU B 1 36 ? -21.728 21.970 21.728 1.00 27.22 36 LEU B CA 1
ATOM 2845 C C . LEU B 1 36 ? -22.667 22.369 22.843 1.00 27.55 36 LEU B C 1
ATOM 2846 O O . LEU B 1 36 ? -23.013 21.526 23.700 1.00 26.98 36 LEU B O 1
ATOM 2851 N N . ILE B 1 37 ? -23.041 23.646 22.870 1.00 27.19 37 ILE B N 1
ATOM 2852 C CA . ILE B 1 37 ? -23.928 24.171 23.883 1.00 26.90 37 ILE B CA 1
ATOM 2853 C C . ILE B 1 37 ? -25.292 23.488 23.867 1.00 28.88 37 ILE B C 1
ATOM 2854 O O . ILE B 1 37 ? -25.806 23.122 24.947 1.00 29.51 37 ILE B O 1
ATOM 2859 N N . GLU B 1 38 ? -25.886 23.280 22.692 1.00 29.94 38 GLU B N 1
ATOM 2860 C CA . GLU B 1 38 ? -27.212 22.626 22.668 1.00 29.90 38 GLU B CA 1
ATOM 2861 C C . GLU B 1 38 ? -27.126 21.210 23.239 1.00 30.91 38 GLU B C 1
ATOM 2862 O O . GLU B 1 38 ? -28.052 20.741 23.899 1.00 30.23 38 GLU B O 1
ATOM 2868 N N . SER B 1 39 ? -26.018 20.543 22.931 1.00 30.05 39 SER B N 1
ATOM 2869 C CA . SER B 1 39 ? -25.625 19.237 23.492 1.00 30.87 39 SER B CA 1
ATOM 2870 C C . SER B 1 39 ? -25.455 19.153 25.020 1.00 32.01 39 SER B C 1
ATOM 2871 O O . SER B 1 39 ? -25.381 18.032 25.562 1.00 33.20 39 SER B O 1
ATOM 2876 N N . GLY B 1 40 ? -25.350 20.298 25.694 1.00 31.71 40 GLY B N 1
ATOM 2877 C CA . GLY B 1 40 ? -25.133 20.397 27.141 1.00 31.09 40 GLY B CA 1
ATOM 2878 C C . GLY B 1 40 ? -23.692 20.645 27.587 1.00 32.22 40 GLY B C 1
ATOM 2879 O O . GLY B 1 40 ? -23.377 20.620 28.779 1.00 32.16 40 GLY B O 1
ATOM 2880 N N . ILE B 1 41 ? -22.791 20.851 26.626 1.00 32.40 41 ILE B N 1
ATOM 2881 C CA . ILE B 1 41 ? -21.410 21.265 26.932 1.00 32.31 41 ILE B CA 1
ATOM 2882 C C . ILE B 1 41 ? -21.487 22.802 27.124 1.00 32.37 41 ILE B C 1
ATOM 2883 O O . ILE B 1 41 ? -21.511 23.583 26.141 1.00 33.12 41 ILE B O 1
ATOM 2888 N N . ASP B 1 42 ? -21.639 23.244 28.360 1.00 32.14 42 ASP B N 1
ATOM 2889 C CA . ASP B 1 42 ? -22.167 24.580 28.565 1.00 30.73 42 ASP B CA 1
ATOM 2890 C C . ASP B 1 42 ? -21.461 25.372 29.653 1.00 30.34 42 ASP B C 1
ATOM 2891 O O . ASP B 1 42 ? -22.058 26.282 30.258 1.00 30.34 42 ASP B O 1
ATOM 2896 N N . SER B 1 43 ? -20.190 25.069 29.865 1.00 28.99 43 SER B N 1
ATOM 2897 C CA . SER B 1 43 ? -19.368 25.898 30.766 1.00 30.21 43 SER B CA 1
ATOM 2898 C C . SER B 1 43 ? -18.104 26.371 30.046 1.00 28.86 43 SER B C 1
ATOM 2899 O O . SER B 1 43 ? -17.723 25.803 29.028 1.00 27.58 43 SER B O 1
ATOM 2902 N N . ASP B 1 44 ? -17.424 27.371 30.604 1.00 29.42 44 ASP B N 1
ATOM 2903 C CA . ASP B 1 44 ? -16.138 27.809 29.984 1.00 29.06 44 ASP B CA 1
ATOM 2904 C C . ASP B 1 44 ? -15.160 26.637 29.861 1.00 30.39 44 ASP B C 1
ATOM 2905 O O . ASP B 1 44 ? -14.541 26.426 28.799 1.00 28.59 44 ASP B O 1
ATOM 2910 N N . GLU B 1 45 ? -15.036 25.862 30.958 1.00 29.70 45 GLU B N 1
ATOM 2911 C CA . GLU B 1 45 ? -14.074 24.768 31.018 1.00 30.48 45 GLU B CA 1
ATOM 2912 C C . GLU B 1 45 ? -14.359 23.669 30.030 1.00 29.58 45 GLU B C 1
ATOM 2913 O O . GLU B 1 45 ? -13.439 23.214 29.333 1.00 30.75 45 GLU B O 1
ATOM 2919 N N . THR B 1 46 ? -15.614 23.224 29.969 1.00 29.41 46 THR B N 1
ATOM 2920 C CA . THR B 1 46 ? -15.968 22.098 29.095 1.00 28.19 46 THR B CA 1
ATOM 2921 C C . THR B 1 46 ? -15.901 22.480 27.626 1.00 27.35 46 THR B C 1
ATOM 2922 O O . THR B 1 46 ? -15.455 21.694 26.800 1.00 26.65 46 THR B O 1
ATOM 2926 N N . LEU B 1 47 ? -16.299 23.721 27.342 1.00 27.34 47 LEU B N 1
ATOM 2927 C CA . LEU B 1 47 ? -16.218 24.280 25.978 1.00 26.53 47 LEU B CA 1
ATOM 2928 C C . LEU B 1 47 ? -14.731 24.376 25.546 1.00 26.68 47 LEU B C 1
ATOM 2929 O O . LEU B 1 47 ? -14.356 23.929 24.467 1.00 26.56 47 LEU B O 1
ATOM 2934 N N . ALA B 1 48 ? -13.884 24.879 26.430 1.00 26.79 48 ALA B N 1
ATOM 2935 C CA . ALA B 1 48 ? -12.452 25.024 26.153 1.00 26.79 48 ALA B CA 1
ATOM 2936 C C . ALA B 1 48 ? -11.832 23.672 25.929 1.00 27.40 48 ALA B C 1
ATOM 2937 O O . ALA B 1 48 ? -11.045 23.484 25.013 1.00 28.72 48 ALA B O 1
ATOM 2939 N N . ALA B 1 49 ? -12.215 22.696 26.758 1.00 29.13 49 ALA B N 1
ATOM 2940 C CA . ALA B 1 49 ? -11.747 21.322 26.573 1.00 30.00 49 ALA B CA 1
ATOM 2941 C C . ALA B 1 49 ? -12.153 20.731 25.216 1.00 28.82 49 ALA B C 1
ATOM 2942 O O . ALA B 1 49 ? -11.347 20.144 24.500 1.00 29.75 49 ALA B O 1
ATOM 2944 N N . ALA B 1 50 ? -13.407 20.914 24.836 1.00 28.53 50 ALA B N 1
ATOM 2945 C CA . ALA B 1 50 ? -13.915 20.408 23.553 1.00 28.76 50 ALA B CA 1
ATOM 2946 C C . ALA B 1 50 ? -13.256 20.979 22.296 1.00 29.16 50 ALA B C 1
ATOM 2947 O O . ALA B 1 50 ? -13.047 20.242 21.318 1.00 30.56 50 ALA B O 1
ATOM 2949 N N . VAL B 1 51 ? -13.005 22.296 22.285 1.00 27.85 51 VAL B N 1
ATOM 2950 C CA . VAL B 1 51 ? -12.526 22.932 21.050 1.00 28.44 51 VAL B CA 1
ATOM 2951 C C . VAL B 1 51 ? -11.037 23.147 21.044 1.00 29.07 51 VAL B C 1
ATOM 2952 O O . VAL B 1 51 ? -10.461 23.479 19.986 1.00 29.57 51 VAL B O 1
ATOM 2956 N N . GLY B 1 52 ? -10.387 22.899 22.180 1.00 30.00 52 GLY B N 1
ATOM 2957 C CA . GLY B 1 52 ? -8.935 23.093 22.289 1.00 30.53 52 GLY B CA 1
ATOM 2958 C C . GLY B 1 52 ? -8.508 24.532 22.586 1.00 30.81 52 GLY B C 1
ATOM 2959 O O . GLY B 1 52 ? -7.511 25.016 22.039 1.00 32.03 52 GLY B O 1
ATOM 2960 N N . SER B 1 53 ? -9.226 25.205 23.479 1.00 30.16 53 SER B N 1
ATOM 2961 C CA . SER B 1 53 ? -8.864 26.568 23.869 1.00 29.73 53 SER B CA 1
ATOM 2962 C C . SER B 1 53 ? -8.577 26.528 25.352 1.00 30.80 53 SER B C 1
ATOM 2963 O O . SER B 1 53 ? -8.343 25.466 25.917 1.00 29.87 53 SER B O 1
ATOM 2966 N N . ASP B 1 54 ? -8.608 27.689 25.970 1.00 30.75 54 ASP B N 1
ATOM 2967 C CA . ASP B 1 54 ? -8.405 27.881 27.374 1.00 32.74 54 ASP B CA 1
ATOM 2968 C C . ASP B 1 54 ? -9.700 28.460 27.931 1.00 31.88 54 ASP B C 1
ATOM 2969 O O . ASP B 1 54 ? -10.399 29.240 27.255 1.00 29.13 54 ASP B O 1
ATOM 2974 N N . ALA B 1 55 ? -10.006 28.120 29.180 1.00 30.61 55 ALA B N 1
ATOM 2975 C CA . ALA B 1 55 ? -11.254 28.576 29.821 1.00 30.44 55 ALA B CA 1
ATOM 2976 C C . ALA B 1 55 ? -11.404 30.128 29.858 1.00 30.38 55 ALA B C 1
ATOM 2977 O O . ALA B 1 55 ? -12.498 30.632 29.653 1.00 29.01 55 ALA B O 1
ATOM 2979 N N . GLU B 1 56 ? -10.307 30.859 30.064 1.00 30.46 56 GLU B N 1
ATOM 2980 C CA . GLU B 1 56 ? -10.401 32.337 30.174 1.00 30.58 56 GLU B CA 1
ATOM 2981 C C . GLU B 1 56 ? -10.729 32.939 28.792 1.00 28.01 56 GLU B C 1
ATOM 2982 O O . GLU B 1 56 ? -11.488 33.908 28.687 1.00 27.73 56 GLU B O 1
ATOM 2988 N N . ARG B 1 57 ? -10.193 32.357 27.741 1.00 26.99 57 ARG B N 1
ATOM 2989 C CA . ARG B 1 57 ? -10.428 32.926 26.387 1.00 26.02 57 ARG B CA 1
ATOM 2990 C C . ARG B 1 57 ? -11.828 32.603 25.974 1.00 26.38 57 ARG B C 1
ATOM 2991 O O . ARG B 1 57 ? -12.532 33.423 25.380 1.00 25.11 57 ARG B O 1
ATOM 2999 N N . ILE B 1 58 ? -12.269 31.401 26.303 1.00 25.69 58 ILE B N 1
ATOM 3000 C CA . ILE B 1 58 ? -13.662 31.081 26.017 1.00 26.11 58 ILE B CA 1
ATOM 3001 C C . ILE B 1 58 ? -14.578 32.017 26.796 1.00 25.09 58 ILE B C 1
ATOM 3002 O O . ILE B 1 58 ? -15.607 32.483 26.270 1.00 24.34 58 ILE B O 1
ATOM 3007 N N . HIS B 1 59 ? -14.239 32.245 28.071 1.00 26.41 59 HIS B N 1
ATOM 3008 C CA . HIS B 1 59 ? -15.048 33.103 28.919 1.00 25.44 59 HIS B CA 1
ATOM 3009 C C . HIS B 1 59 ? -15.250 34.471 28.263 1.00 26.00 59 HIS B C 1
ATOM 3010 O O . HIS B 1 59 ? -16.384 35.011 28.223 1.00 24.00 59 HIS B O 1
ATOM 3017 N N . ARG B 1 60 ? -14.141 35.019 27.751 1.00 23.34 60 ARG B N 1
ATOM 3018 C CA . ARG B 1 60 ? -14.172 36.350 27.141 1.00 24.13 60 ARG B CA 1
ATOM 3019 C C . ARG B 1 60 ? -14.953 36.395 25.811 1.00 23.91 60 ARG B C 1
ATOM 3020 O O . ARG B 1 60 ? -15.685 37.349 25.517 1.00 23.97 60 ARG B O 1
ATOM 3028 N N . LEU B 1 61 ? -14.799 35.351 25.020 1.00 23.54 61 LEU B N 1
ATOM 3029 C CA . LEU B 1 61 ? -15.555 35.291 23.754 1.00 23.92 61 LEU B CA 1
ATOM 3030 C C . LEU B 1 61 ? -17.050 35.171 24.048 1.00 23.95 61 LEU B C 1
ATOM 3031 O O . LEU B 1 61 ? -17.887 35.812 23.417 1.00 22.75 61 LEU B O 1
ATOM 3036 N N . MET B 1 62 ? -17.367 34.315 25.033 1.00 23.15 62 MET B N 1
ATOM 3037 C CA . MET B 1 62 ? -18.766 34.116 25.434 1.00 22.47 62 MET B CA 1
ATOM 3038 C C . MET B 1 62 ? -19.406 35.342 26.074 1.00 23.83 62 MET B C 1
ATOM 3039 O O . MET B 1 62 ? -20.555 35.652 25.765 1.00 24.30 62 MET B O 1
ATOM 3044 N N . ARG B 1 63 ? -18.682 36.011 26.974 1.00 23.36 63 ARG B N 1
ATOM 3045 C CA . ARG B 1 63 ? -19.124 37.273 27.536 1.00 25.80 63 ARG B CA 1
ATOM 3046 C C . ARG B 1 63 ? -19.516 38.248 26.434 1.00 24.13 63 ARG B C 1
ATOM 3047 O O . ARG B 1 63 ? -20.566 38.894 26.523 1.00 24.55 63 ARG B O 1
ATOM 3055 N N . LEU B 1 64 ? -18.646 38.396 25.439 1.00 24.33 64 LEU B N 1
ATOM 3056 C CA . LEU B 1 64 ? -18.964 39.300 24.291 1.00 23.81 64 LEU B CA 1
ATOM 3057 C C . LEU B 1 64 ? -20.282 38.876 23.589 1.00 23.46 64 LEU B C 1
ATOM 3058 O O . LEU B 1 64 ? -21.224 39.678 23.381 1.00 24.37 64 LEU B O 1
ATOM 3067 N N . LEU B 1 65 ? -20.350 37.606 23.225 1.00 22.39 65 LEU B N 1
ATOM 3068 C CA . LEU B 1 65 ? -21.477 37.141 22.394 1.00 22.79 65 LEU B CA 1
ATOM 3069 C C . LEU B 1 65 ? -22.797 37.254 23.154 1.00 25.13 65 LEU B C 1
ATOM 3070 O O . LEU B 1 65 ? -23.833 37.654 22.586 1.00 26.58 65 LEU B O 1
ATOM 3075 N N . VAL B 1 66 ? -22.742 36.901 24.424 1.00 24.76 66 VAL B N 1
ATOM 3076 C CA . VAL B 1 66 ? -23.953 36.989 25.289 1.00 25.63 66 VAL B CA 1
ATOM 3077 C C . VAL B 1 66 ? -24.405 38.444 25.420 1.00 26.01 66 VAL B C 1
ATOM 3078 O O . VAL B 1 66 ? -25.606 38.751 25.382 1.00 26.40 66 VAL B O 1
ATOM 3082 N N . ALA B 1 67 ? -23.444 39.348 25.560 1.00 26.25 67 ALA B N 1
ATOM 3083 C CA . ALA B 1 67 ? -23.790 40.772 25.673 1.00 27.08 67 ALA B CA 1
ATOM 3084 C C . ALA B 1 67 ? -24.522 41.216 24.423 1.00 27.63 67 ALA B C 1
ATOM 3085 O O . ALA B 1 67 ? -25.426 41.997 24.527 1.00 27.98 67 ALA B O 1
ATOM 3087 N N . PHE B 1 68 ? -24.138 40.710 23.243 1.00 27.20 68 PHE B N 1
ATOM 3088 C CA . PHE B 1 68 ? -24.876 40.997 22.012 1.00 26.90 68 PHE B CA 1
ATOM 3089 C C . PHE B 1 68 ? -26.061 40.045 21.734 1.00 28.34 68 PHE B C 1
ATOM 3090 O O . PHE B 1 68 ? -26.661 40.075 20.651 1.00 28.59 68 PHE B O 1
ATOM 3098 N N . GLU B 1 69 ? -26.460 39.252 22.739 1.00 28.44 69 GLU B N 1
ATOM 3099 C CA . GLU B 1 69 ? -27.701 38.404 22.652 1.00 30.15 69 GLU B CA 1
ATOM 3100 C C . GLU B 1 69 ? -27.605 37.311 21.563 1.00 31.11 69 GLU B C 1
ATOM 3101 O O . GLU B 1 69 ? -28.602 36.859 20.929 1.00 31.66 69 GLU B O 1
ATOM 3107 N N . ILE B 1 70 ? -26.377 36.858 21.366 1.00 29.96 70 ILE B N 1
ATOM 3108 C CA . ILE B 1 70 ? -26.197 35.821 20.419 1.00 31.36 70 ILE B CA 1
ATOM 3109 C C . ILE B 1 70 ? -26.356 34.504 21.140 1.00 32.28 70 ILE B C 1
ATOM 3110 O O . ILE B 1 70 ? -27.078 33.651 20.680 1.00 35.34 70 ILE B O 1
ATOM 3115 N N . PHE B 1 71 ? -25.674 34.324 22.243 1.00 31.58 71 PHE B N 1
ATOM 3116 C CA . PHE B 1 71 ? -25.967 33.203 23.165 1.00 29.63 71 PHE B CA 1
ATOM 3117 C C . PHE B 1 71 ? -26.568 33.829 24.442 1.00 29.13 71 PHE B C 1
ATOM 3118 O O . PHE B 1 71 ? -26.685 35.062 24.537 1.00 27.11 71 PHE B O 1
ATOM 3126 N N . GLN B 1 72 ? -26.931 33.006 25.430 1.00 29.07 72 GLN B N 1
ATOM 3127 C CA . GLN B 1 72 ? -27.421 33.540 26.713 1.00 29.98 72 GLN B CA 1
ATOM 3128 C C . GLN B 1 72 ? -26.880 32.680 27.853 1.00 30.71 72 GLN B C 1
ATOM 3129 O O . GLN B 1 72 ? -26.179 31.687 27.624 1.00 30.07 72 GLN B O 1
ATOM 3135 N N . GLY B 1 73 ? -27.178 33.071 29.088 1.00 31.73 73 GLY B N 1
ATOM 3136 C CA . GLY B 1 73 ? -26.658 32.333 30.243 1.00 33.45 73 GLY B CA 1
ATOM 3137 C C . GLY B 1 73 ? -25.254 32.722 30.662 1.00 33.74 73 GLY B C 1
ATOM 3138 O O . GLY B 1 73 ? -24.714 33.755 30.252 1.00 32.77 73 GLY B O 1
ATOM 3139 N N . ASP B 1 74 ? -24.673 31.897 31.511 1.00 35.19 74 ASP B N 1
ATOM 3140 C CA . ASP B 1 74 ? -23.352 32.174 32.054 1.00 36.56 74 ASP B CA 1
ATOM 3141 C C . ASP B 1 74 ? -22.718 30.860 32.372 1.00 36.09 74 ASP B C 1
ATOM 3142 O O . ASP B 1 74 ? -23.389 29.834 32.319 1.00 36.63 74 ASP B O 1
ATOM 3147 N N . THR B 1 75 ? -21.439 30.884 32.723 1.00 36.06 75 THR B N 1
ATOM 3148 C CA . THR B 1 75 ? -20.650 29.659 32.826 1.00 36.11 75 THR B CA 1
ATOM 3149 C C . THR B 1 75 ? -21.110 28.805 34.014 1.00 37.36 75 THR B C 1
ATOM 3150 O O . THR B 1 75 ? -21.028 27.578 33.972 1.00 36.74 75 THR B O 1
ATOM 3154 N N . ARG B 1 76 ? -21.634 29.486 35.029 1.00 39.12 76 ARG B N 1
ATOM 3155 C CA . ARG B 1 76 ? -22.023 28.879 36.326 1.00 41.35 76 ARG B CA 1
ATOM 3156 C C . ARG B 1 76 ? -23.364 28.149 36.311 1.00 41.67 76 ARG B C 1
ATOM 3157 O O . ARG B 1 76 ? -23.485 27.098 36.905 1.00 43.30 76 ARG B O 1
ATOM 3172 N N . ASP B 1 77 ? -24.370 28.706 35.650 1.00 42.21 77 ASP B N 1
ATOM 3173 C CA . ASP B 1 77 ? -25.656 28.017 35.499 1.00 42.57 77 ASP B CA 1
ATOM 3174 C C . ASP B 1 77 ? -25.681 27.295 34.158 1.00 40.79 77 ASP B C 1
ATOM 3175 O O . ASP B 1 77 ? -26.522 26.425 33.932 1.00 41.23 77 ASP B O 1
ATOM 3180 N N . GLY B 1 78 ? -24.752 27.674 33.268 1.00 38.71 78 GLY B N 1
ATOM 3181 C CA . GLY B 1 78 ? -24.664 27.113 31.933 1.00 35.20 78 GLY B CA 1
ATOM 3182 C C . GLY B 1 78 ? -25.087 28.083 30.835 1.00 33.74 78 GLY B C 1
ATOM 3183 O O . GLY B 1 78 ? -25.989 28.902 31.025 1.00 33.04 78 GLY B O 1
ATOM 3184 N N . TYR B 1 79 ? -24.378 28.041 29.707 1.00 32.08 79 TYR B N 1
ATOM 3185 C CA . TYR B 1 79 ? -24.795 28.819 28.535 1.00 29.77 79 TYR B CA 1
ATOM 3186 C C . TYR B 1 79 ? -25.922 28.093 27.819 1.00 28.23 79 TYR B C 1
ATOM 3187 O O . TYR B 1 79 ? -26.065 26.857 27.938 1.00 24.06 79 TYR B O 1
ATOM 3196 N N . ALA B 1 80 ? -26.696 28.850 27.036 1.00 28.04 80 ALA B N 1
ATOM 3197 C CA . ALA B 1 80 ? -27.731 28.272 26.200 1.00 28.58 80 ALA B CA 1
ATOM 3198 C C . ALA B 1 80 ? -27.825 29.009 24.879 1.00 28.79 80 ALA B C 1
ATOM 3199 O O . ALA B 1 80 ? -27.362 30.133 24.806 1.00 29.73 80 ALA B O 1
ATOM 3201 N N . ASN B 1 81 ? -28.527 28.423 23.906 1.00 28.84 81 ASN B N 1
ATOM 3202 C CA . ASN B 1 81 ? -28.792 29.092 22.621 1.00 28.54 81 ASN B CA 1
ATOM 3203 C C . ASN B 1 81 ? -29.904 30.123 22.754 1.00 29.81 81 ASN B C 1
ATOM 3204 O O . ASN B 1 81 ? -30.780 30.024 23.644 1.00 29.16 81 ASN B O 1
ATOM 3209 N N . THR B 1 82 ? -29.841 31.134 21.880 1.00 29.59 82 THR B N 1
ATOM 3210 C CA . THR B 1 82 ? -30.857 32.158 21.709 1.00 30.08 82 THR B CA 1
ATOM 3211 C C . THR B 1 82 ? -31.423 31.990 20.292 1.00 30.07 82 THR B C 1
ATOM 3212 O O . THR B 1 82 ? -30.913 31.178 19.517 1.00 29.96 82 THR B O 1
ATOM 3219 N N . PRO B 1 83 ? -32.535 32.679 19.943 1.00 29.84 83 PRO B N 1
ATOM 3220 C CA . PRO B 1 83 ? -33.007 32.518 18.545 1.00 30.63 83 PRO B CA 1
ATOM 3221 C C . PRO B 1 83 ? -31.897 32.758 17.436 1.00 28.90 83 PRO B C 1
ATOM 3222 O O . PRO B 1 83 ? -31.801 32.022 16.446 1.00 29.43 83 PRO B O 1
ATOM 3226 N N . THR B 1 84 ? -31.069 33.738 17.661 1.00 28.95 84 THR B N 1
ATOM 3227 C CA . THR B 1 84 ? -29.972 34.046 16.754 1.00 29.11 84 THR B CA 1
ATOM 3228 C C . THR B 1 84 ? -28.913 32.932 16.693 1.00 28.30 84 THR B C 1
ATOM 3229 O O . THR B 1 84 ? -28.536 32.497 15.623 1.00 27.94 84 THR B O 1
ATOM 3233 N N . SER B 1 85 ? -28.467 32.450 17.855 1.00 28.81 85 SER B N 1
ATOM 3234 C CA . SER B 1 85 ? -27.414 31.409 17.855 1.00 27.98 85 SER B CA 1
ATOM 3235 C C . SER B 1 85 ? -27.909 30.046 17.350 1.00 27.47 85 SER B C 1
ATOM 3236 O O . SER B 1 85 ? -27.132 29.239 16.838 1.00 27.89 85 SER B O 1
ATOM 3239 N N . HIS B 1 86 ? -29.224 29.783 17.441 1.00 27.65 86 HIS B N 1
ATOM 3240 C CA . HIS B 1 86 ? -29.767 28.549 16.902 1.00 28.28 86 HIS B CA 1
ATOM 3241 C C . HIS B 1 86 ? -29.521 28.482 15.402 1.00 28.22 86 HIS B C 1
ATOM 3242 O O . HIS B 1 86 ? -29.393 27.403 14.816 1.00 28.19 86 HIS B O 1
ATOM 3249 N N . LEU B 1 87 ? -29.462 29.645 14.779 1.00 28.03 87 LEU B N 1
ATOM 3250 C CA . LEU B 1 87 ? -29.188 29.708 13.341 1.00 27.36 87 LEU B CA 1
ATOM 3251 C C . LEU B 1 87 ? -27.755 29.271 12.966 1.00 27.24 87 LEU B C 1
ATOM 3252 O O . LEU B 1 87 ? -27.512 28.978 11.824 1.00 29.35 87 LEU B O 1
ATOM 3257 N N . LEU B 1 88 ? -26.838 29.262 13.927 1.00 26.39 88 LEU B N 1
ATOM 3258 C CA . LEU B 1 88 ? -25.464 28.845 13.742 1.00 24.93 88 LEU B CA 1
ATOM 3259 C C . LEU B 1 88 ? -25.302 27.362 13.838 1.00 26.66 88 LEU B C 1
ATOM 3260 O O . LEU B 1 88 ? -24.232 26.844 13.538 1.00 26.69 88 LEU B O 1
ATOM 3265 N N . ARG B 1 89 ? -26.346 26.658 14.307 1.00 27.58 89 ARG B N 1
ATOM 3266 C CA . ARG B 1 89 ? -26.233 25.211 14.528 1.00 28.82 89 ARG B CA 1
ATOM 3267 C C . ARG B 1 89 ? -26.100 24.430 13.227 1.00 30.08 89 ARG B C 1
ATOM 3268 O O . ARG B 1 89 ? -26.512 24.888 12.148 1.00 29.35 89 ARG B O 1
ATOM 3276 N N . ASP B 1 90 ? -25.441 23.283 13.331 1.00 32.57 90 ASP B N 1
ATOM 3277 C CA . ASP B 1 90 ? -25.204 22.409 12.206 1.00 35.85 90 ASP B CA 1
ATOM 3278 C C . ASP B 1 90 ? -26.432 21.507 11.974 1.00 37.93 90 ASP B C 1
ATOM 3279 O O . ASP B 1 90 ? -26.402 20.320 12.260 1.00 38.54 90 ASP B O 1
ATOM 3284 N N . VAL B 1 91 ? -27.499 22.116 11.491 1.00 40.41 91 VAL B N 1
ATOM 3285 C CA . VAL B 1 91 ? -28.804 21.461 11.320 1.00 42.94 91 VAL B CA 1
ATOM 3286 C C . VAL B 1 91 ? -29.355 21.931 9.964 1.00 44.22 91 VAL B C 1
ATOM 3287 O O . VAL B 1 91 ? -28.899 22.954 9.460 1.00 43.78 91 VAL B O 1
ATOM 3291 N N . GLU B 1 92 ? -30.304 21.189 9.354 1.00 44.99 92 GLU B N 1
ATOM 3292 C CA . GLU B 1 92 ? -30.905 21.604 8.067 1.00 45.07 92 GLU B CA 1
ATOM 3293 C C . GLU B 1 92 ? -31.487 23.018 8.113 1.00 43.31 92 GLU B C 1
ATOM 3294 O O . GLU B 1 92 ? -32.186 23.390 9.057 1.00 43.88 92 GLU B O 1
ATOM 3300 N N . GLY B 1 93 ? -31.194 23.810 7.090 1.00 43.26 93 GLY B N 1
ATOM 3301 C CA . GLY B 1 93 ? -31.822 25.119 6.974 1.00 41.44 93 GLY B CA 1
ATOM 3302 C C . GLY B 1 93 ? -31.246 26.239 7.835 1.00 40.44 93 GLY B C 1
ATOM 3303 O O . GLY B 1 93 ? -31.817 27.334 7.898 1.00 40.93 93 GLY B O 1
ATOM 3304 N N . SER B 1 94 ? -30.115 25.982 8.489 1.00 38.37 94 SER B N 1
ATOM 3305 C CA . SER B 1 94 ? -29.523 26.974 9.362 1.00 34.83 94 SER B CA 1
ATOM 3306 C C . SER B 1 94 ? -28.670 27.906 8.514 1.00 33.72 94 SER B C 1
ATOM 3307 O O . SER B 1 94 ? -28.447 27.656 7.339 1.00 33.79 94 SER B O 1
ATOM 3310 N N . PHE B 1 95 ? -28.120 28.924 9.157 1.00 30.80 95 PHE B N 1
ATOM 3311 C CA . PHE B 1 95 ? -27.274 29.890 8.466 1.00 28.96 95 PHE B CA 1
ATOM 3312 C C . PHE B 1 95 ? -25.790 29.548 8.666 1.00 27.29 95 PHE B C 1
ATOM 3313 O O . PHE B 1 95 ? -24.926 30.343 8.312 1.00 27.86 95 PHE B O 1
ATOM 3321 N N . ARG B 1 96 ? -25.483 28.359 9.176 1.00 25.02 96 ARG B N 1
ATOM 3322 C CA . ARG B 1 96 ? -24.086 28.047 9.484 1.00 23.27 96 ARG B CA 1
ATOM 3323 C C . ARG B 1 96 ? -23.134 28.169 8.256 1.00 23.73 96 ARG B C 1
ATOM 3324 O O . ARG B 1 96 ? -22.081 28.828 8.317 1.00 22.58 96 ARG B O 1
ATOM 3332 N N . ASP B 1 97 ? -23.508 27.521 7.154 1.00 22.60 97 ASP B N 1
ATOM 3333 C CA . ASP B 1 97 ? -22.714 27.533 5.934 1.00 24.68 97 ASP B CA 1
ATOM 3334 C C . ASP B 1 97 ? -22.575 28.938 5.304 1.00 22.51 97 ASP B C 1
ATOM 3335 O O . ASP B 1 97 ? -21.500 29.260 4.779 1.00 21.19 97 ASP B O 1
ATOM 3340 N N . MET B 1 98 ? -23.620 29.761 5.412 1.00 22.65 98 MET B N 1
ATOM 3341 C CA . MET B 1 98 ? -23.569 31.188 4.979 1.00 23.28 98 MET B CA 1
ATOM 3342 C C . MET B 1 98 ? -22.572 31.952 5.845 1.00 22.48 98 MET B C 1
ATOM 3343 O O . MET B 1 98 ? -21.781 32.705 5.301 1.00 22.04 98 MET B O 1
ATOM 3348 N N . VAL B 1 99 ? -22.617 31.746 7.171 1.00 20.39 99 VAL B N 1
ATOM 3349 C CA . VAL B 1 99 ? -21.673 32.436 8.058 1.00 20.66 99 VAL B CA 1
ATOM 3350 C C . VAL B 1 99 ? -20.260 32.085 7.681 1.00 20.73 99 VAL B C 1
ATOM 3351 O O . VAL B 1 99 ? -19.418 32.971 7.550 1.00 20.85 99 VAL B O 1
ATOM 3355 N N . LEU B 1 100 ? -20.002 30.796 7.475 1.00 21.16 100 LEU B N 1
ATOM 3356 C CA . LEU B 1 100 ? -18.636 30.337 7.172 1.00 21.18 100 LEU B CA 1
ATOM 3357 C C . LEU B 1 100 ? -18.135 30.883 5.819 1.00 21.68 100 LEU B C 1
ATOM 3358 O O . LEU B 1 100 ? -17.023 31.400 5.732 1.00 21.92 100 LEU B O 1
ATOM 3363 N N . PHE B 1 101 ? -18.970 30.795 4.790 1.00 20.58 101 PHE B N 1
ATOM 3364 C CA . PHE B 1 101 ? -18.598 31.297 3.471 1.00 20.58 101 PHE B CA 1
ATOM 3365 C C . PHE B 1 101 ? -18.358 32.835 3.492 1.00 20.07 101 PHE B C 1
ATOM 3366 O O . PHE B 1 101 ? -17.350 33.352 2.950 1.00 18.89 101 PHE B O 1
ATOM 3374 N N . TYR B 1 102 ? -19.271 33.573 4.142 1.00 18.77 102 TYR B N 1
ATOM 3375 C CA . TYR B 1 102 ? -19.109 35.007 4.216 1.00 20.00 102 TYR B CA 1
ATOM 3376 C C . TYR B 1 102 ? -17.848 35.396 4.986 1.00 19.89 102 TYR B C 1
ATOM 3377 O O . TYR B 1 102 ? -17.204 36.391 4.635 1.00 18.31 102 TYR B O 1
ATOM 3386 N N . GLY B 1 103 ? -17.547 34.647 6.056 1.00 17.42 103 GLY B N 1
ATOM 3387 C CA . GLY B 1 103 ? -16.343 34.910 6.921 1.00 19.54 103 GLY B CA 1
ATOM 3388 C C . GLY B 1 103 ? -15.024 34.406 6.323 1.00 19.01 103 GLY B C 1
ATOM 3389 O O . GLY B 1 103 ? -13.935 34.630 6.887 1.00 20.40 103 GLY B O 1
ATOM 3390 N N . GLU B 1 104 ? -15.103 33.761 5.160 1.00 20.57 104 GLU B N 1
ATOM 3391 C CA . GLU B 1 104 ? -13.920 33.237 4.454 1.00 20.45 104 GLU B CA 1
ATOM 3392 C C . GLU B 1 104 ? -13.777 33.947 3.098 1.00 21.50 104 GLU B C 1
ATOM 3393 O O . GLU B 1 104 ? -13.154 35.026 3.033 1.00 21.06 104 GLU B O 1
ATOM 3399 N N . GLU B 1 105 ? -14.471 33.437 2.067 1.00 19.27 105 GLU B N 1
ATOM 3400 C CA . GLU B 1 105 ? -14.429 34.108 0.745 1.00 20.49 105 GLU B CA 1
ATOM 3401 C C . GLU B 1 105 ? -14.774 35.572 0.781 1.00 20.20 105 GLU B C 1
ATOM 3402 O O . GLU B 1 105 ? -14.057 36.411 0.196 1.00 19.15 105 GLU B O 1
ATOM 3408 N N . PHE B 1 106 ? -15.916 35.944 1.391 1.00 16.99 106 PHE B N 1
ATOM 3409 C CA . PHE B 1 106 ? -16.263 37.335 1.298 1.00 18.46 106 PHE B CA 1
ATOM 3410 C C . PHE B 1 106 ? -15.487 38.281 2.255 1.00 18.69 106 PHE B C 1
ATOM 3411 O O . PHE B 1 106 ? -15.374 39.482 2.007 1.00 18.88 106 PHE B O 1
ATOM 3419 N N . HIS B 1 107 ? -14.911 37.710 3.299 1.00 18.85 107 HIS B N 1
ATOM 3420 C CA . HIS B 1 107 ? -13.970 38.421 4.146 1.00 18.92 107 HIS B CA 1
ATOM 3421 C C . HIS B 1 107 ? -12.752 38.774 3.297 1.00 17.09 107 HIS B C 1
ATOM 3422 O O . HIS B 1 107 ? -12.325 39.952 3.203 1.00 18.31 107 HIS B O 1
ATOM 3429 N N . ALA B 1 108 ? -12.235 37.771 2.569 1.00 17.92 108 ALA B N 1
ATOM 3430 C CA . ALA B 1 108 ? -11.093 38.006 1.661 1.00 19.41 108 ALA B CA 1
ATOM 3431 C C . ALA B 1 108 ? -11.447 39.025 0.544 1.00 19.12 108 ALA B C 1
ATOM 3432 O O . ALA B 1 108 ? -10.633 39.941 0.207 1.00 19.68 108 ALA B O 1
ATOM 3434 N N . ALA B 1 109 ? -12.690 38.937 0.045 1.00 18.53 109 ALA B N 1
ATOM 3435 C CA . ALA B 1 109 ? -13.156 39.815 -1.061 1.00 19.08 109 ALA B CA 1
ATOM 3436 C C . ALA B 1 109 ? -13.248 41.239 -0.621 1.00 19.91 109 ALA B C 1
ATOM 3437 O O . ALA B 1 109 ? -12.997 42.140 -1.412 1.00 20.19 109 ALA B O 1
ATOM 3439 N N . TRP B 1 110 ? -13.677 41.460 0.633 1.00 18.27 110 TRP B N 1
ATOM 3440 C CA . TRP B 1 110 ? -13.851 42.817 1.113 1.00 18.55 110 TRP B CA 1
ATOM 3441 C C . TRP B 1 110 ? -12.543 43.472 1.640 1.00 16.97 110 TRP B C 1
ATOM 3442 O O . TRP B 1 110 ? -12.539 44.651 1.980 1.00 19.13 110 TRP B O 1
ATOM 3453 N N . THR B 1 111 ? -11.478 42.707 1.694 1.00 17.22 111 TH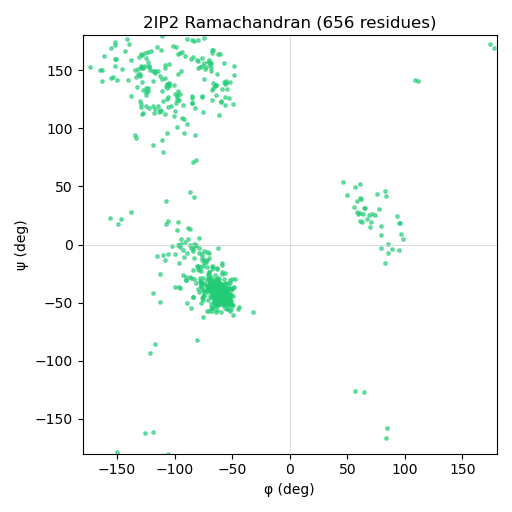R B N 1
ATOM 3454 C CA . THR B 1 111 ? -10.150 43.250 2.130 1.00 19.04 111 THR B CA 1
ATOM 3455 C C . THR B 1 111 ? -9.672 44.334 1.126 1.00 18.87 111 THR B C 1
ATOM 3456 O O . THR B 1 111 ? -9.435 45.478 1.534 1.00 19.07 111 THR B O 1
ATOM 3460 N N . PRO B 1 112 ? -9.565 44.013 -0.191 1.00 18.57 112 PRO B N 1
ATOM 3461 C CA . PRO B 1 112 ? -9.164 45.134 -1.106 1.00 19.71 112 PRO B CA 1
ATOM 3462 C C . PRO B 1 112 ? -10.297 46.000 -1.628 1.00 19.99 112 PRO B C 1
ATOM 3463 O O . PRO B 1 112 ? -10.305 46.387 -2.839 1.00 20.79 112 PRO B O 1
ATOM 3467 N N . ALA B 1 113 ? -11.211 46.390 -0.752 1.00 19.47 113 ALA B N 1
ATOM 3468 C CA . ALA B 1 113 ? -12.388 47.123 -1.146 1.00 20.73 113 ALA B CA 1
ATOM 3469 C C . ALA B 1 113 ? -11.990 48.509 -1.776 1.00 20.15 113 ALA B C 1
ATOM 3470 O O . ALA B 1 113 ? -12.664 48.985 -2.665 1.00 19.43 113 ALA B O 1
ATOM 3472 N N . CYS B 1 114 ? -10.945 49.156 -1.224 1.00 21.48 114 CYS B N 1
ATOM 3473 C CA . CYS B 1 114 ? -10.477 50.432 -1.758 1.00 22.35 114 CYS B CA 1
ATOM 3474 C C . CYS B 1 114 ? -10.038 50.295 -3.234 1.00 22.02 114 CYS B C 1
ATOM 3475 O O . CYS B 1 114 ? -10.549 51.011 -4.108 1.00 21.97 114 CYS B O 1
ATOM 3478 N N . GLU B 1 115 ? -9.074 49.419 -3.516 1.00 22.56 115 GLU B N 1
ATOM 3479 C CA . GLU B 1 115 ? -8.639 49.236 -4.906 1.00 23.31 115 GLU B CA 1
ATOM 3480 C C . GLU B 1 115 ? -9.794 48.797 -5.850 1.00 23.59 115 GLU B C 1
ATOM 3481 O O . GLU B 1 115 ? -9.816 49.159 -7.044 1.00 24.77 115 GLU B O 1
ATOM 3492 N N . ALA B 1 116 ? -10.712 47.978 -5.337 1.00 21.33 116 ALA B N 1
ATOM 3493 C CA . ALA B 1 116 ? -11.907 47.508 -6.093 1.00 22.76 116 ALA B CA 1
ATOM 3494 C C . ALA B 1 116 ? -12.820 48.666 -6.493 1.00 21.81 116 ALA B C 1
ATOM 3495 O O . ALA B 1 116 ? -13.223 48.793 -7.671 1.00 21.56 116 ALA B O 1
ATOM 3497 N N . LEU B 1 117 ? -13.082 49.544 -5.545 1.00 21.42 117 LEU B N 1
ATOM 3498 C CA . LEU B 1 117 ? -14.011 50.657 -5.778 1.00 24.29 117 LEU B CA 1
ATOM 3499 C C . LEU B 1 117 ? -13.353 51.698 -6.685 1.00 24.19 117 LEU B C 1
ATOM 3500 O O . LEU B 1 117 ? -14.026 52.300 -7.527 1.00 25.53 117 LEU B O 1
ATOM 3505 N N . LEU B 1 118 ? -12.039 51.875 -6.535 1.00 24.97 118 LEU B N 1
ATOM 3506 C CA . LEU B 1 118 ? -11.274 52.721 -7.492 1.00 24.41 118 LEU B CA 1
ATOM 3507 C C . LEU B 1 118 ? -11.196 52.151 -8.919 1.00 25.03 118 LEU B C 1
ATOM 3508 O O . LEU B 1 118 ? -11.531 52.854 -9.902 1.00 28.19 118 LEU B O 1
ATOM 3513 N N . SER B 1 119 ? -10.721 50.905 -9.068 1.00 24.75 119 SER B N 1
ATOM 3514 C CA . SER B 1 119 ? -10.460 50.291 -10.369 1.00 25.17 119 SER B CA 1
ATOM 3515 C C . SER B 1 119 ? -11.703 49.776 -11.098 1.00 25.02 119 SER B C 1
ATOM 3516 O O . SER B 1 119 ? -11.699 49.695 -12.336 1.00 25.20 119 SER B O 1
ATOM 3519 N N . GLY B 1 120 ? -12.734 49.375 -10.355 1.00 25.09 120 GLY B N 1
ATOM 3520 C CA . GLY B 1 120 ? -13.858 48.664 -10.918 1.00 23.92 120 GLY B CA 1
ATOM 3521 C C . GLY B 1 120 ? -13.696 47.158 -11.036 1.00 24.01 120 GLY B C 1
ATOM 3522 O O . GLY B 1 120 ? -14.630 46.472 -11.452 1.00 23.69 120 GLY B O 1
ATOM 3523 N N . THR B 1 121 ? -12.562 46.627 -10.606 1.00 23.08 121 THR B N 1
ATOM 3524 C CA . THR B 1 121 ? -12.417 45.163 -10.505 1.00 23.07 121 THR B CA 1
ATOM 3525 C C . THR B 1 121 ? -12.985 44.721 -9.157 1.00 22.96 121 THR B C 1
ATOM 3526 O O . THR B 1 121 ? -12.575 45.248 -8.125 1.00 23.30 121 THR B O 1
ATOM 3530 N N . PRO B 1 122 ? -13.984 43.829 -9.153 1.00 22.35 122 PRO B N 1
ATOM 3531 C CA . PRO B 1 122 ? -14.546 43.366 -7.860 1.00 21.69 122 PRO B CA 1
ATOM 3532 C C . PRO B 1 122 ? -13.437 42.934 -6.857 1.00 20.90 122 PRO B C 1
ATOM 3533 O O . PRO B 1 122 ? -12.374 42.376 -7.265 1.00 20.78 122 PRO B O 1
ATOM 3537 N N . GLY B 1 123 ? -13.667 43.179 -5.549 1.00 21.41 123 GLY B N 1
ATOM 3538 C CA . GLY B 1 123 ? -12.669 42.805 -4.545 1.00 21.67 123 GLY B CA 1
ATOM 3539 C C . GLY B 1 123 ? -12.480 41.313 -4.588 1.00 20.04 123 GLY B C 1
ATOM 3540 O O . GLY B 1 123 ? -11.374 40.807 -4.342 1.00 20.15 123 GLY B O 1
ATOM 3541 N N . PHE B 1 124 ? -13.562 40.589 -4.880 1.00 20.64 124 PHE B N 1
ATOM 3542 C CA . PHE B 1 124 ? -13.464 39.110 -4.999 1.00 20.12 124 PHE B CA 1
ATOM 3543 C C . PHE B 1 124 ? -12.352 38.726 -6.025 1.00 21.08 124 PHE B C 1
ATOM 3544 O O . PHE B 1 124 ? -11.443 37.878 -5.781 1.00 19.72 124 PHE B O 1
ATOM 3552 N N . GLU B 1 125 ? -12.415 39.382 -7.170 1.00 22.12 125 GLU B N 1
ATOM 3553 C CA . GLU B 1 125 ? -11.514 39.022 -8.274 1.00 22.73 125 GLU B CA 1
ATOM 3554 C C . GLU B 1 125 ? -10.071 39.441 -7.919 1.00 22.16 125 GLU B C 1
ATOM 3555 O O . GLU B 1 125 ? -9.088 38.753 -8.244 1.00 22.75 125 GLU B O 1
ATOM 3561 N N . LEU B 1 126 ? -9.936 40.574 -7.240 1.00 21.71 126 LEU B N 1
ATOM 3562 C CA . LEU B 1 126 ? -8.658 41.017 -6.787 1.00 20.73 126 LEU B CA 1
ATOM 3563 C C . LEU B 1 126 ? -8.048 40.034 -5.775 1.00 22.32 126 LEU B C 1
ATOM 3564 O O . LEU B 1 126 ? -6.812 39.773 -5.782 1.00 21.06 126 LEU B O 1
ATOM 3569 N N . ALA B 1 127 ? -8.919 39.503 -4.912 1.00 20.43 127 ALA B N 1
ATOM 3570 C CA . ALA B 1 127 ? -8.476 38.657 -3.797 1.00 21.98 127 ALA B CA 1
ATOM 3571 C C . ALA B 1 127 ? -8.139 37.270 -4.319 1.00 21.15 127 ALA B C 1
ATOM 3572 O O . ALA B 1 127 ? -7.203 36.639 -3.814 1.00 23.70 127 ALA B O 1
ATOM 3574 N N . PHE B 1 128 ? -8.888 36.782 -5.313 1.00 22.70 128 PHE B N 1
ATOM 3575 C CA . PHE B 1 128 ? -8.760 35.355 -5.757 1.00 24.01 128 PHE B CA 1
ATOM 3576 C C . PHE B 1 128 ? -8.237 35.149 -7.214 1.00 26.15 128 PHE B C 1
ATOM 3577 O O . PHE B 1 128 ? -8.012 33.997 -7.634 1.00 25.61 128 PHE B O 1
ATOM 3585 N N . GLY B 1 129 ? -8.150 36.242 -7.982 1.00 26.77 129 GLY B N 1
ATOM 3586 C CA . GLY B 1 129 ? -7.568 36.194 -9.339 1.00 27.56 129 GLY B CA 1
ATOM 3587 C C . GLY B 1 129 ? -8.439 35.677 -10.465 1.00 29.49 129 GLY B C 1
ATOM 3588 O O . GLY B 1 129 ? -7.937 35.422 -11.574 1.00 29.24 129 GLY B O 1
ATOM 3589 N N . GLU B 1 130 ? -9.747 35.600 -10.241 1.00 27.31 130 GLU B N 1
ATOM 3590 C CA . GLU B 1 130 ? -10.701 35.165 -11.245 1.00 28.49 130 GLU B CA 1
ATOM 3591 C C . GLU B 1 130 ? -12.060 35.670 -10.770 1.00 26.55 130 GLU B C 1
ATOM 3592 O O . GLU B 1 130 ? -12.229 35.943 -9.588 1.00 25.37 130 GLU B O 1
ATOM 3598 N N . ASP B 1 131 ? -13.020 35.728 -11.669 1.00 26.95 131 ASP B N 1
ATOM 3599 C CA . ASP B 1 131 ? -14.342 36.180 -11.234 1.00 28.14 131 ASP B CA 1
ATOM 3600 C C . ASP B 1 131 ? -14.963 35.102 -10.372 1.00 27.49 131 ASP B C 1
ATOM 3601 O O . ASP B 1 131 ? -14.595 33.914 -10.450 1.00 26.15 131 ASP B O 1
ATOM 3606 N N . PHE B 1 132 ? -15.914 35.525 -9.534 1.00 27.01 132 PHE B N 1
ATOM 3607 C CA . PHE B 1 132 ? -16.704 34.647 -8.694 1.00 27.19 132 PHE B CA 1
ATOM 3608 C C . PHE B 1 132 ? -17.239 33.368 -9.338 1.00 27.37 132 PHE B C 1
ATOM 3609 O O . PHE B 1 132 ? -17.056 32.298 -8.807 1.00 27.05 132 PHE B O 1
ATOM 3617 N N . TYR B 1 133 ? -17.944 33.468 -10.466 1.00 28.68 133 TYR B N 1
ATOM 3618 C CA . TYR B 1 133 ? -18.578 32.270 -11.015 1.00 30.00 133 TYR B CA 1
ATOM 3619 C C . TYR B 1 133 ? -17.515 31.271 -11.535 1.00 29.95 133 TYR B C 1
ATOM 3620 O O . TYR B 1 133 ? -17.654 30.052 -11.339 1.00 29.66 133 TYR B O 1
ATOM 3629 N N . SER B 1 134 ? -16.421 31.833 -12.066 1.00 29.52 134 SER B N 1
ATOM 3630 C CA . SER B 1 134 ? -15.232 31.042 -12.382 1.00 29.49 134 SER B CA 1
ATOM 3631 C C . SER B 1 134 ? -14.646 30.306 -11.202 1.00 28.52 134 SER B C 1
ATOM 3632 O O . SER B 1 134 ? -14.355 29.099 -11.300 1.00 28.45 134 SER B O 1
ATOM 3635 N N . TYR B 1 135 ? -14.471 31.031 -10.084 1.00 27.07 135 TYR B N 1
ATOM 3636 C CA . TYR B 1 135 ? -14.052 30.439 -8.818 1.00 25.41 135 TYR B CA 1
ATOM 3637 C C . TYR B 1 135 ? -14.909 29.257 -8.330 1.00 25.77 135 TYR B C 1
ATOM 3638 O O . TYR B 1 135 ? -14.374 28.231 -7.942 1.00 23.47 135 TYR B O 1
ATOM 3647 N N . LEU B 1 136 ? -16.221 29.399 -8.329 1.00 25.66 136 LEU B N 1
ATOM 3648 C CA . LEU B 1 136 ? -17.061 28.277 -7.926 1.00 29.82 136 LEU B CA 1
ATOM 3649 C C . LEU B 1 136 ? -16.821 27.005 -8.731 1.00 30.15 136 LEU B C 1
ATOM 3650 O O . LEU B 1 136 ? -16.962 25.924 -8.179 1.00 31.25 136 LEU B O 1
ATOM 3655 N N . LYS B 1 137 ? -16.498 27.131 -10.021 1.00 32.45 137 LYS B N 1
ATOM 3656 C CA . LYS B 1 137 ? -16.149 25.966 -10.867 1.00 35.17 137 LYS B CA 1
ATOM 3657 C C . LYS B 1 137 ? -14.716 25.496 -10.675 1.00 36.91 137 LYS B C 1
ATOM 3658 O O . LYS B 1 137 ? -14.468 24.275 -10.668 1.00 37.36 137 LYS B O 1
ATOM 3664 N N . ARG B 1 138 ? -13.782 26.436 -10.503 1.00 37.46 138 ARG B N 1
ATOM 3665 C CA . ARG B 1 138 ? -12.360 26.042 -10.397 1.00 40.31 138 ARG B CA 1
ATOM 3666 C C . ARG B 1 138 ? -12.063 25.448 -9.038 1.00 40.78 138 ARG B C 1
ATOM 3667 O O . ARG B 1 138 ? -11.692 24.262 -8.927 1.00 41.76 138 ARG B O 1
ATOM 3675 N N . CYS B 1 139 ? -12.241 26.293 -8.007 1.00 40.71 139 CYS B N 1
ATOM 3676 C CA . CYS B 1 139 ? -11.748 26.014 -6.664 1.00 40.12 139 CYS B CA 1
ATOM 3677 C C . CYS B 1 139 ? -12.580 24.843 -6.170 1.00 39.73 139 CYS B C 1
ATOM 3678 O O . CYS B 1 139 ? -13.799 24.925 -6.187 1.00 39.90 139 CYS B O 1
ATOM 3681 N N . PRO B 1 140 ? -11.901 23.746 -5.753 1.00 39.77 140 PRO B N 1
ATOM 3682 C CA . PRO B 1 140 ? -12.500 22.462 -5.305 1.00 39.18 140 PRO B CA 1
ATOM 3683 C C . PRO B 1 140 ? -13.411 22.717 -4.105 1.00 38.00 140 PRO B C 1
ATOM 3684 O O . PRO B 1 140 ? -12.941 23.335 -3.147 1.00 37.90 140 PRO B O 1
ATOM 3688 N N . ASP B 1 141 ? -14.709 22.329 -4.210 1.00 37.03 141 ASP B N 1
ATOM 3689 C CA . ASP B 1 141 ? -15.664 22.328 -3.093 1.00 35.70 141 ASP B CA 1
ATOM 3690 C C . ASP B 1 141 ? -16.338 23.688 -2.876 1.00 35.17 141 ASP B C 1
ATOM 3691 O O . ASP B 1 141 ? -17.234 23.815 -2.022 1.00 32.98 141 ASP B O 1
ATOM 3696 N N . ALA B 1 142 ? -15.865 24.710 -3.604 1.00 33.50 142 ALA B N 1
ATOM 3697 C CA . ALA B 1 142 ? -16.345 26.076 -3.337 1.00 33.24 142 ALA B CA 1
ATOM 3698 C C . ALA B 1 142 ? -17.830 26.152 -3.713 1.00 32.75 142 ALA B C 1
ATOM 3699 O O . ALA B 1 142 ? -18.652 26.766 -2.998 1.00 30.92 142 ALA B O 1
ATOM 3701 N N . GLY B 1 143 ? -18.156 25.517 -4.844 1.00 31.96 143 GLY B N 1
ATOM 3702 C CA . GLY B 1 143 ? -19.507 25.464 -5.368 1.00 32.09 143 GLY B CA 1
ATOM 3703 C C . GLY B 1 143 ? -20.491 24.851 -4.377 1.00 30.16 143 GLY B C 1
ATOM 3704 O O . GLY B 1 143 ? -21.588 25.412 -4.137 1.00 28.90 143 GLY B O 1
ATOM 3705 N N . ARG B 1 144 ? -20.085 23.713 -3.823 1.00 29.98 144 ARG B N 1
ATOM 3706 C CA . ARG B 1 144 ? -20.865 22.998 -2.836 1.00 31.17 144 ARG B CA 1
ATOM 3707 C C . ARG B 1 144 ? -21.130 23.856 -1.608 1.00 30.61 144 ARG B C 1
ATOM 3708 O O . ARG B 1 144 ? -22.273 23.984 -1.175 1.00 29.75 144 ARG B O 1
ATOM 3716 N N . ARG B 1 145 ? -20.073 24.472 -1.080 1.00 29.78 145 ARG B N 1
ATOM 3717 C CA . ARG B 1 145 ? -20.194 25.377 0.050 1.00 30.94 145 ARG B CA 1
ATOM 3718 C C . ARG B 1 145 ? -21.082 26.614 -0.299 1.00 28.82 145 ARG B C 1
ATOM 3719 O O . ARG B 1 145 ? -21.937 27.065 0.505 1.00 29.11 145 ARG B O 1
ATOM 3727 N N . PHE B 1 146 ? -20.958 27.093 -1.529 1.00 28.76 146 PHE B N 1
ATOM 3728 C CA . PHE B 1 146 ? -21.767 28.273 -1.873 1.00 27.36 146 PHE B CA 1
ATOM 3729 C C . PHE B 1 146 ? -23.282 27.962 -1.964 1.00 28.31 146 PHE B C 1
ATOM 3730 O O . PHE B 1 146 ? -24.100 28.778 -1.562 1.00 26.42 146 PHE B O 1
ATOM 3738 N N . LEU B 1 147 ? -23.617 26.790 -2.498 1.00 28.53 147 LEU B N 1
ATOM 3739 C CA . LEU B 1 147 ? -24.997 26.372 -2.552 1.00 29.52 147 LEU B CA 1
ATOM 3740 C C . LEU B 1 147 ? -25.533 26.246 -1.096 1.00 28.78 147 LEU B C 1
ATOM 3741 O O . LEU B 1 147 ? -26.638 26.634 -0.828 1.00 28.70 147 LEU B O 1
ATOM 3746 N N . LEU B 1 148 ? -24.728 25.718 -0.186 1.00 30.10 148 LEU B N 1
ATOM 3747 C CA . LEU B 1 148 ? -25.133 25.635 1.246 1.00 30.66 148 LEU B CA 1
ATOM 3748 C C . LEU B 1 148 ? -25.354 27.045 1.830 1.00 30.10 148 LEU B C 1
ATOM 3749 O O . LEU B 1 148 ? -26.313 27.271 2.593 1.00 30.32 148 LEU B O 1
ATOM 3754 N N . ALA B 1 149 ? -24.468 27.980 1.482 1.00 28.91 149 ALA B N 1
ATOM 3755 C CA . ALA B 1 149 ? -24.590 29.387 1.877 1.00 27.71 149 ALA B CA 1
ATOM 3756 C C . ALA B 1 149 ? -25.897 29.982 1.371 1.00 29.97 149 ALA B C 1
ATOM 3757 O O . ALA B 1 149 ? -26.596 30.706 2.078 1.00 31.46 149 ALA B O 1
ATOM 3759 N N . MET B 1 150 ? -26.218 29.696 0.114 1.00 29.57 150 MET B N 1
ATOM 3760 C CA . MET B 1 150 ? -27.400 30.263 -0.518 1.00 32.11 150 MET B CA 1
ATOM 3761 C C . MET B 1 150 ? -28.716 29.720 0.054 1.00 34.10 150 MET B C 1
ATOM 3762 O O . MET B 1 150 ? -29.736 30.406 -0.017 1.00 34.22 150 MET B O 1
ATOM 3767 N N . LYS B 1 151 ? -28.710 28.492 0.583 1.00 37.15 151 LYS B N 1
ATOM 3768 C CA . LYS B 1 151 ? -29.898 27.955 1.279 1.00 40.36 151 LYS B CA 1
ATOM 3769 C C . LYS B 1 151 ? -30.455 28.938 2.356 1.00 41.27 151 LYS B C 1
ATOM 3770 O O . LYS B 1 151 ? -31.668 28.965 2.629 1.00 40.42 151 LYS B O 1
ATOM 3776 N N . ALA B 1 152 ? -29.570 29.750 2.946 1.00 43.47 152 ALA B N 1
ATOM 3777 C CA . ALA B 1 152 ? -29.982 30.830 3.835 1.00 44.90 152 ALA B CA 1
ATOM 3778 C C . ALA B 1 152 ? -31.076 31.704 3.259 1.00 46.01 152 ALA B C 1
ATOM 3779 O O . ALA B 1 152 ? -31.977 32.096 3.992 1.00 46.62 152 ALA B O 1
ATOM 3781 N N . SER B 1 153 ? -31.041 31.973 1.956 1.00 46.69 153 SER B N 1
ATOM 3782 C CA . SER B 1 153 ? -32.120 32.720 1.320 1.00 48.24 153 SER B CA 1
ATOM 3783 C C . SER B 1 153 ? -33.392 31.894 1.023 1.00 48.44 153 SER B C 1
ATOM 3784 O O . SER B 1 153 ? -34.333 32.394 0.426 1.00 48.58 153 SER B O 1
ATOM 3787 N N . ASN B 1 154 ? -33.441 30.632 1.461 1.00 47.93 154 ASN B N 1
ATOM 3788 C CA . ASN B 1 154 ? -34.728 29.911 1.426 1.00 47.70 154 ASN B CA 1
ATOM 3789 C C . ASN B 1 154 ? -35.735 30.607 2.332 1.00 47.70 154 ASN B C 1
ATOM 3790 O O . ASN B 1 154 ? -36.899 30.223 2.416 1.00 47.94 154 ASN B O 1
ATOM 3795 N N . LEU B 1 155 ? -35.238 31.646 3.002 1.00 46.49 155 LEU B N 1
ATOM 3796 C CA . LEU B 1 155 ? -36.031 32.485 3.834 1.00 45.31 155 LEU B CA 1
ATOM 3797 C C . LEU B 1 155 ? -37.064 33.195 2.941 1.00 43.14 155 LEU B C 1
ATOM 3798 O O . LEU B 1 155 ? -38.262 33.015 3.149 1.00 43.93 155 LEU B O 1
ATOM 3803 N N . ALA B 1 156 ? -36.619 33.937 1.937 1.00 40.20 156 ALA B N 1
ATOM 3804 C CA . ALA B 1 156 ? -37.565 34.593 1.018 1.00 38.18 156 ALA B CA 1
ATOM 3805 C C . ALA B 1 156 ? -38.414 33.552 0.280 1.00 36.43 156 ALA B C 1
ATOM 3806 O O . ALA B 1 156 ? -39.607 33.754 0.064 1.00 36.00 156 ALA B O 1
ATOM 3808 N N . PHE B 1 157 ? -37.793 32.445 -0.136 1.00 34.27 157 PHE B N 1
ATOM 3809 C CA . PHE B 1 157 ? -38.485 31.481 -0.999 1.00 31.83 157 PHE B CA 1
ATOM 3810 C C . PHE B 1 157 ? -39.599 30.790 -0.260 1.00 31.58 157 PHE B C 1
ATOM 3811 O O . PHE B 1 157 ? -40.608 30.472 -0.872 1.00 31.55 157 PHE B O 1
ATOM 3819 N N . HIS B 1 158 ? -39.425 30.557 1.046 1.00 31.59 158 HIS B N 1
ATOM 3820 C CA . HIS B 1 158 ? -40.454 29.902 1.838 1.00 31.68 158 HIS B CA 1
ATOM 3821 C C . HIS B 1 158 ? -41.685 30.803 1.960 1.00 31.15 158 HIS B C 1
ATOM 3822 O O . HIS B 1 158 ? -42.752 30.290 2.160 1.00 31.58 158 HIS B O 1
ATOM 3829 N N . GLU B 1 159 ? -41.520 32.107 1.763 1.00 29.79 159 GLU B N 1
ATOM 3830 C CA . GLU B 1 159 ? -42.630 33.039 1.914 1.00 30.62 159 GLU B CA 1
ATOM 3831 C C . GLU B 1 159 ? -43.514 33.079 0.679 1.00 28.78 159 GLU B C 1
ATOM 3832 O O . GLU B 1 159 ? -44.734 33.279 0.763 1.00 29.51 159 GLU B O 1
ATOM 3838 N N . ILE B 1 160 ? -42.895 32.900 -0.481 1.00 27.92 160 ILE B N 1
ATOM 3839 C CA . ILE B 1 160 ? -43.609 32.998 -1.765 1.00 26.65 160 ILE B CA 1
ATOM 3840 C C . ILE B 1 160 ? -44.909 32.169 -1.790 1.00 25.53 160 ILE B C 1
ATOM 3841 O O . ILE B 1 160 ? -45.986 32.723 -2.125 1.00 26.41 160 ILE B O 1
ATOM 3846 N N . PRO B 1 161 ? -44.851 30.857 -1.440 1.00 24.15 161 PRO B N 1
ATOM 3847 C CA . PRO B 1 161 ? -46.079 30.086 -1.515 1.00 25.43 161 PRO B CA 1
ATOM 3848 C C . PRO B 1 161 ? -47.069 30.413 -0.352 1.00 27.52 161 PRO B C 1
ATOM 3849 O O . PRO B 1 161 ? -48.187 29.869 -0.322 1.00 27.21 161 PRO B O 1
ATOM 3853 N N . ARG B 1 162 ? -46.635 31.243 0.607 1.00 27.97 162 ARG B N 1
ATOM 3854 C CA . ARG B 1 162 ? -47.557 31.790 1.649 1.00 30.62 162 ARG B CA 1
ATOM 3855 C C . ARG B 1 162 ? -48.250 33.067 1.148 1.00 29.90 162 ARG B C 1
ATOM 3856 O O . ARG B 1 162 ? -49.372 33.377 1.568 1.00 31.83 162 ARG B O 1
ATOM 3864 N N . LEU B 1 163 ? -47.605 33.801 0.255 1.00 28.82 163 LEU B N 1
ATOM 3865 C CA . LEU B 1 163 ? -48.147 35.020 -0.348 1.00 29.54 163 LEU B CA 1
ATOM 3866 C C . LEU B 1 163 ? -48.937 34.766 -1.645 1.00 28.95 163 LEU B C 1
ATOM 3867 O O . LEU B 1 163 ? -49.884 35.499 -1.954 1.00 31.23 163 LEU B O 1
ATOM 3872 N N . LEU B 1 164 ? -48.547 33.735 -2.373 1.00 27.38 164 LEU B N 1
ATOM 3873 C CA . LEU B 1 164 ? -49.080 33.476 -3.694 1.00 29.41 164 LEU B CA 1
ATOM 3874 C C . LEU B 1 164 ? -49.738 32.160 -3.611 1.00 29.44 164 LEU B C 1
ATOM 3875 O O . LEU B 1 164 ? -49.231 31.248 -2.959 1.00 31.58 164 LEU B O 1
ATOM 3880 N N . ASP B 1 165 ? -50.883 32.034 -4.280 1.00 28.73 165 ASP B N 1
ATOM 3881 C CA . ASP B 1 165 ? -51.649 30.831 -4.203 1.00 28.43 165 ASP B CA 1
ATOM 3882 C C . ASP B 1 165 ? -51.277 29.837 -5.337 1.00 27.64 165 ASP B C 1
ATOM 3883 O O . ASP B 1 165 ? -51.591 30.107 -6.507 1.00 28.27 165 ASP B O 1
ATOM 3888 N N . PHE B 1 166 ? -50.597 28.748 -4.997 1.00 26.26 166 PHE B N 1
ATOM 3889 C CA . PHE B 1 166 ? -50.181 27.722 -5.994 1.00 26.22 166 PHE B CA 1
ATOM 3890 C C . PHE B 1 166 ? -51.124 26.529 -6.070 1.00 26.23 166 PHE B C 1
ATOM 3891 O O . PHE B 1 166 ? -50.896 25.562 -6.814 1.00 26.28 166 PHE B O 1
ATOM 3899 N N . ARG B 1 167 ? -52.170 26.547 -5.241 1.00 27.76 167 ARG B N 1
ATOM 3900 C CA . ARG B 1 167 ? -53.059 25.392 -5.176 1.00 27.91 167 ARG B CA 1
ATOM 3901 C C . ARG B 1 167 ? -53.614 25.065 -6.548 1.00 27.88 167 ARG B C 1
ATOM 3902 O O . ARG B 1 167 ? -54.242 25.909 -7.215 1.00 27.60 167 ARG B O 1
ATOM 3910 N N . GLY B 1 168 ? -53.322 23.850 -6.987 1.00 28.30 168 GLY B N 1
ATOM 3911 C CA . GLY B 1 168 ? -53.801 23.381 -8.309 1.00 28.46 168 GLY B CA 1
ATOM 3912 C C . GLY B 1 168 ? -53.262 24.177 -9.489 1.00 28.07 168 GLY B C 1
ATOM 3913 O O . GLY B 1 168 ? -53.821 24.118 -10.560 1.00 29.24 168 GLY B O 1
ATOM 3914 N N . ARG B 1 169 ? -52.160 24.903 -9.301 1.00 26.81 169 ARG B N 1
ATOM 3915 C CA . ARG B 1 169 ? -51.569 25.698 -10.382 1.00 26.16 169 ARG B CA 1
ATOM 3916 C C . ARG B 1 169 ? -50.316 25.078 -10.975 1.00 25.33 169 ARG B C 1
ATOM 3917 O O . ARG B 1 169 ? -49.665 24.253 -10.352 1.00 25.27 169 ARG B O 1
ATOM 3925 N N . SER B 1 170 ? -50.012 25.427 -12.219 1.00 26.04 170 SER B N 1
ATOM 3926 C CA . SER B 1 170 ? -48.714 25.016 -12.782 1.00 26.07 170 SER B CA 1
ATOM 3927 C C . SER B 1 170 ? -47.828 26.260 -12.864 1.00 24.22 170 SER B C 1
ATOM 3928 O O . SER B 1 170 ? -48.301 27.329 -13.198 1.00 26.55 170 SER B O 1
ATOM 3931 N N . PHE B 1 171 ? -46.579 26.119 -12.480 1.00 21.38 171 PHE B N 1
ATOM 3932 C CA . PHE B 1 171 ? -45.685 27.227 -12.524 1.00 20.84 171 PHE B CA 1
ATOM 3933 C C . PHE B 1 171 ? -44.473 26.826 -13.364 1.00 20.71 171 PHE B C 1
ATOM 3934 O O . PHE B 1 171 ? -44.198 25.616 -13.566 1.00 20.28 171 PHE B O 1
ATOM 3942 N N . VAL B 1 172 ? -43.790 27.858 -13.822 1.00 20.99 172 VAL B N 1
ATOM 3943 C CA . VAL B 1 172 ? -42.552 27.720 -14.566 1.00 21.99 172 VAL B CA 1
ATOM 3944 C C . VAL B 1 172 ? -41.442 28.527 -13.895 1.00 23.31 172 VAL B C 1
ATOM 3945 O O . VAL B 1 172 ? -41.566 29.747 -13.779 1.00 23.71 172 VAL B O 1
ATOM 3949 N N . ASP B 1 173 ? -40.352 27.867 -13.453 1.00 22.82 173 ASP B N 1
ATOM 3950 C CA . ASP B 1 173 ? -39.252 28.532 -12.773 1.00 24.52 173 ASP B CA 1
ATOM 3951 C C . ASP B 1 173 ? -38.217 28.739 -13.883 1.00 27.05 173 ASP B C 1
ATOM 3952 O O . ASP B 1 173 ? -37.502 27.792 -14.210 1.00 27.57 173 ASP B O 1
ATOM 3957 N N . VAL B 1 174 ? -38.145 29.970 -14.430 1.00 27.71 174 VAL B N 1
ATOM 3958 C CA . VAL B 1 174 ? -37.318 30.258 -15.584 1.00 30.63 174 VAL B CA 1
ATOM 3959 C C . VAL B 1 174 ? -35.879 30.549 -15.111 1.00 31.97 174 VAL B C 1
ATOM 3960 O O . VAL B 1 174 ? -35.645 31.372 -14.225 1.00 33.20 174 VAL B O 1
ATOM 3964 N N . GLY B 1 175 ? -34.900 29.876 -15.665 1.00 35.07 175 GLY B N 1
ATOM 3965 C CA . GLY B 1 175 ? -33.539 29.978 -15.079 1.00 34.51 175 GLY B CA 1
ATOM 3966 C C . GLY B 1 175 ? -33.407 29.503 -13.650 1.00 35.00 175 GLY B C 1
ATOM 3967 O O . GLY B 1 175 ? -32.859 30.220 -12.809 1.00 37.16 175 GLY B O 1
ATOM 3968 N N . GLY B 1 176 ? -33.853 28.290 -13.346 1.00 35.30 176 GLY B N 1
ATOM 3969 C CA . GLY B 1 176 ? -33.910 27.813 -11.929 1.00 33.94 176 GLY B CA 1
ATOM 3970 C C . GLY B 1 176 ? -32.688 27.452 -11.088 1.00 34.15 176 GLY B C 1
ATOM 3971 O O . GLY B 1 176 ? -32.799 27.236 -9.812 1.00 34.17 176 GLY B O 1
ATOM 3972 N N . GLY B 1 177 ? -31.522 27.303 -11.741 1.00 33.09 177 GLY B N 1
ATOM 3973 C CA . GLY B 1 177 ? -30.314 26.891 -11.022 1.00 30.74 177 GLY B CA 1
ATOM 3974 C C . GLY B 1 177 ? -30.490 25.574 -10.281 1.00 30.67 177 GLY B C 1
ATOM 3975 O O . GLY B 1 177 ? -30.929 24.607 -10.883 1.00 30.65 177 GLY B O 1
ATOM 3976 N N . SER B 1 178 ? -30.200 25.541 -8.971 1.00 29.47 178 SER B N 1
ATOM 3977 C CA . SER B 1 178 ? -30.253 24.303 -8.212 1.00 29.54 178 SER B CA 1
ATOM 3978 C C . SER B 1 178 ? -31.688 23.842 -7.909 1.00 28.77 178 SER B C 1
ATOM 3979 O O . SER B 1 178 ? -31.905 22.692 -7.510 1.00 28.68 178 SER B O 1
ATOM 3982 N N . GLY B 1 179 ? -32.640 24.750 -8.078 1.00 27.25 179 GLY B N 1
ATOM 3983 C CA . GLY B 1 179 ? -34.068 24.397 -7.899 1.00 26.94 179 GLY B CA 1
ATOM 3984 C C . GLY B 1 179 ? -34.632 24.704 -6.521 1.00 26.11 179 GLY B C 1
ATOM 3985 O O . GLY B 1 179 ? -35.726 24.196 -6.145 1.00 25.41 179 GLY B O 1
ATOM 3986 N N . GLU B 1 180 ? -33.954 25.569 -5.753 1.00 25.81 180 GLU B N 1
ATOM 3987 C CA . GLU B 1 180 ? -34.473 25.794 -4.382 1.00 26.23 180 GLU B CA 1
ATOM 3988 C C . GLU B 1 180 ? -35.879 26.440 -4.307 1.00 25.33 180 GLU B C 1
ATOM 3989 O O . GLU B 1 180 ? -36.658 26.135 -3.396 1.00 24.81 180 GLU B O 1
ATOM 3995 N N . LEU B 1 181 ? -36.156 27.371 -5.217 1.00 24.79 181 LEU B N 1
ATOM 3996 C CA . LEU B 1 181 ? -37.468 28.037 -5.213 1.00 23.18 181 LEU B CA 1
ATOM 3997 C C . LEU B 1 181 ? -38.570 27.049 -5.617 1.00 23.97 181 LEU B C 1
ATOM 3998 O O . LEU B 1 181 ? -39.616 26.959 -4.925 1.00 23.39 181 LEU B O 1
ATOM 4003 N N . THR B 1 182 ? -38.312 26.280 -6.677 1.00 22.47 182 THR B N 1
ATOM 4004 C CA . THR B 1 182 ? -39.239 25.172 -7.101 1.00 22.67 182 THR B CA 1
ATOM 4005 C C . THR B 1 182 ? -39.483 24.200 -5.966 1.00 22.93 182 THR B C 1
ATOM 4006 O O . THR B 1 182 ? -40.615 23.878 -5.632 1.00 22.27 182 THR B O 1
ATOM 4010 N N . LYS B 1 183 ? -38.400 23.786 -5.331 1.00 22.56 183 LYS B N 1
ATOM 4011 C CA . LYS B 1 183 ? -38.476 22.913 -4.173 1.00 25.11 183 LYS B CA 1
ATOM 4012 C C . LYS B 1 183 ? -39.340 23.476 -3.041 1.00 24.40 183 LYS B C 1
ATOM 4013 O O . LYS B 1 183 ? -40.231 22.756 -2.513 1.00 24.58 183 LYS B O 1
ATOM 4019 N N . ALA B 1 184 ? -39.073 24.725 -2.645 1.00 23.49 184 ALA B N 1
ATOM 4020 C CA . ALA B 1 184 ? -39.872 25.385 -1.582 1.00 23.19 184 ALA B CA 1
ATOM 4021 C C . ALA B 1 184 ? -41.364 25.475 -1.923 1.00 23.03 184 ALA B C 1
ATOM 4022 O O . ALA B 1 184 ? -42.192 25.262 -1.032 1.00 23.28 184 ALA B O 1
ATOM 4024 N N . ILE B 1 185 ? -41.690 25.828 -3.174 1.00 21.13 185 ILE B N 1
ATOM 4025 C CA . ILE B 1 185 ? -43.095 25.935 -3.578 1.00 22.98 185 ILE B CA 1
ATOM 4026 C C . ILE B 1 185 ? -43.751 24.542 -3.429 1.00 24.22 185 ILE B C 1
ATOM 4027 O O . ILE B 1 185 ? -44.815 24.426 -2.788 1.00 24.68 185 ILE B O 1
ATOM 4032 N N . LEU B 1 186 ? -43.118 23.515 -4.036 1.00 23.81 186 LEU B N 1
ATOM 4033 C CA . LEU B 1 186 ? -43.654 22.159 -4.125 1.00 26.33 186 LEU B CA 1
ATOM 4034 C C . LEU B 1 186 ? -43.730 21.498 -2.719 1.00 27.71 186 LEU B C 1
ATOM 4035 O O . LEU B 1 186 ? -44.642 20.712 -2.458 1.00 29.30 186 LEU B O 1
ATOM 4040 N N . GLN B 1 187 ? -42.832 21.886 -1.813 1.00 28.80 187 GLN B N 1
ATOM 4041 C CA . GLN B 1 187 ? -42.897 21.378 -0.430 1.00 30.48 187 GLN B CA 1
ATOM 4042 C C . GLN B 1 187 ? -44.085 21.975 0.333 1.00 31.32 187 GLN B C 1
ATOM 4043 O O . GLN B 1 187 ? -44.773 21.267 1.102 1.00 32.30 187 GLN B O 1
ATOM 4049 N N . ALA B 1 188 ? -44.354 23.245 0.085 1.00 29.83 188 ALA B N 1
ATOM 4050 C CA . ALA B 1 188 ? -45.410 23.969 0.779 1.00 30.55 188 ALA B CA 1
ATOM 4051 C C . ALA B 1 188 ? -46.819 23.623 0.253 1.00 31.11 188 ALA B C 1
ATOM 4052 O O . ALA B 1 188 ? -47.817 23.573 0.997 1.00 30.80 188 ALA B O 1
ATOM 4054 N N . GLU B 1 189 ? -46.929 23.328 -1.035 1.00 30.47 189 GLU B N 1
ATOM 4055 C CA . GLU B 1 189 ? -48.253 23.215 -1.604 1.00 30.80 189 GLU B CA 1
ATOM 4056 C C . GLU B 1 189 ? -48.229 21.946 -2.435 1.00 31.40 189 GLU B C 1
ATOM 4057 O O . GLU B 1 189 ? -47.790 21.974 -3.545 1.00 31.30 189 GLU B O 1
ATOM 4063 N N . PRO B 1 190 ? -48.652 20.797 -1.856 1.00 33.36 190 PRO B N 1
ATOM 4064 C CA . PRO B 1 190 ? -48.669 19.513 -2.574 1.00 34.00 190 PRO B CA 1
ATOM 4065 C C . PRO B 1 190 ? -49.489 19.388 -3.860 1.00 33.59 190 PRO B C 1
ATOM 4066 O O . PRO B 1 190 ? -49.167 18.537 -4.683 1.00 33.44 190 PRO B O 1
ATOM 4070 N N . SER B 1 191 ? -50.515 20.220 -4.072 1.00 33.18 191 SER B N 1
ATOM 4071 C CA . SER B 1 191 ? -51.225 20.172 -5.357 1.00 33.01 191 SER B CA 1
ATOM 4072 C C . SER B 1 191 ? -50.570 20.993 -6.486 1.00 32.18 191 SER B C 1
ATOM 4073 O O . SER B 1 191 ? -51.089 21.032 -7.598 1.00 32.58 191 SER B O 1
ATOM 4076 N N . ALA B 1 192 ? -49.494 21.711 -6.184 1.00 31.67 192 ALA B N 1
ATOM 4077 C CA . ALA B 1 192 ? -48.861 22.574 -7.173 1.00 29.56 192 ALA B CA 1
ATOM 4078 C C . ALA B 1 192 ? -48.013 21.654 -8.047 1.00 30.29 192 ALA B C 1
ATOM 4079 O O . ALA B 1 192 ? -47.630 20.617 -7.591 1.00 29.43 192 ALA B O 1
ATOM 4081 N N . ARG B 1 193 ? -47.791 22.030 -9.303 1.00 29.79 193 ARG B N 1
ATOM 4082 C CA . ARG B 1 193 ? -46.887 21.326 -10.207 1.00 31.53 193 ARG B CA 1
ATOM 4083 C C . ARG B 1 193 ? -46.010 22.370 -10.900 1.00 29.24 193 ARG B C 1
ATOM 4084 O O . ARG B 1 193 ? -46.463 23.467 -11.252 1.00 27.34 193 ARG B O 1
ATOM 4092 N N . GLY B 1 194 ? -44.760 21.988 -11.120 1.00 27.24 194 GLY B N 1
ATOM 4093 C CA . GLY B 1 194 ? -43.825 22.926 -11.697 1.00 25.77 194 GLY B CA 1
ATOM 4094 C C . GLY B 1 194 ? -43.025 22.394 -12.871 1.00 26.36 194 GLY B C 1
ATOM 4095 O O . GLY B 1 194 ? -42.924 21.172 -13.080 1.00 25.75 194 GLY B O 1
ATOM 4096 N N . VAL B 1 195 ? -42.470 23.336 -13.621 1.00 24.60 195 VAL B N 1
ATOM 4097 C CA . VAL B 1 195 ? -41.424 23.028 -14.620 1.00 25.64 195 VAL B CA 1
ATOM 4098 C C . VAL B 1 195 ? -40.285 23.938 -14.324 1.00 26.08 195 VAL B C 1
ATOM 4099 O O . VAL B 1 195 ? -40.499 25.124 -14.155 1.00 26.50 195 VAL B O 1
ATOM 4103 N N . MET B 1 196 ? -39.051 23.422 -14.275 1.00 25.90 196 MET B N 1
ATOM 4104 C CA . MET B 1 196 ? -37.927 24.318 -14.116 1.00 28.76 196 MET B CA 1
ATOM 4105 C C . MET B 1 196 ? -37.151 24.294 -15.425 1.00 28.58 196 MET B C 1
ATOM 4106 O O . MET B 1 196 ? -36.832 23.211 -15.909 1.00 28.35 196 MET B O 1
ATOM 4111 N N . LEU B 1 197 ? -36.817 25.482 -15.936 1.00 28.08 197 LEU B N 1
ATOM 4112 C CA . LEU B 1 197 ? -36.076 25.654 -17.182 1.00 28.81 197 LEU B CA 1
ATOM 4113 C C . LEU B 1 197 ? -34.638 26.082 -16.880 1.00 30.65 197 LEU B C 1
ATOM 4114 O O . LEU B 1 197 ? -34.398 26.999 -16.113 1.00 30.91 197 LEU B O 1
ATOM 4119 N N . ASP B 1 198 ? -33.680 25.460 -17.545 1.00 31.26 198 ASP B N 1
ATOM 4120 C CA . ASP B 1 198 ? -32.345 25.974 -17.471 1.00 33.95 198 ASP B CA 1
ATOM 4121 C C . ASP B 1 198 ? -31.633 25.609 -18.748 1.00 34.62 198 ASP B C 1
ATOM 4122 O O . ASP B 1 198 ? -32.195 24.905 -19.583 1.00 34.99 198 ASP B O 1
ATOM 4127 N N . ARG B 1 199 ? -30.416 26.112 -18.909 1.00 37.54 199 ARG B N 1
ATOM 4128 C CA . ARG B 1 199 ? -29.587 25.732 -20.060 1.00 40.58 199 ARG B CA 1
ATOM 4129 C C . ARG B 1 199 ? -29.381 24.255 -20.173 1.00 41.04 199 ARG B C 1
ATOM 4130 O O . ARG B 1 199 ? -29.207 23.565 -19.185 1.00 40.29 199 ARG B O 1
ATOM 4138 N N . GLU B 1 200 ? -29.455 23.752 -21.397 1.00 43.57 200 GLU B N 1
ATOM 4139 C CA . GLU B 1 200 ? -29.181 22.339 -21.645 1.00 46.00 200 GLU B CA 1
ATOM 4140 C C . GLU B 1 200 ? -27.788 22.031 -21.140 1.00 46.91 200 GLU B C 1
ATOM 4141 O O . GLU B 1 200 ? -26.868 22.864 -21.283 1.00 47.62 200 GLU B O 1
ATOM 4147 N N . GLY B 1 201 ? -27.651 20.862 -20.511 1.00 46.83 201 GLY B N 1
ATOM 4148 C CA . GLY B 1 201 ? -26.388 20.456 -19.902 1.00 46.42 201 GLY B CA 1
ATOM 4149 C C . GLY B 1 201 ? -26.125 21.094 -18.550 1.00 46.42 201 GLY B C 1
ATOM 4150 O O . GLY B 1 201 ? -25.115 20.774 -17.904 1.00 46.55 201 GLY B O 1
ATOM 4151 N N . SER B 1 202 ? -27.028 21.979 -18.103 1.00 44.36 202 SER B N 1
ATOM 4152 C CA . SER B 1 202 ? -26.890 22.626 -16.780 1.00 43.27 202 SER B CA 1
ATOM 4153 C C . SER B 1 202 ? -27.816 21.991 -15.727 1.00 41.95 202 SER B C 1
ATOM 4154 O O . SER B 1 202 ? -27.807 22.371 -14.575 1.00 42.61 202 SER B O 1
ATOM 4157 N N . LEU B 1 203 ? -28.605 21.010 -16.120 1.00 39.52 203 LEU B N 1
ATOM 4158 C CA . LEU B 1 203 ? -29.631 20.484 -15.230 1.00 37.17 203 LEU B CA 1
ATOM 4159 C C . LEU B 1 203 ? -29.155 19.519 -14.144 1.00 35.53 203 LEU B C 1
ATOM 4160 O O . LEU B 1 203 ? -29.950 19.115 -13.325 1.00 33.88 203 LEU B O 1
ATOM 4165 N N . GLY B 1 204 ? -27.883 19.098 -14.162 1.00 34.84 204 GLY B N 1
ATOM 4166 C CA . GLY B 1 204 ? -27.441 18.045 -13.239 1.00 34.29 204 GLY B CA 1
ATOM 4167 C C . GLY B 1 204 ? -27.696 18.318 -11.758 1.00 33.34 204 GLY B C 1
ATOM 4168 O O . GLY B 1 204 ? -28.213 17.442 -11.019 1.00 33.51 204 GLY B O 1
ATOM 4169 N N . VAL B 1 205 ? -27.337 19.529 -11.320 1.00 33.48 205 VAL B N 1
ATOM 4170 C CA . VAL B 1 205 ? -27.440 19.904 -9.887 1.00 32.63 205 VAL B CA 1
ATOM 4171 C C . VAL B 1 205 ? -28.894 19.802 -9.468 1.00 32.07 205 VAL B C 1
ATOM 4172 O O . VAL B 1 205 ? -29.201 19.171 -8.448 1.00 29.91 205 VAL B O 1
ATOM 4176 N N . ALA B 1 206 ? -29.763 20.367 -10.297 1.00 31.82 206 ALA B N 1
ATOM 4177 C CA . ALA B 1 206 ? -31.202 20.317 -10.027 1.00 32.50 206 ALA B CA 1
ATOM 4178 C C . ALA B 1 206 ? -31.755 18.886 -10.080 1.00 32.84 206 ALA B C 1
ATOM 4179 O O . ALA B 1 206 ? -32.597 18.512 -9.282 1.00 31.60 206 ALA B O 1
ATOM 4181 N N . ARG B 1 207 ? -31.265 18.080 -11.012 1.00 33.46 207 ARG B N 1
ATOM 4182 C CA . ARG B 1 207 ? -31.725 16.676 -11.113 1.00 34.63 207 ARG B CA 1
ATOM 4183 C C . ARG B 1 207 ? -31.483 15.956 -9.781 1.00 33.93 207 ARG B C 1
ATOM 4184 O O . ARG B 1 207 ? -32.335 15.220 -9.263 1.00 33.89 207 ARG B O 1
ATOM 4192 N N . ASP B 1 208 ? -30.334 16.214 -9.180 1.00 33.79 208 ASP B N 1
ATOM 4193 C CA . ASP B 1 208 ? -30.053 15.659 -7.862 1.00 33.65 208 ASP B CA 1
ATOM 4194 C C . ASP B 1 208 ? -30.808 16.376 -6.718 1.00 31.48 208 ASP B C 1
ATOM 4195 O O . ASP B 1 208 ? -31.382 15.719 -5.820 1.00 31.29 208 ASP B O 1
ATOM 4200 N N . ASN B 1 209 ? -30.811 17.713 -6.727 1.00 29.89 209 ASN B N 1
ATOM 4201 C CA . ASN B 1 209 ? -31.455 18.446 -5.621 1.00 29.36 209 ASN B CA 1
ATOM 4202 C C . ASN B 1 209 ? -32.963 18.213 -5.566 1.00 29.15 209 ASN B C 1
ATOM 4203 O O . ASN B 1 209 ? -33.568 18.254 -4.478 1.00 29.14 209 ASN B O 1
ATOM 4208 N N . LEU B 1 210 ? -33.554 17.895 -6.723 1.00 27.70 210 LEU B N 1
ATOM 4209 C CA . LEU B 1 210 ? -35.012 17.727 -6.834 1.00 27.19 210 LEU B CA 1
ATOM 4210 C C . LEU B 1 210 ? -35.397 16.244 -6.997 1.00 27.63 210 LEU B C 1
ATOM 4211 O O . LEU B 1 210 ? -36.515 15.925 -7.463 1.00 25.27 210 LEU B O 1
ATOM 4216 N N . SER B 1 211 ? -34.459 15.322 -6.655 1.00 29.31 211 SER B N 1
ATOM 4217 C CA . SER B 1 211 ? -34.710 13.912 -6.981 1.00 29.06 211 SER B CA 1
ATOM 4218 C C . SER B 1 211 ? -36.026 13.371 -6.473 1.00 29.41 211 SER B C 1
ATOM 4219 O O . SER B 1 211 ? -36.712 12.733 -7.227 1.00 29.85 211 SER B O 1
ATOM 4222 N N . SER B 1 212 ? -36.393 13.609 -5.216 1.00 28.27 212 SER B N 1
ATOM 4223 C CA . SER B 1 212 ? -37.675 13.067 -4.749 1.00 28.66 212 SER B CA 1
ATOM 4224 C C . SER B 1 212 ? -38.829 13.699 -5.470 1.00 28.30 212 SER B C 1
ATOM 4225 O O . SER B 1 212 ? -39.808 13.017 -5.749 1.00 28.06 212 SER B O 1
ATOM 4228 N N . LEU B 1 213 ? -38.772 15.030 -5.694 1.00 27.09 213 LEU B N 1
ATOM 4229 C CA . LEU B 1 213 ? -39.879 15.671 -6.428 1.00 27.27 213 LEU B CA 1
ATOM 4230 C C . LEU B 1 213 ? -39.985 15.204 -7.883 1.00 25.29 213 LEU B C 1
ATOM 4231 O O . LEU B 1 213 ? -41.083 15.000 -8.406 1.00 25.68 213 LEU B O 1
ATOM 4236 N N . LEU B 1 214 ? -38.853 14.934 -8.507 1.00 25.00 214 LEU B N 1
ATOM 4237 C CA . LEU B 1 214 ? -38.865 14.375 -9.829 1.00 27.12 214 LEU B CA 1
ATOM 4238 C C . LEU B 1 214 ? -39.441 12.975 -9.810 1.00 27.76 214 LEU B C 1
ATOM 4239 O O . LEU B 1 214 ? -40.264 12.615 -10.656 1.00 26.27 214 LEU B O 1
ATOM 4244 N N . ALA B 1 215 ? -39.025 12.193 -8.807 1.00 28.70 215 ALA B N 1
ATOM 4245 C CA . ALA B 1 215 ? -39.520 10.823 -8.681 1.00 29.05 215 ALA B CA 1
ATOM 4246 C C . ALA B 1 215 ? -41.029 10.777 -8.499 1.00 29.28 215 ALA B C 1
ATOM 4247 O O . ALA B 1 215 ? -41.677 9.815 -8.955 1.00 29.64 215 ALA B O 1
ATOM 4249 N N . GLY B 1 216 ? -41.589 11.786 -7.810 1.00 29.36 216 GLY B N 1
ATOM 4250 C CA . GLY B 1 216 ? -43.025 11.890 -7.538 1.00 29.35 216 GLY B CA 1
ATOM 4251 C C . GLY B 1 216 ? -43.806 12.579 -8.659 1.00 30.58 216 GLY B C 1
ATOM 4252 O O . GLY B 1 216 ? -45.021 12.776 -8.558 1.00 30.65 216 GLY B O 1
ATOM 4253 N N . GLU B 1 217 ? -43.088 12.981 -9.697 1.00 32.05 217 GLU B N 1
ATOM 4254 C CA . GLU B 1 217 ? -43.677 13.576 -10.924 1.00 33.42 217 GLU B CA 1
ATOM 4255 C C . GLU B 1 217 ? -44.395 14.899 -10.674 1.00 33.76 217 GLU B C 1
ATOM 4256 O O . GLU B 1 217 ? -45.300 15.259 -11.437 1.00 34.16 217 GLU B O 1
ATOM 4262 N N . ARG B 1 218 ? -43.970 15.591 -9.615 1.00 32.99 218 ARG B N 1
ATOM 4263 C CA . ARG B 1 218 ? -44.450 16.939 -9.244 1.00 33.68 218 ARG B CA 1
ATOM 4264 C C . ARG B 1 218 ? -43.769 18.038 -10.075 1.00 32.04 218 ARG B C 1
ATOM 4265 O O . ARG B 1 218 ? -44.223 19.185 -10.103 1.00 29.54 218 ARG B O 1
ATOM 4273 N N . VAL B 1 219 ? -42.650 17.688 -10.684 1.00 30.30 219 VAL B N 1
ATOM 4274 C CA . VAL B 1 219 ? -41.844 18.640 -11.374 1.00 29.49 219 VAL B CA 1
ATOM 4275 C C . VAL B 1 219 ? -41.234 17.936 -12.559 1.00 30.73 219 VAL B C 1
ATOM 4276 O O . VAL B 1 219 ? -40.990 16.705 -12.498 1.00 30.25 219 VAL B O 1
ATOM 4280 N N . SER B 1 220 ? -40.966 18.709 -13.605 1.00 29.62 220 SER B N 1
ATOM 4281 C CA . SER B 1 220 ? -40.124 18.231 -14.710 1.00 30.67 220 SER B CA 1
ATOM 4282 C C . SER B 1 220 ? -39.084 19.272 -15.026 1.00 30.62 220 SER B C 1
ATOM 4283 O O . SER B 1 220 ? -39.315 20.476 -14.804 1.00 28.59 220 SER B O 1
ATOM 4286 N N . LEU B 1 221 ? -37.936 18.824 -15.532 1.00 30.69 221 LEU B N 1
ATOM 4287 C CA . LEU B 1 221 ? -36.883 19.757 -15.911 1.00 31.72 221 LEU B CA 1
ATOM 4288 C C . LEU B 1 221 ? -36.827 19.893 -17.405 1.00 33.17 221 LEU B C 1
ATOM 4289 O O . LEU B 1 221 ? -36.914 18.874 -18.120 1.00 33.07 221 LEU B O 1
ATOM 4294 N N . VAL B 1 222 ? -36.641 21.134 -17.863 1.00 31.61 222 VAL B N 1
ATOM 4295 C CA . VAL B 1 222 ? -36.443 21.408 -19.298 1.00 32.22 222 VAL B CA 1
ATOM 4296 C C . VAL B 1 222 ? -35.140 22.152 -19.584 1.00 33.03 222 VAL B C 1
ATOM 4297 O O . VAL B 1 222 ? -34.796 23.149 -18.929 1.00 30.80 222 VAL B O 1
ATOM 4304 N N . GLY B 1 223 ? -34.430 21.665 -20.612 1.00 34.21 223 GLY B N 1
ATOM 4305 C CA . GLY B 1 223 ? -33.240 22.336 -21.113 1.00 35.50 223 GLY B CA 1
ATOM 4306 C C . GLY B 1 223 ? -33.609 23.231 -22.282 1.00 36.81 223 GLY B C 1
ATOM 4307 O O . GLY B 1 223 ? -34.270 22.798 -23.228 1.00 38.56 223 GLY B O 1
ATOM 4308 N N . GLY B 1 224 ? -33.186 24.477 -22.227 1.00 36.67 224 GLY B N 1
ATOM 4309 C CA . GLY B 1 224 ? -33.490 25.436 -23.273 1.00 37.21 224 GLY B CA 1
ATOM 4310 C C . GLY B 1 224 ? -32.953 26.813 -22.952 1.00 37.38 224 GLY B C 1
ATOM 4311 O O . GLY B 1 224 ? -32.536 27.086 -21.822 1.00 39.14 224 GLY B O 1
ATOM 4312 N N . ASP B 1 225 ? -32.987 27.697 -23.944 1.00 37.51 225 ASP B N 1
ATOM 4313 C CA . ASP B 1 225 ? -32.554 29.065 -23.781 1.00 37.74 225 ASP B CA 1
ATOM 4314 C C . ASP B 1 225 ? -33.805 29.921 -23.588 1.00 37.45 225 ASP B C 1
ATOM 4315 O O . ASP B 1 225 ? -34.619 30.051 -24.505 1.00 36.33 225 ASP B O 1
ATOM 4320 N N . MET B 1 226 ? -33.927 30.510 -22.388 1.00 37.26 226 MET B N 1
ATOM 4321 C CA . MET B 1 226 ? -35.100 31.278 -21.987 1.00 38.33 226 MET B CA 1
ATOM 4322 C C . MET B 1 226 ? -35.382 32.477 -22.917 1.00 38.77 226 MET B C 1
ATOM 4323 O O . MET B 1 226 ? -36.517 32.941 -23.003 1.00 39.05 226 MET B O 1
ATOM 4328 N N . LEU B 1 227 ? -34.333 32.971 -23.584 1.00 39.60 227 LEU B N 1
ATOM 4329 C CA . LEU B 1 227 ? -34.427 34.087 -24.526 1.00 40.61 227 LEU B CA 1
ATOM 4330 C C . LEU B 1 227 ? -35.054 33.684 -25.868 1.00 41.71 227 LEU B C 1
ATOM 4331 O O . LEU B 1 227 ? -35.568 34.518 -26.626 1.00 42.26 227 LEU B O 1
ATOM 4336 N N . GLN B 1 228 ? -35.058 32.394 -26.142 1.00 41.48 228 GLN B N 1
ATOM 4337 C CA . GLN B 1 228 ? -35.699 31.909 -27.337 1.00 41.98 228 GLN B CA 1
ATOM 4338 C C . GLN B 1 228 ? -37.141 31.402 -27.112 1.00 41.10 228 GLN B C 1
ATOM 4339 O O . GLN B 1 228 ? -38.060 31.649 -27.925 1.00 40.05 228 GLN B O 1
ATOM 4345 N N . GLU B 1 229 ? -37.347 30.764 -25.957 1.00 39.42 229 GLU B N 1
ATOM 4346 C CA . GLU B 1 229 ? -38.594 30.112 -25.657 1.00 38.61 229 GLU B CA 1
ATOM 4347 C C . GLU B 1 229 ? -38.655 29.820 -24.167 1.00 36.46 229 GLU B C 1
ATOM 4348 O O . GLU B 1 229 ? -37.605 29.592 -23.554 1.00 35.82 229 GLU B O 1
ATOM 4354 N N . VAL B 1 230 ? -39.882 29.812 -23.630 1.00 35.48 230 VAL B N 1
ATOM 4355 C CA . VAL B 1 230 ? -40.196 29.274 -22.265 1.00 33.13 230 VAL B CA 1
ATOM 4356 C C . VAL B 1 230 ? -41.262 28.162 -22.373 1.00 32.18 230 VAL B C 1
ATOM 4357 O O . VAL B 1 230 ? -42.021 28.138 -23.329 1.00 31.35 230 VAL B O 1
ATOM 4361 N N . PRO B 1 231 ? -41.285 27.208 -21.423 1.00 31.26 231 PRO B N 1
ATOM 4362 C CA . PRO B 1 231 ? -42.335 26.187 -21.371 1.00 31.14 231 PRO B CA 1
ATOM 4363 C C . PRO B 1 231 ? -43.689 26.887 -21.322 1.00 30.84 231 PRO B C 1
ATOM 4364 O O . PRO B 1 231 ? -43.800 27.935 -20.683 1.00 31.44 231 PRO B O 1
ATOM 4368 N N . SER B 1 232 ? -44.687 26.382 -22.045 1.00 30.27 232 SER B N 1
ATOM 4369 C CA . SER B 1 232 ? -45.909 27.147 -22.264 1.00 30.01 232 SER B CA 1
ATOM 4370 C C . SER B 1 232 ? -47.022 26.768 -21.290 1.00 29.05 232 SER B C 1
ATOM 4371 O O . SER B 1 232 ? -46.969 25.700 -20.614 1.00 28.92 232 SER B O 1
ATOM 4374 N N . ASN B 1 233 ? -48.019 27.642 -21.217 1.00 27.64 233 ASN B N 1
ATOM 4375 C CA . ASN B 1 233 ? -49.291 27.339 -20.566 1.00 28.14 233 ASN B CA 1
ATOM 4376 C C . ASN B 1 233 ? -49.182 27.191 -19.067 1.00 27.13 233 ASN B C 1
ATOM 4377 O O . ASN B 1 233 ? -50.047 26.573 -18.443 1.00 27.86 233 ASN B O 1
ATOM 4382 N N . GLY B 1 234 ? -48.161 27.834 -18.509 1.00 25.41 234 GLY B N 1
ATOM 4383 C CA . GLY B 1 234 ? -48.033 27.967 -17.036 1.00 25.11 234 GLY B CA 1
ATOM 4384 C C . GLY B 1 234 ? -49.016 29.029 -16.544 1.00 24.17 234 GLY B C 1
ATOM 4385 O O . GLY B 1 234 ? -49.323 29.944 -17.282 1.00 23.87 234 GLY B O 1
ATOM 4386 N N . ASP B 1 235 ? -49.452 28.936 -15.268 1.00 23.79 235 ASP B N 1
ATOM 4387 C CA . ASP B 1 235 ? -50.225 30.000 -14.599 1.00 23.59 235 ASP B CA 1
ATOM 4388 C C . ASP B 1 235 ? -49.339 31.081 -13.953 1.00 23.01 235 ASP B C 1
ATOM 4389 O O . ASP B 1 235 ? -49.767 32.246 -13.825 1.00 21.62 235 ASP B O 1
ATOM 4394 N N . ILE B 1 236 ? -48.122 30.689 -13.533 1.00 21.49 236 ILE B N 1
ATOM 4395 C CA . ILE B 1 236 ? -47.226 31.637 -12.843 1.00 20.54 236 ILE B CA 1
ATOM 4396 C C . ILE B 1 236 ? -45.835 31.420 -13.379 1.00 21.75 236 ILE B C 1
ATOM 4397 O O . ILE B 1 236 ? -45.369 30.294 -13.386 1.00 23.68 236 ILE B O 1
ATOM 4402 N N . TYR B 1 237 ? -45.190 32.490 -13.824 1.00 19.81 237 TYR B N 1
ATOM 4403 C CA . TYR B 1 237 ? -43.837 32.383 -14.366 1.00 22.57 237 TYR B CA 1
ATOM 4404 C C . TYR B 1 237 ? -42.938 33.088 -13.375 1.00 22.14 237 TYR B C 1
ATOM 4405 O O . TYR B 1 237 ? -43.070 34.271 -13.222 1.00 23.99 237 TYR B O 1
ATOM 4414 N N . LEU B 1 238 ? -42.037 32.344 -12.736 1.00 21.99 238 LEU B N 1
ATOM 4415 C CA . LEU B 1 238 ? -41.146 32.881 -11.728 1.00 21.72 238 LEU B CA 1
ATOM 4416 C C . LEU B 1 238 ? -39.852 33.311 -12.355 1.00 24.34 238 LEU B C 1
ATOM 4417 O O . LEU B 1 238 ? -39.122 32.497 -12.963 1.00 25.38 238 LEU B O 1
ATOM 4422 N N . LEU B 1 239 ? -39.550 34.594 -12.206 1.00 24.58 239 LEU B N 1
ATOM 4423 C CA . LEU B 1 239 ? -38.257 35.114 -12.624 1.00 25.70 239 LEU B CA 1
ATOM 4424 C C . LEU B 1 239 ? -37.434 35.517 -11.403 1.00 26.11 239 LEU B C 1
ATOM 4425 O O . LEU B 1 239 ? -37.518 36.642 -10.910 1.00 25.96 239 LEU B O 1
ATOM 4430 N N . SER B 1 240 ? -36.667 34.561 -10.898 1.00 26.46 240 SER B N 1
ATOM 4431 C CA . SER B 1 240 ? -35.942 34.736 -9.665 1.00 28.48 240 SER B CA 1
ATOM 4432 C C . SER B 1 240 ? -34.494 35.050 -9.963 1.00 30.72 240 SER B C 1
ATOM 4433 O O . SER B 1 240 ? -33.755 34.187 -10.467 1.00 30.42 240 SER B O 1
ATOM 4436 N N . ARG B 1 241 ? -34.080 36.275 -9.683 1.00 33.44 241 ARG B N 1
ATOM 4437 C CA . ARG B 1 241 ? -32.661 36.650 -9.913 1.00 37.35 241 ARG B CA 1
ATOM 4438 C C . ARG B 1 241 ? -32.242 36.553 -11.379 1.00 37.97 241 ARG B C 1
ATOM 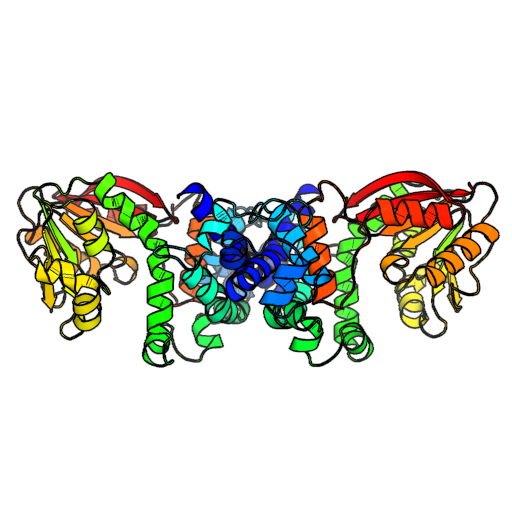4439 O O . ARG B 1 241 ? -31.157 36.105 -11.681 1.00 39.76 241 ARG B O 1
ATOM 4447 N N . ILE B 1 242 ? -33.114 36.948 -12.279 1.00 38.59 242 ILE B N 1
ATOM 4448 C CA . ILE B 1 242 ? -32.877 36.763 -13.705 1.00 40.30 242 ILE B CA 1
ATOM 4449 C C . ILE B 1 242 ? -32.699 38.107 -14.373 1.00 41.22 242 ILE B C 1
ATOM 4450 O O . ILE B 1 242 ? -31.745 38.337 -15.140 1.00 42.03 242 ILE B O 1
ATOM 4455 N N . ILE B 1 243 ? -33.643 38.984 -14.078 1.00 42.78 243 ILE B N 1
ATOM 4456 C CA . ILE B 1 243 ? -33.728 40.320 -14.643 1.00 44.34 243 ILE B CA 1
ATOM 4457 C C . ILE B 1 243 ? -32.439 41.124 -14.399 1.00 45.51 243 ILE B C 1
ATOM 4458 O O . ILE B 1 243 ? -31.911 41.746 -15.330 1.00 45.44 243 ILE B O 1
ATOM 4463 N N . GLY B 1 244 ? -31.909 41.066 -13.173 1.00 46.31 244 GLY B N 1
ATOM 4464 C CA . GLY B 1 244 ? -30.706 41.843 -12.801 1.00 46.96 244 GLY B CA 1
ATOM 4465 C C . GLY B 1 244 ? -29.483 41.716 -13.714 1.00 47.08 244 GLY B C 1
ATOM 4466 O O . GLY B 1 244 ? -28.702 42.661 -13.870 1.00 47.42 244 GLY B O 1
ATOM 4467 N N . ASP B 1 245 ? -29.338 40.553 -14.333 1.00 46.91 245 ASP B N 1
ATOM 4468 C CA . ASP B 1 245 ? -28.229 40.283 -15.233 1.00 46.53 245 ASP B CA 1
ATOM 4469 C C . ASP B 1 245 ? -28.560 40.683 -16.687 1.00 46.27 245 ASP B C 1
ATOM 4470 O O . ASP B 1 245 ? -27.683 40.680 -17.553 1.00 46.95 245 ASP B O 1
ATOM 4479 N N . LEU B 1 246 ? -29.816 41.062 -16.951 1.00 44.41 246 LEU B N 1
ATOM 4480 C CA . LEU B 1 246 ? -30.271 41.229 -18.326 1.00 42.63 246 LEU B CA 1
ATOM 4481 C C . LEU B 1 246 ? -30.401 42.709 -18.664 1.00 42.74 246 LEU B C 1
ATOM 4482 O O . LEU B 1 246 ? -30.867 43.510 -17.839 1.00 42.37 246 LEU B O 1
ATOM 4487 N N . ASP B 1 247 ? -29.968 43.067 -19.867 1.00 43.21 247 ASP B N 1
ATOM 4488 C CA . ASP B 1 247 ? -30.132 44.429 -20.354 1.00 43.11 247 ASP B CA 1
ATOM 4489 C C . ASP B 1 247 ? -31.555 44.643 -20.854 1.00 43.88 247 ASP B C 1
ATOM 4490 O O . ASP B 1 247 ? -32.374 43.698 -20.896 1.00 42.73 247 ASP B O 1
ATOM 4495 N N . GLU B 1 248 ? -31.834 45.890 -21.237 1.00 43.96 248 GLU B N 1
ATOM 4496 C CA . GLU B 1 248 ? -33.179 46.317 -21.564 1.00 44.24 248 GLU B CA 1
ATOM 4497 C C . GLU B 1 248 ? -33.805 45.345 -22.557 1.00 43.67 248 GLU B C 1
ATOM 4498 O O . GLU B 1 248 ? -34.923 44.816 -22.336 1.00 43.24 248 GLU B O 1
ATOM 4504 N N . ALA B 1 249 ? -33.058 45.111 -23.628 1.00 43.42 249 ALA B N 1
ATOM 4505 C CA . ALA B 1 249 ? -33.509 44.289 -24.731 1.00 42.37 249 ALA B CA 1
ATOM 4506 C C . ALA B 1 249 ? -33.768 42.833 -24.377 1.00 41.75 249 ALA B C 1
ATOM 4507 O O . ALA B 1 249 ? -34.771 42.278 -24.816 1.00 41.30 249 ALA B O 1
ATOM 4509 N N . ALA B 1 250 ? -32.836 42.185 -23.668 1.00 40.29 250 ALA B N 1
ATOM 4510 C CA . ALA B 1 250 ? -33.001 40.738 -23.372 1.00 39.24 250 ALA B CA 1
ATOM 4511 C C . ALA B 1 250 ? -34.154 40.539 -22.379 1.00 37.83 250 ALA B C 1
ATOM 4512 O O . ALA B 1 250 ? -34.903 39.570 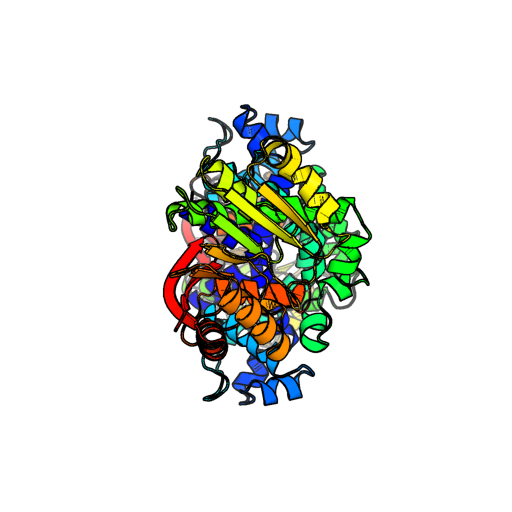-22.475 1.00 38.29 250 ALA B O 1
ATOM 4514 N N . SER B 1 251 ? -34.285 41.476 -21.451 1.00 36.93 251 SER B N 1
ATOM 4515 C CA . SER B 1 251 ? -35.416 41.527 -20.538 1.00 36.78 251 SER B CA 1
ATOM 4516 C C . SER B 1 251 ? -36.755 41.617 -21.300 1.00 36.11 251 SER B C 1
ATOM 4517 O O . SER B 1 251 ? -37.712 40.934 -20.955 1.00 35.33 251 SER B O 1
ATOM 4520 N N . LEU B 1 252 ? -36.809 42.395 -22.384 1.00 35.64 252 LEU B N 1
ATOM 4521 C CA . LEU B 1 252 ? -38.036 42.485 -23.157 1.00 36.05 252 LEU B CA 1
ATOM 4522 C C . LEU B 1 252 ? -38.271 41.222 -23.983 1.00 35.76 252 LEU B C 1
ATOM 4523 O O . LEU B 1 252 ? -39.416 40.847 -24.161 1.00 35.84 252 LEU B O 1
ATOM 4528 N N . ARG B 1 253 ? -37.211 40.576 -24.465 1.00 36.14 253 ARG B N 1
ATOM 4529 C CA . ARG B 1 253 ? -37.351 39.277 -25.121 1.00 38.27 253 ARG B CA 1
ATOM 4530 C C . ARG B 1 253 ? -37.924 38.262 -24.126 1.00 36.43 253 ARG B C 1
ATOM 4531 O O . ARG B 1 253 ? -38.853 37.524 -24.446 1.00 37.53 253 ARG B O 1
ATOM 4539 N N . LEU B 1 254 ? -37.317 38.216 -22.944 1.00 35.35 254 LEU B N 1
ATOM 4540 C CA . LEU B 1 254 ? -37.743 37.271 -21.881 1.00 33.08 254 LEU B CA 1
ATOM 4541 C C . LEU B 1 254 ? -39.213 37.489 -21.474 1.00 33.24 254 LEU B C 1
ATOM 4542 O O . LEU B 1 254 ? -39.990 36.528 -21.372 1.00 33.97 254 LEU B O 1
ATOM 4547 N N . LEU B 1 255 ? -39.568 38.735 -21.206 1.00 32.30 255 LEU B N 1
ATOM 4548 C CA . LEU B 1 255 ? -40.932 39.088 -20.741 1.00 32.98 255 LEU B CA 1
ATOM 4549 C C . LEU B 1 255 ? -41.975 38.814 -21.812 1.00 33.26 255 LEU B C 1
ATOM 4550 O O . LEU B 1 255 ? -43.109 38.405 -21.501 1.00 33.30 255 LEU B O 1
ATOM 4555 N N . GLY B 1 256 ? -41.605 39.059 -23.078 1.00 33.50 256 GLY B N 1
ATOM 4556 C CA . GLY B 1 256 ? -42.498 38.779 -24.218 1.00 33.38 256 GLY B CA 1
ATOM 4557 C C . GLY B 1 256 ? -42.719 37.294 -24.396 1.00 33.98 256 GLY B C 1
ATOM 4558 O O . GLY B 1 256 ? -43.846 36.845 -24.662 1.00 34.14 256 GLY B O 1
ATOM 4559 N N . ASN B 1 257 ? -41.638 36.517 -24.239 1.00 33.45 257 ASN B N 1
ATOM 4560 C CA . ASN B 1 257 ? -41.711 35.024 -24.212 1.00 32.19 257 ASN B CA 1
ATOM 4561 C C . ASN B 1 257 ? -42.717 34.503 -23.177 1.00 31.39 257 ASN B C 1
ATOM 4562 O O . ASN B 1 257 ? -43.621 33.735 -23.541 1.00 29.72 257 ASN B O 1
ATOM 4567 N N . CYS B 1 258 ? -42.631 35.000 -21.933 1.00 30.93 258 CYS B N 1
ATOM 4568 C CA . CYS B 1 258 ? -43.599 34.597 -20.878 1.00 30.25 258 CYS B CA 1
ATOM 4569 C C . CYS B 1 258 ? -45.016 35.124 -21.192 1.00 31.86 258 CYS B C 1
ATOM 4570 O O . CYS B 1 258 ? -45.992 34.400 -21.028 1.00 29.75 258 CYS B O 1
ATOM 4573 N N . ARG B 1 259 ? -45.115 36.357 -21.691 1.00 31.85 259 ARG B N 1
ATOM 4574 C CA . ARG B 1 259 ? -46.430 36.995 -21.900 1.00 33.67 259 ARG B CA 1
ATOM 4575 C C . ARG B 1 259 ? -47.201 36.185 -22.930 1.00 34.59 259 ARG B C 1
ATOM 4576 O O . ARG B 1 259 ? -48.390 35.915 -22.777 1.00 35.84 259 ARG B O 1
ATOM 4584 N N . GLU B 1 260 ? -46.523 35.778 -23.972 1.00 34.69 260 GLU B N 1
ATOM 4585 C CA . GLU B 1 260 ? -47.181 35.000 -24.988 1.00 35.49 260 GLU B CA 1
ATOM 4586 C C . GLU B 1 260 ? -47.354 33.503 -24.644 1.00 34.84 260 GLU B C 1
ATOM 4587 O O . GLU B 1 260 ? -48.212 32.800 -25.244 1.00 34.58 260 GLU B O 1
ATOM 4593 N N . ALA B 1 261 ? -46.556 32.989 -23.717 1.00 31.36 261 ALA B N 1
ATOM 4594 C CA . ALA B 1 261 ? -46.575 31.537 -23.477 1.00 30.47 261 ALA B CA 1
ATOM 4595 C C . ALA B 1 261 ? -47.547 31.157 -22.359 1.00 29.51 261 ALA B C 1
ATOM 4596 O O . ALA B 1 261 ? -48.146 30.055 -22.381 1.00 28.66 261 ALA B O 1
ATOM 4598 N N . MET B 1 262 ? -47.776 32.108 -21.464 1.00 28.15 262 MET B N 1
ATOM 4599 C CA . MET B 1 262 ? -48.561 31.837 -20.264 1.00 29.67 262 MET B CA 1
ATOM 4600 C C . MET B 1 262 ? -50.039 31.605 -20.620 1.00 29.21 262 MET B C 1
ATOM 4601 O O . MET B 1 262 ? -50.516 32.072 -21.664 1.00 28.34 262 MET B O 1
ATOM 4606 N N . ALA B 1 263 ? -50.739 30.892 -19.736 1.00 27.62 263 ALA B N 1
ATOM 4607 C CA . ALA B 1 263 ? -52.175 30.666 -19.814 1.00 29.63 263 ALA B CA 1
ATOM 4608 C C . ALA B 1 263 ? -52.870 31.992 -19.715 1.00 30.82 263 ALA B C 1
ATOM 4609 O O . ALA B 1 263 ? -52.254 33.002 -19.354 1.00 30.21 263 ALA B O 1
ATOM 4611 N N . GLY B 1 264 ? -54.145 31.997 -20.098 1.00 32.15 264 GLY B N 1
ATOM 4612 C CA . GLY B 1 264 ? -54.982 33.151 -19.906 1.00 33.77 264 GLY B CA 1
ATOM 4613 C C . GLY B 1 264 ? -55.018 33.481 -18.415 1.00 34.44 264 GLY B C 1
ATOM 4614 O O . GLY B 1 264 ? -55.225 32.608 -17.530 1.00 36.61 264 GLY B O 1
ATOM 4615 N N . ASP B 1 265 ? -54.840 34.746 -18.117 1.00 33.34 265 ASP B N 1
ATOM 4616 C CA . ASP B 1 265 ? -54.825 35.230 -16.723 1.00 33.67 265 ASP B CA 1
ATOM 4617 C C . ASP B 1 265 ? -53.606 34.778 -15.996 1.00 30.32 265 ASP B C 1
ATOM 4618 O O . ASP B 1 265 ? -53.578 34.850 -14.779 1.00 30.12 265 ASP B O 1
ATOM 4623 N N . GLY B 1 266 ? -52.597 34.299 -16.720 1.00 28.80 266 GLY B N 1
ATOM 4624 C CA . GLY B 1 266 ? -51.361 33.922 -16.036 1.00 25.23 266 GLY B CA 1
ATOM 4625 C C . GLY B 1 266 ? -50.678 35.169 -15.475 1.00 25.35 266 GLY B C 1
ATOM 4626 O O . GLY B 1 266 ? -51.016 36.304 -15.876 1.00 26.06 266 GLY B O 1
ATOM 4627 N N . ARG B 1 267 ? -49.724 34.966 -14.561 1.00 22.80 267 ARG B N 1
ATOM 4628 C CA . ARG B 1 267 ? -48.942 36.081 -13.982 1.00 22.37 267 ARG B CA 1
ATOM 4629 C C . ARG B 1 267 ? -47.445 35.850 -14.100 1.00 22.47 267 ARG B C 1
ATOM 4630 O O . ARG B 1 267 ? -47.006 34.699 -14.067 1.00 21.96 267 ARG B O 1
ATOM 4645 N N . VAL B 1 268 ? -46.681 36.954 -14.171 1.00 22.80 268 VAL B N 1
ATOM 4646 C CA . VAL B 1 268 ? -45.222 36.907 -14.099 1.00 23.94 268 VAL B CA 1
ATOM 4647 C C . VAL B 1 268 ? -44.905 37.465 -12.701 1.00 24.16 268 VAL B C 1
ATOM 4648 O O . VAL B 1 268 ? -45.536 38.427 -12.220 1.00 24.13 268 VAL B O 1
ATOM 4652 N N . VAL B 1 269 ? -43.958 36.830 -12.038 1.00 23.28 269 VAL B N 1
ATOM 4653 C CA . VAL B 1 269 ? -43.543 37.162 -10.701 1.00 23.29 269 VAL B CA 1
ATOM 4654 C C . VAL B 1 269 ? -42.021 37.343 -10.715 1.00 25.10 269 VAL B C 1
ATOM 4655 O O . VAL B 1 269 ? -41.283 36.390 -10.913 1.00 24.36 269 VAL B O 1
ATOM 4659 N N . VAL B 1 270 ? -41.580 38.568 -10.487 1.00 23.92 270 VAL B N 1
ATOM 4660 C CA . VAL B 1 270 ? -40.150 38.873 -10.463 1.00 25.19 270 VAL B CA 1
ATOM 4661 C C . VAL B 1 270 ? -39.742 38.881 -8.999 1.00 26.22 270 VAL B C 1
ATOM 4662 O O . VAL B 1 270 ? -40.412 39.521 -8.147 1.00 26.28 270 VAL B O 1
ATOM 4666 N N . ILE B 1 271 ? -38.701 38.104 -8.678 1.00 24.90 271 ILE B N 1
ATOM 4667 C CA . ILE B 1 271 ? -38.230 37.991 -7.300 1.00 25.12 271 ILE B CA 1
ATOM 4668 C C . ILE B 1 271 ? -36.780 38.436 -7.389 1.00 27.99 271 ILE B C 1
ATOM 4669 O O . ILE B 1 271 ? -35.937 37.745 -8.041 1.00 26.62 271 ILE B O 1
ATOM 4674 N N . GLU B 1 272 ? -36.477 39.537 -6.687 1.00 29.16 272 GLU B N 1
ATOM 4675 C CA . GLU B 1 272 ? -35.165 40.197 -6.844 1.00 31.24 272 GLU B CA 1
ATOM 4676 C C . GLU B 1 272 ? -35.008 41.320 -5.840 1.00 30.69 272 GLU B C 1
ATOM 4677 O O . GLU B 1 272 ? -36.020 41.934 -5.433 1.00 30.11 272 GLU B O 1
ATOM 4683 N N . ARG B 1 273 ? -33.755 41.627 -5.479 1.00 29.65 273 ARG B N 1
ATOM 4684 C CA . ARG B 1 273 ? -33.517 42.809 -4.644 1.00 29.27 273 ARG B CA 1
ATOM 4685 C C . ARG B 1 273 ? -33.635 44.021 -5.534 1.00 28.92 273 ARG B C 1
ATOM 4686 O O . ARG B 1 273 ? -33.015 44.092 -6.582 1.00 30.12 273 ARG B O 1
ATOM 4694 N N . THR B 1 274 ? -34.471 44.965 -5.139 1.00 29.48 274 THR B N 1
ATOM 4695 C CA . THR B 1 274 ? -34.506 46.207 -5.880 1.00 29.02 274 THR B CA 1
ATOM 4696 C C . THR B 1 274 ? -34.272 47.332 -4.883 1.00 29.66 274 THR B C 1
ATOM 4697 O O . THR B 1 274 ? -34.532 47.177 -3.668 1.00 30.35 274 THR B O 1
ATOM 4704 N N . ILE B 1 275 ? -33.744 48.455 -5.351 1.00 28.91 275 ILE B N 1
ATOM 4705 C CA . ILE B 1 275 ? -33.408 49.518 -4.417 1.00 31.94 275 ILE B CA 1
ATOM 4706 C C . ILE B 1 275 ? -34.466 50.603 -4.581 1.00 33.55 275 ILE B C 1
ATOM 4707 O O . ILE B 1 275 ? -34.748 50.995 -5.723 1.00 35.25 275 ILE B O 1
ATOM 4712 N N . SER B 1 276 ? -35.113 51.020 -3.496 1.00 35.34 276 SER B N 1
ATOM 4713 C CA . SER B 1 276 ? -36.027 52.210 -3.536 1.00 37.34 276 SER B CA 1
ATOM 4714 C C . SER B 1 276 ? -35.240 53.420 -4.053 1.00 37.70 276 SER B C 1
ATOM 4715 O O . SER B 1 276 ? -34.164 53.716 -3.540 1.00 38.27 276 SER B O 1
ATOM 4718 N N . ALA B 1 277 ? -35.739 54.103 -5.088 1.00 39.09 277 ALA B N 1
ATOM 4719 C CA . ALA B 1 277 ? -35.023 55.265 -5.676 1.00 39.35 277 ALA B CA 1
ATOM 4720 C C . ALA B 1 277 ? -34.733 56.383 -4.660 1.00 40.32 277 ALA B C 1
ATOM 4721 O O . ALA B 1 277 ? -33.685 57.019 -4.724 1.00 40.83 277 ALA B O 1
ATOM 4723 N N . SER B 1 278 ? -35.668 56.637 -3.751 1.00 40.82 278 SER B N 1
ATOM 4724 C CA . SER B 1 278 ? -35.408 57.493 -2.591 1.00 41.66 278 SER B CA 1
ATOM 4725 C C . SER B 1 278 ? -35.672 56.774 -1.267 1.00 40.87 278 SER B C 1
ATOM 4726 O O . SER B 1 278 ? -36.491 55.860 -1.208 1.00 41.37 278 SER B O 1
ATOM 4729 N N . GLU B 1 279 ? -34.978 57.220 -0.210 1.00 40.01 279 GLU B N 1
ATOM 4730 C CA . GLU B 1 279 ? -34.966 56.576 1.102 1.00 39.08 279 GLU B CA 1
ATOM 4731 C C . GLU B 1 279 ? -34.761 55.058 0.960 1.00 36.09 279 GLU B C 1
ATOM 4732 O O . GLU B 1 279 ? -35.573 54.289 1.479 1.00 35.39 279 GLU B O 1
ATOM 4738 N N . PRO B 1 280 ? -33.693 54.633 0.248 1.00 33.71 280 PRO B N 1
ATOM 4739 C CA . PRO B 1 280 ? -33.492 53.167 0.231 1.00 32.33 280 PRO B CA 1
ATOM 4740 C C . PRO B 1 280 ? -33.208 52.644 1.617 1.00 30.53 280 PRO B C 1
ATOM 4741 O O . PRO B 1 280 ? -32.595 53.368 2.430 1.00 31.48 280 PRO B O 1
ATOM 4745 N N . SER B 1 281 ? -33.652 51.419 1.916 1.00 27.22 281 SER B N 1
ATOM 4746 C CA . SER B 1 281 ? -33.364 50.820 3.218 1.00 26.92 281 SER B CA 1
ATOM 4747 C C . SER B 1 281 ? -31.841 50.649 3.256 1.00 26.25 281 SER B C 1
ATOM 4748 O O . SER B 1 281 ? -31.246 50.331 2.236 1.00 25.29 281 SER B O 1
ATOM 4753 N N . PRO B 1 282 ? -31.224 50.992 4.389 1.00 26.71 282 PRO B N 1
ATOM 4754 C CA . PRO B 1 282 ? -29.757 50.851 4.538 1.00 25.17 282 PRO B CA 1
ATOM 4755 C C . PRO B 1 282 ? -29.259 49.447 4.199 1.00 24.59 282 PRO B C 1
ATOM 4756 O O . PRO B 1 282 ? -28.283 49.321 3.463 1.00 22.86 282 PRO B O 1
ATOM 4760 N N . MET B 1 283 ? -29.968 48.398 4.642 1.00 23.89 283 MET B N 1
ATOM 4761 C CA . MET B 1 283 ? -29.556 47.039 4.256 1.00 23.30 283 MET B CA 1
ATOM 4762 C C . MET B 1 283 ? -29.623 46.774 2.758 1.00 23.59 283 MET B C 1
ATOM 4763 O O . MET B 1 283 ? -28.743 46.065 2.187 1.00 22.55 283 MET B O 1
ATOM 4768 N N . SER B 1 284 ? -30.594 47.354 2.060 1.00 21.76 284 SER B N 1
ATOM 4769 C CA . SER B 1 284 ? -30.690 47.038 0.633 1.00 23.02 284 SER B CA 1
ATOM 4770 C C . SER B 1 284 ? -29.449 47.598 -0.118 1.00 21.49 284 SER B C 1
ATOM 4771 O O . SER B 1 284 ? -28.911 46.963 -1.059 1.00 21.25 284 SER B O 1
ATOM 4774 N N . VAL B 1 285 ? -29.046 48.796 0.279 1.00 20.32 285 VAL B N 1
ATOM 4775 C CA . VAL B 1 285 ? -27.865 49.425 -0.328 1.00 21.91 285 VAL B CA 1
ATOM 4776 C C . VAL B 1 285 ? -26.587 48.726 0.137 1.00 21.41 285 VAL B C 1
ATOM 4777 O O . VAL B 1 285 ? -25.631 48.700 -0.583 1.00 19.78 285 VAL B O 1
ATOM 4781 N N . LEU B 1 286 ? -26.554 48.181 1.345 1.00 19.89 286 LEU B N 1
ATOM 4782 C CA . LEU B 1 286 ? -25.354 47.380 1.723 1.00 19.40 286 LEU B CA 1
ATOM 4783 C C . LEU B 1 286 ? -25.224 46.155 0.779 1.00 20.38 286 LEU B C 1
ATOM 4784 O O . LEU B 1 286 ? -24.111 45.876 0.270 1.00 19.42 286 LEU B O 1
ATOM 4789 N N . TRP B 1 287 ? -26.313 45.394 0.599 1.00 20.00 287 TRP B N 1
ATOM 4790 C CA . TRP B 1 287 ? -26.334 44.327 -0.407 1.00 19.41 287 TRP B CA 1
ATOM 4791 C C . TRP B 1 287 ? -25.881 44.838 -1.807 1.00 19.17 287 TRP B C 1
ATOM 4792 O O . TRP B 1 287 ? -25.175 44.125 -2.569 1.00 20.97 287 TRP B O 1
ATOM 4803 N N . ASP B 1 288 ? -26.273 46.048 -2.163 1.00 19.50 288 ASP B N 1
ATOM 4804 C CA . ASP B 1 288 ? -25.931 46.540 -3.515 1.00 18.53 288 ASP B CA 1
ATOM 4805 C C . ASP B 1 288 ? -24.396 46.717 -3.644 1.00 19.17 288 ASP B C 1
ATOM 4806 O O . ASP B 1 288 ? -23.849 46.384 -4.663 1.00 18.88 288 ASP B O 1
ATOM 4811 N N . VAL B 1 289 ? -23.744 47.238 -2.603 1.00 18.56 289 VAL B N 1
ATOM 4812 C CA . VAL B 1 289 ? -22.244 47.394 -2.686 1.00 18.69 289 VAL B CA 1
ATOM 4813 C C . VAL B 1 289 ? -21.592 46.022 -2.701 1.00 18.19 289 VAL B C 1
ATOM 4814 O O . VAL B 1 289 ? -20.551 45.770 -3.357 1.00 18.79 289 VAL B O 1
ATOM 4821 N N . HIS B 1 290 ? -22.166 45.140 -1.894 1.00 19.17 290 HIS B N 1
ATOM 4822 C CA . HIS B 1 290 ? -21.694 43.780 -1.824 1.00 19.80 290 HIS B CA 1
ATOM 4823 C C . HIS B 1 290 ? -21.787 43.093 -3.211 1.00 20.19 290 HIS B C 1
ATOM 4824 O O . HIS B 1 290 ? -20.853 42.352 -3.607 1.00 19.41 290 HIS B O 1
ATOM 4831 N N . LEU B 1 291 ? -22.858 43.362 -3.972 1.00 21.55 291 LEU B N 1
ATOM 4832 C CA . LEU B 1 291 ? -23.028 42.725 -5.293 1.00 21.13 291 LEU B CA 1
ATOM 4833 C C . LEU B 1 291 ? -21.882 43.180 -6.219 1.00 21.61 291 LEU B C 1
ATOM 4834 O O . LEU B 1 291 ? -21.354 42.383 -6.963 1.00 22.40 291 LEU B O 1
ATOM 4839 N N . PHE B 1 292 ? -21.499 44.449 -6.116 1.00 19.56 292 PHE B N 1
ATOM 4840 C CA . PHE B 1 292 ? -20.356 44.925 -6.828 1.00 21.90 292 PHE B CA 1
ATOM 4841 C C . PHE B 1 292 ? -19.081 44.183 -6.372 1.00 20.88 292 PHE B C 1
ATOM 4842 O O . PHE B 1 292 ? -18.289 43.632 -7.187 1.00 21.89 292 PHE B O 1
ATOM 4850 N N . MET B 1 293 ? -18.886 44.167 -5.059 1.00 20.54 293 MET B N 1
ATOM 4851 C CA . MET B 1 293 ? -17.637 43.631 -4.465 1.00 21.95 293 MET B CA 1
ATOM 4852 C C . MET B 1 293 ? -17.464 42.165 -4.833 1.00 22.42 293 MET B C 1
ATOM 4853 O O . MET B 1 293 ? -16.316 41.683 -5.037 1.00 22.44 293 MET B O 1
ATOM 4858 N N . ALA B 1 294 ? -18.599 41.457 -4.952 1.00 21.87 294 ALA B N 1
ATOM 4859 C CA . ALA B 1 294 ? -18.572 40.014 -5.220 1.00 24.65 294 ALA B CA 1
ATOM 4860 C C . ALA B 1 294 ? -18.439 39.699 -6.697 1.00 25.60 294 ALA B C 1
ATOM 4861 O O . ALA B 1 294 ? -17.646 38.833 -7.087 1.00 24.70 294 ALA B O 1
ATOM 4863 N N . CYS B 1 295 ? -19.222 40.401 -7.508 1.00 27.97 295 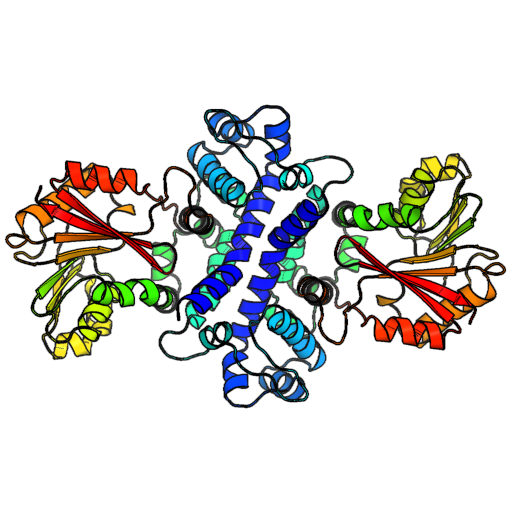CYS B N 1
ATOM 4864 C CA . CYS B 1 295 ? -19.253 40.079 -8.958 1.00 29.27 295 CYS B CA 1
ATOM 4865 C C . CYS B 1 295 ? -19.519 41.208 -9.929 1.00 28.28 295 CYS B C 1
ATOM 4866 O O . CYS B 1 295 ? -19.859 40.962 -11.120 1.00 28.82 295 CYS B O 1
ATOM 4869 N N . ALA B 1 296 ? -19.347 42.438 -9.478 1.00 27.48 296 ALA B N 1
ATOM 4870 C CA . ALA B 1 296 ? -19.657 43.600 -10.319 1.00 29.74 296 ALA B CA 1
ATOM 4871 C C . ALA B 1 296 ? -21.128 43.578 -10.739 1.00 29.73 296 ALA B C 1
ATOM 4872 O O . ALA B 1 296 ? -21.463 44.054 -11.802 1.00 29.82 296 ALA B O 1
ATOM 4874 N N . GLY B 1 297 ? -21.976 42.949 -9.951 1.00 31.05 297 GLY B N 1
ATOM 4875 C CA . GLY B 1 297 ? -23.414 42.982 -10.245 1.00 31.58 297 GLY B CA 1
ATOM 4876 C C . GLY B 1 297 ? -23.967 44.391 -10.048 1.00 33.22 297 GLY B C 1
ATOM 4877 O O . GLY B 1 297 ? -23.315 45.235 -9.454 1.00 30.77 297 GLY B O 1
ATOM 4878 N N . ARG B 1 298 ? -25.193 44.636 -10.513 1.00 33.91 298 ARG B N 1
ATOM 4879 C CA . ARG B 1 298 ? -25.842 45.920 -10.372 1.00 36.49 298 ARG B CA 1
ATOM 4880 C C . ARG B 1 298 ? -27.315 45.646 -10.059 1.00 37.37 298 ARG B C 1
ATOM 4881 O O . ARG B 1 298 ? -27.870 44.720 -10.630 1.00 37.98 298 ARG B O 1
ATOM 4896 N N . HIS B 1 299 ? -27.936 46.443 -9.174 1.00 38.89 299 HIS B N 1
ATOM 4897 C CA . HIS B 1 299 ? -29.406 46.397 -8.935 1.00 37.41 299 HIS B CA 1
ATOM 4898 C C . HIS B 1 299 ? -30.214 47.432 -9.691 1.00 37.20 299 HIS B C 1
ATOM 4899 O O . HIS B 1 299 ? -29.771 48.553 -9.935 1.00 37.42 299 HIS B O 1
ATOM 4906 N N . ARG B 1 300 ? -31.427 47.053 -10.067 1.00 34.58 300 ARG B N 1
ATOM 4907 C CA . ARG B 1 300 ? -32.386 48.052 -10.504 1.00 33.35 300 ARG B CA 1
ATOM 4908 C C . ARG B 1 300 ? -33.112 48.686 -9.337 1.00 32.35 300 ARG B C 1
ATOM 4909 O O . ARG B 1 300 ? -33.152 48.177 -8.224 1.00 30.91 300 ARG B O 1
ATOM 4917 N N . THR B 1 301 ? -33.699 49.841 -9.599 1.00 31.10 301 THR B N 1
ATOM 4918 C CA . THR B 1 301 ? -34.625 50.434 -8.662 1.00 29.22 301 THR B CA 1
ATOM 4919 C C . THR B 1 301 ? -35.981 49.744 -8.845 1.00 29.82 301 THR B C 1
ATOM 4920 O O . THR B 1 301 ? -36.272 49.175 -9.908 1.00 28.63 301 THR B O 1
ATOM 4927 N N . THR B 1 302 ? -36.816 49.831 -7.827 1.00 30.72 302 THR B N 1
ATOM 4928 C CA . THR B 1 302 ? -38.136 49.200 -7.877 1.00 32.30 302 THR B CA 1
ATOM 4929 C C . THR B 1 302 ? -38.909 49.802 -9.053 1.00 33.02 302 THR B C 1
ATOM 4930 O O . THR B 1 302 ? -39.498 49.093 -9.893 1.00 32.40 302 THR B O 1
ATOM 4934 N N . GLU B 1 303 ? -38.836 51.127 -9.148 1.00 33.49 303 GLU B N 1
ATOM 4935 C CA . GLU B 1 303 ? -39.399 51.892 -10.284 1.00 34.20 303 GLU B CA 1
ATOM 4936 C C . GLU B 1 303 ? -38.959 51.365 -11.661 1.00 33.51 303 GLU B C 1
ATOM 4937 O O . GLU B 1 303 ? -39.782 51.126 -12.508 1.00 34.20 303 GLU B O 1
ATOM 4948 N N . GLU B 1 304 ? -37.661 51.155 -11.887 1.00 33.94 304 GLU B N 1
ATOM 4949 C CA . GLU B 1 304 ? -37.137 50.665 -13.145 1.00 33.88 304 GLU B CA 1
ATOM 4950 C C . GLU B 1 304 ? -37.726 49.289 -13.523 1.00 32.90 304 GLU B C 1
ATOM 4951 O O . GLU B 1 304 ? -37.933 48.985 -14.691 1.00 34.61 304 GLU B O 1
ATOM 4957 N N . VAL B 1 305 ? -37.950 48.454 -12.521 1.00 31.94 305 VAL B N 1
ATOM 4958 C CA . VAL B 1 305 ? -38.486 47.127 -12.779 1.00 30.71 305 VAL B CA 1
ATOM 4959 C C . VAL B 1 305 ? -39.973 47.255 -13.083 1.00 29.21 305 VAL B C 1
ATOM 4960 O O . VAL B 1 305 ? -40.450 46.657 -14.019 1.00 29.21 305 VAL B O 1
ATOM 4964 N N . VAL B 1 306 ? -40.686 48.024 -12.277 1.00 30.81 306 VAL B N 1
ATOM 4965 C CA . VAL B 1 306 ? -42.115 48.270 -12.530 1.00 31.33 306 VAL B CA 1
ATOM 4966 C C . VAL B 1 306 ? -42.243 48.842 -13.950 1.00 33.22 306 VAL B C 1
ATOM 4967 O O . VAL B 1 306 ? -42.962 48.297 -14.795 1.00 32.26 306 VAL B O 1
ATOM 4971 N N . ASP B 1 307 ? -41.481 49.903 -14.258 1.00 34.55 307 ASP B N 1
ATOM 4972 C CA . ASP B 1 307 ? -41.564 50.470 -15.618 1.00 35.54 307 ASP B CA 1
ATOM 4973 C C . ASP B 1 307 ? -41.168 49.462 -16.690 1.00 35.72 307 ASP B C 1
ATOM 4974 O O . ASP B 1 307 ? -41.808 49.412 -17.766 1.00 34.77 307 ASP B O 1
ATOM 4979 N N . LEU B 1 308 ? -40.132 48.658 -16.425 1.00 36.05 308 LEU B N 1
ATOM 4980 C CA . LEU B 1 308 ? -39.733 47.609 -17.376 1.00 35.75 308 LEU B CA 1
ATOM 4981 C C . LEU B 1 308 ? -40.852 46.579 -17.607 1.00 35.87 308 LEU B C 1
ATOM 4982 O O . LEU B 1 308 ? -41.086 46.155 -18.743 1.00 34.99 308 LEU B O 1
ATOM 4987 N N . LEU B 1 309 ? -41.511 46.144 -16.523 1.00 35.59 309 LEU B N 1
ATOM 4988 C CA . LEU B 1 309 ? -42.720 45.273 -16.652 1.00 35.33 309 LEU B CA 1
ATOM 4989 C C . LEU B 1 309 ? -43.793 45.866 -17.596 1.00 37.22 309 LEU B C 1
ATOM 4990 O O . LEU B 1 309 ? -44.319 45.164 -18.476 1.00 36.84 309 LEU B O 1
ATOM 4995 N N . GLY B 1 310 ? -44.074 47.161 -17.431 1.00 37.44 310 GLY B N 1
ATOM 4996 C CA . GLY B 1 310 ? -44.973 47.884 -18.352 1.00 39.63 310 GLY B CA 1
ATOM 4997 C C . GLY B 1 310 ? -44.525 47.859 -19.816 1.00 39.89 310 GLY B C 1
ATOM 4998 O O . GLY B 1 310 ? -45.332 47.614 -20.714 1.00 40.22 310 GLY B O 1
ATOM 4999 N N . ARG B 1 311 ? -43.247 48.098 -20.088 1.00 40.62 311 ARG B N 1
ATOM 5000 C CA . ARG B 1 311 ? -42.777 48.039 -21.495 1.00 40.89 311 ARG B CA 1
ATOM 5001 C C . ARG B 1 311 ? -42.840 46.625 -22.089 1.00 41.31 311 ARG B C 1
ATOM 5002 O O . ARG B 1 311 ? -42.818 46.442 -23.317 1.00 40.41 311 ARG B O 1
ATOM 5010 N N . GLY B 1 312 ? -42.907 45.616 -21.213 1.00 41.05 312 GLY B N 1
ATOM 5011 C CA . GLY B 1 312 ? -43.042 44.237 -21.660 1.00 40.99 312 GLY B CA 1
ATOM 5012 C C . GLY B 1 312 ? -44.494 43.773 -21.698 1.00 40.99 312 GLY B C 1
ATOM 5013 O O . GLY B 1 312 ? -44.762 42.588 -21.921 1.00 41.59 312 GLY B O 1
ATOM 5014 N N . GLY B 1 313 ? -45.416 44.687 -21.426 1.00 40.47 313 GLY B N 1
ATOM 5015 C CA . GLY B 1 313 ? -46.857 44.410 -21.540 1.00 39.44 313 GLY B CA 1
ATOM 5016 C C . GLY B 1 313 ? -47.606 43.951 -20.316 1.00 38.78 313 GLY B C 1
ATOM 5017 O O . GLY B 1 313 ? -48.663 43.315 -20.440 1.00 38.42 313 GLY B O 1
ATOM 5018 N N . PHE B 1 314 ? -47.088 44.285 -19.137 1.00 36.14 314 PHE B N 1
ATOM 5019 C CA . PHE B 1 314 ? -47.662 43.799 -17.886 1.00 36.48 314 PHE B CA 1
ATOM 5020 C C . PHE B 1 314 ? -48.081 44.969 -17.013 1.00 36.76 314 PHE B C 1
ATOM 5021 O O . PHE B 1 314 ? -47.469 46.067 -17.066 1.00 39.03 314 PHE B O 1
ATOM 5029 N N . ALA B 1 315 ? -49.106 44.751 -16.213 1.00 36.71 315 ALA B N 1
ATOM 5030 C CA . ALA B 1 315 ? -49.536 45.695 -15.195 1.00 36.05 315 ALA B CA 1
ATOM 5031 C C . ALA B 1 315 ? -49.180 45.053 -13.876 1.00 36.05 315 ALA B C 1
ATOM 5032 O O . ALA B 1 315 ? -49.620 43.926 -13.582 1.00 34.84 315 ALA B O 1
ATOM 5034 N N . VAL B 1 316 ? -48.398 45.761 -13.079 1.00 34.79 316 VAL B N 1
ATOM 5035 C CA . VAL B 1 316 ? -48.074 45.330 -11.729 1.00 34.55 316 VAL B CA 1
ATOM 5036 C C . VAL B 1 316 ? -49.336 45.370 -10.874 1.00 35.42 316 VAL B C 1
ATOM 5037 O O . VAL B 1 316 ? -50.117 46.363 -10.913 1.00 36.26 316 VAL B O 1
ATOM 5041 N N . GLU B 1 317 ? -49.539 44.295 -10.107 1.00 34.23 317 GLU B N 1
ATOM 5042 C CA . GLU B 1 317 ? -50.643 44.185 -9.163 1.00 34.86 317 GLU B CA 1
ATOM 5043 C C . GLU B 1 317 ? -50.247 44.155 -7.700 1.00 34.79 317 GLU B C 1
ATOM 5044 O O . GLU B 1 317 ? -51.064 44.471 -6.800 1.00 35.00 317 GLU B O 1
ATOM 5050 N N . ARG B 1 318 ? -49.023 43.714 -7.412 1.00 32.76 318 ARG B N 1
ATOM 5051 C CA . ARG B 1 318 ? -48.608 43.607 -6.019 1.00 32.77 318 ARG B CA 1
ATOM 5052 C C . ARG B 1 318 ? -47.100 43.827 -6.006 1.00 33.07 318 ARG B C 1
ATOM 5053 O O . ARG B 1 318 ? -46.410 43.347 -6.933 1.00 32.54 318 ARG B O 1
ATOM 5061 N N . ILE B 1 319 ? -46.621 44.527 -4.979 1.00 32.52 319 ILE B N 1
ATOM 5062 C CA . ILE B 1 319 ? -45.205 44.577 -4.650 1.00 32.16 319 ILE B CA 1
ATOM 5063 C C . ILE B 1 319 ? -45.107 44.249 -3.177 1.00 33.12 319 ILE B C 1
ATOM 5064 O O . ILE B 1 319 ? -45.704 44.930 -2.322 1.00 32.57 319 ILE B O 1
ATOM 5069 N N . VAL B 1 320 ? -44.375 43.187 -2.861 1.00 30.05 320 VAL B N 1
ATOM 5070 C CA . VAL B 1 320 ? -44.320 42.699 -1.531 1.00 31.70 320 VAL B CA 1
ATOM 5071 C C . VAL B 1 320 ? -42.856 42.641 -1.110 1.00 31.13 320 VAL B C 1
ATOM 5072 O O . VAL B 1 320 ? -42.049 42.117 -1.869 1.00 31.57 320 VAL B O 1
ATOM 5076 N N . ASP B 1 321 ? -42.551 43.179 0.070 1.00 31.12 321 ASP B N 1
ATOM 5077 C CA . ASP B 1 321 ? -41.259 43.035 0.720 1.00 33.28 321 ASP B CA 1
ATOM 5078 C C . ASP B 1 321 ? -41.042 41.631 1.349 1.00 33.54 321 ASP B C 1
ATOM 5079 O O . ASP B 1 321 ? -41.703 41.262 2.336 1.00 34.04 321 ASP B O 1
ATOM 5084 N N . LEU B 1 322 ? -40.086 40.872 0.800 1.00 32.75 322 LEU B N 1
ATOM 5085 C CA . LEU B 1 322 ? -39.709 39.574 1.362 1.00 31.61 322 LEU B CA 1
ATOM 5086 C C . LEU B 1 322 ? -38.507 39.697 2.346 1.00 32.17 322 LEU B C 1
ATOM 5087 O O . LEU B 1 322 ? -37.828 40.703 2.326 1.00 33.15 322 LEU B O 1
ATOM 5092 N N . PRO B 1 323 ? -38.221 38.650 3.169 1.00 33.04 323 PRO B N 1
ATOM 5093 C CA . PRO B 1 323 ? -36.995 38.558 3.958 1.00 33.36 323 PRO B CA 1
ATOM 5094 C C . PRO B 1 323 ? -35.703 38.835 3.173 1.00 34.22 323 PRO B C 1
ATOM 5095 O O . PRO B 1 323 ? -35.654 38.668 1.952 1.00 31.97 323 PRO B O 1
ATOM 5099 N N . MET B 1 324 ? -34.679 39.304 3.903 1.00 34.37 324 MET B N 1
ATOM 5100 C CA . MET B 1 324 ? -33.366 39.572 3.359 1.00 37.18 324 MET B CA 1
ATOM 5101 C C . MET B 1 324 ? -33.437 40.595 2.210 1.00 34.91 324 MET B C 1
ATOM 5102 O O . MET B 1 324 ? -32.712 40.461 1.207 1.00 36.06 324 MET B O 1
ATOM 5107 N N . GLU B 1 325 ? -34.321 41.599 2.352 1.00 32.44 325 GLU B N 1
ATOM 5108 C CA . GLU B 1 325 ? -34.335 42.752 1.417 1.00 31.17 325 GLU B CA 1
ATOM 5109 C C . GLU B 1 325 ? -34.617 42.354 -0.038 1.00 31.38 325 GLU B C 1
ATOM 5110 O O . GLU B 1 325 ? -34.030 42.882 -0.985 1.00 29.71 325 GLU B O 1
ATOM 5116 N N . THR B 1 326 ? -35.536 41.419 -0.214 1.00 29.48 326 THR B N 1
ATOM 5117 C CA . THR B 1 326 ? -35.848 40.935 -1.565 1.00 29.34 326 THR B CA 1
ATOM 5118 C C . THR B 1 326 ? -37.269 41.403 -1.827 1.00 28.96 326 THR B C 1
ATOM 5119 O O . THR B 1 326 ? -38.069 41.451 -0.880 1.00 29.81 326 THR B O 1
ATOM 5123 N N . ARG B 1 327 ? -37.594 41.760 -3.067 1.00 29.13 327 ARG B N 1
ATOM 5124 C CA . ARG B 1 327 ? -38.967 42.052 -3.429 1.00 27.94 327 ARG B CA 1
ATOM 5125 C C . ARG B 1 327 ? -39.569 40.978 -4.309 1.00 26.89 327 ARG B C 1
ATOM 5126 O O . ARG B 1 327 ? -38.875 40.311 -5.092 1.00 25.31 327 ARG B O 1
ATOM 5134 N N . MET B 1 328 ? -40.894 40.866 -4.177 1.00 26.09 328 MET B N 1
ATOM 5135 C CA . MET B 1 328 ? -41.717 40.088 -5.085 1.00 27.43 328 MET B CA 1
ATOM 5136 C C . MET B 1 328 ? -42.688 41.046 -5.778 1.00 26.92 328 MET B C 1
ATOM 5137 O O . MET B 1 328 ? -43.560 41.678 -5.122 1.00 26.53 328 MET B O 1
ATOM 5142 N N . ILE B 1 329 ? -42.536 41.149 -7.086 1.00 25.82 329 ILE B N 1
ATOM 5143 C CA . ILE B 1 329 ? -43.394 42.001 -7.905 1.00 26.45 329 ILE B CA 1
ATOM 5144 C C . ILE B 1 329 ? -44.244 41.134 -8.810 1.00 26.26 329 ILE B C 1
ATOM 5145 O O . ILE B 1 329 ? -43.719 40.393 -9.635 1.00 25.07 329 ILE B O 1
ATOM 5150 N N . VAL B 1 330 ? -45.558 41.185 -8.590 1.00 25.29 330 VAL B N 1
ATOM 5151 C CA . VAL B 1 330 ? -46.510 40.364 -9.359 1.00 25.76 330 VAL B CA 1
ATOM 5152 C C . VAL B 1 330 ? -47.166 41.195 -10.471 1.00 27.43 330 VAL B C 1
ATOM 5153 O O . VAL B 1 330 ? -47.684 42.281 -10.194 1.00 29.06 330 VAL B O 1
ATOM 5157 N N . ALA B 1 331 ? -47.161 40.683 -11.707 1.00 26.31 331 ALA B N 1
ATOM 5158 C CA . ALA B 1 331 ? -47.692 41.414 -12.871 1.00 28.01 331 ALA B CA 1
ATOM 5159 C C . ALA B 1 331 ? -48.607 40.516 -13.695 1.00 28.28 331 ALA B C 1
ATOM 5160 O O . ALA B 1 331 ? -48.336 39.319 -13.859 1.00 25.02 331 ALA B O 1
ATOM 5162 N N . ALA B 1 332 ? -49.753 41.066 -14.100 1.00 29.09 332 ALA B N 1
ATOM 5163 C CA . ALA B 1 332 ? -50.638 40.415 -15.057 1.00 30.81 332 ALA B CA 1
ATOM 5164 C C . ALA B 1 332 ? -50.471 41.023 -16.425 1.00 33.42 332 ALA B C 1
ATOM 5165 O O . ALA B 1 332 ? -49.881 42.092 -16.569 1.00 32.75 332 ALA B O 1
ATOM 5167 N N . ARG B 1 333 ? -51.068 40.405 -17.443 1.00 35.44 333 ARG B N 1
ATOM 5168 C CA . ARG B 1 333 ? -51.038 41.008 -18.779 1.00 38.43 333 ARG B CA 1
ATOM 5169 C C . ARG B 1 333 ? -51.808 42.329 -18.738 1.00 38.63 333 ARG B C 1
ATOM 5170 O O . ARG B 1 333 ? -52.845 42.432 -18.080 1.00 38.24 333 ARG B O 1
ATOM 5178 N N . ALA B 1 334 ? -51.244 43.346 -19.386 1.00 40.64 334 ALA B N 1
ATOM 5179 C CA . ALA B 1 334 ? -51.924 44.635 -19.473 1.00 43.03 334 ALA B CA 1
ATOM 5180 C C . ALA B 1 334 ? -53.067 44.449 -20.486 1.00 44.59 334 ALA B C 1
ATOM 5181 O O . ALA B 1 334 ? -52.836 44.041 -21.628 1.00 45.35 334 ALA B O 1
#

Foldseek 3Di:
DPPVVVVVVCVVCVVVVLVLLLVCLVQQVQVCQVVPQFALPSSCVSRVHHSVVSQVSVVVCCVVVQWHDYRPVGIHGDVNVVLSHPDQQHQVLLSNLCNPLVVLLCPVLVVCVVVLPASSCVRPVDAQVVVLVPDVVNVVSVVSNCSNCVQQLLCPCVVDPQAVFEEEEEQQQLNSSVVSNCVNHVRGAYEYEDAPVRCVNNCVSCVVVVVVVRYYYDHDDLLQAGAAAGQEYEAEPPCQVDDLNSLLSNLLRPQVRYHDNHKYKYKFQAAAPPDGDPQSVVVQSSCSNRHNTGHHHPVVVQVSNVVSQWDWDDWDQGPPRMIITIITGD/DVVVVVVVVCVVCVVVVLVLLLVCLVQQVQVCQQVPLFALPSSCVSRVHHSVVSQVSVVVCCVVVQWHDYRVVGIHGGPNVVLSHPDPLRQVLLSNCCVPQVVQLCPVVVVCVVVLPASSCVRPVHAQVVCLVPPPCNVVSVVVNCSNVVQQLLCVCVVDPQAQFEEEEEAQQLNSSVVSNCVVHVNGAYEYEHAPVRCPNNCVSCVVVVVVVRYYYYHDDLLVAGAAAGQEYEAEPPVQVDDLVSLLSNLLRHQVRYHVFGKYKYKFAAAAPPPGPPQSVVVQSSCSNRGNTHHHHPVVVCVSNVVSAWHWDDWDQGPSRMIITMTTGD

Radius of gyration: 29.38 Å; Cα contacts (8 Å, |Δi|>4): 1277; chains: 2; bounding box: 70×67×81 Å

Sequence (660 aa):
NLAAARNLIQVVTGEWKSRCVYVATRLGLADLIESGIDSDETLAAAVGSDAERIHRLMRLLVAFEIFQGDTRDGYANTPTSHLLRDVEGSFRDMVLFYGEEFHAAWTPACEALLSGTPGFELAFGEDFYSYLKRCPDAGRRFLLAMKASNLAFHEIPRLLDFRGRSFVDVGGGSGELTKAILQAEPSARGVMLDREGSLGVARDNLSSLLAGERVSLVGGDMLQEVPSNGDIYLLSRIIGDLDEAASLRLLGNCREAMAGDGRVVVIERTISASEPSPMSVLWDVHLFMACAGRHRTTEEVVDLLGRGGFAVERIVDLPMETRMIVAARANLAAARNLIQVVTGEWKSRCVYVATRLGLADLIESGIDSDETLAAAVGSDAERIHRLMRLLVAFEIFQGDTRDGYANTPTSHLLRDVEGSFRDMVLFYGEEFHAAWTPACEALLSGTPGFELAFGEDFYSYLKRCPDAGRRFLLAMKASNLAFHEIPRLLDFRGRSFVDVGGGSGELTKAILQAEPSARGVMLDREGSLGVARDNLSSLLAGERVSLVGGDMLQEVPSNGDIYLLSRIIGDLDEAASLRLLGNCREAMAGDGRVVVIERTISASEPSPMSVLWDVHLFMACAGRHRTTEEVVDLLGRGGFAVERIVDLPMETRMIVAARA